Protein AF-0000000084998150 (afdb_homodimer)

Radius of gyration: 25.87 Å; Cα contacts (8 Å, |Δi|>4): 1331; chains: 2; bounding box: 63×71×59 Å

Organism: Candida dubliniensis (strain CD36 / ATCC MYA-646 / CBS 7987 / NCPF 3949 / NRRL Y-17841) (NCBI:txid573826)

InterPro domains:
  IPR000086 NUDIX hydrolase domain [PF00293] (142-260)
  IPR000086 NUDIX hydrolase domain [PS51462] (128-271)
  IPR015797 NUDIX hydrolase-like domain superfamily [SSF55811] (100-280)
  IPR031804 Domain of unknown function DUF4743 [PF15916] (32-124)

Structure (mmCIF, N/CA/C/O backbone):
data_AF-0000000084998150-model_v1
#
loop_
_entity.id
_entity.type
_entity.pdbx_description
1 polymer 'Thiamine pyrophosphokinase, putative'
#
loop_
_atom_site.group_PDB
_atom_site.id
_atom_site.type_symbol
_atom_site.label_atom_id
_atom_site.label_alt_id
_atom_site.label_comp_id
_atom_site.label_asym_id
_atom_site.label_entity_id
_atom_site.label_seq_id
_atom_site.pdbx_PDB_ins_code
_atom_site.Cartn_x
_atom_site.Cartn_y
_atom_site.Cartn_z
_atom_site.occupancy
_atom_site.B_iso_or_equiv
_atom_site.auth_seq_id
_atom_site.auth_comp_id
_atom_site.auth_asym_id
_atom_site.auth_atom_id
_atom_site.pdbx_PDB_model_num
ATOM 1 N N . MET A 1 1 ? -2.92 -7.793 25.766 1 44 1 MET A N 1
ATOM 2 C CA . MET A 1 1 ? -2.062 -7.387 24.656 1 44 1 MET A CA 1
ATOM 3 C C . MET A 1 1 ? -2.641 -7.848 23.328 1 44 1 MET A C 1
ATOM 5 O O . MET A 1 1 ? -2.99 -9.023 23.156 1 44 1 MET A O 1
ATOM 9 N N . THR A 1 2 ? -3.256 -6.914 22.516 1 62.16 2 THR A N 1
ATOM 10 C CA . THR A 1 2 ? -3.969 -7.316 21.312 1 62.16 2 THR A CA 1
ATOM 11 C C . THR A 1 2 ? -3.039 -8.062 20.359 1 62.16 2 THR A C 1
ATOM 13 O O . THR A 1 2 ? -1.915 -7.617 20.109 1 62.16 2 THR A O 1
ATOM 16 N N . LEU A 1 3 ? -3.295 -9.273 20.109 1 82.88 3 LEU A N 1
ATOM 17 C CA . LEU A 1 3 ? -2.52 -10.117 19.203 1 82.88 3 LEU A CA 1
ATOM 18 C C . LEU A 1 3 ? -2.434 -9.492 17.812 1 82.88 3 LEU A C 1
ATOM 20 O O . LEU A 1 3 ? -3.451 -9.094 17.25 1 82.88 3 LEU A O 1
ATOM 24 N N . SER A 1 4 ? -1.235 -9.195 17.391 1 94.06 4 SER A N 1
ATOM 25 C CA . SER A 1 4 ? -0.98 -8.562 16.094 1 94.06 4 SER A CA 1
ATOM 26 C C . SER A 1 4 ? -1.017 -9.586 14.961 1 94.06 4 SER A C 1
ATOM 28 O O . SER A 1 4 ? -0.751 -10.773 15.18 1 94.06 4 SER A O 1
ATOM 30 N N . LEU A 1 5 ? -1.432 -9.117 13.836 1 97.56 5 LEU A N 1
ATOM 31 C CA . LEU A 1 5 ? -1.474 -9.953 12.641 1 97.56 5 LEU A CA 1
ATOM 32 C C . LEU A 1 5 ? -0.192 -9.805 11.828 1 97.56 5 LEU A C 1
ATOM 34 O O . LEU A 1 5 ? -0.108 -10.297 10.703 1 97.56 5 LEU A O 1
ATOM 38 N N . ILE A 1 6 ? 0.83 -9.172 12.391 1 97.75 6 ILE A N 1
ATOM 39 C CA . ILE A 1 6 ? 2.078 -8.898 11.688 1 97.75 6 ILE A CA 1
ATOM 40 C C . ILE A 1 6 ? 2.742 -10.219 11.281 1 97.75 6 ILE A C 1
ATOM 42 O O . ILE A 1 6 ? 3.455 -10.273 10.281 1 97.75 6 ILE A O 1
ATOM 46 N N . ASP A 1 7 ? 2.447 -11.266 12.023 1 97.38 7 ASP A N 1
ATOM 47 C CA . ASP A 1 7 ? 3.062 -12.562 11.734 1 97.38 7 ASP A CA 1
ATOM 48 C C . ASP A 1 7 ? 2.568 -13.117 10.406 1 97.38 7 ASP A C 1
ATOM 50 O O . ASP A 1 7 ? 3.297 -13.844 9.719 1 97.38 7 ASP A O 1
ATOM 54 N N . VAL A 1 8 ? 1.295 -12.828 10.047 1 97.62 8 VAL A N 1
ATOM 55 C CA . VAL A 1 8 ? 0.762 -13.234 8.75 1 97.62 8 VAL A CA 1
ATOM 56 C C . VAL A 1 8 ? 1.607 -12.617 7.637 1 97.62 8 VAL A C 1
ATOM 58 O O . VAL A 1 8 ? 1.928 -13.289 6.652 1 97.62 8 VAL A O 1
ATOM 61 N N . ILE A 1 9 ? 2.033 -11.359 7.805 1 98 9 ILE A N 1
ATOM 62 C CA . ILE A 1 9 ? 2.803 -10.625 6.809 1 98 9 ILE A CA 1
ATOM 63 C C . ILE A 1 9 ? 4.242 -11.133 6.793 1 98 9 ILE A C 1
ATOM 65 O O . ILE A 1 9 ? 4.84 -11.297 5.727 1 98 9 ILE A O 1
ATOM 69 N N . ASN A 1 10 ? 4.77 -11.414 7.992 1 97.5 10 ASN A N 1
ATOM 70 C CA . ASN A 1 10 ? 6.133 -11.93 8.109 1 97.5 10 ASN A CA 1
ATOM 71 C C . ASN A 1 10 ? 6.32 -13.211 7.301 1 97.5 10 ASN A C 1
ATOM 73 O O . ASN A 1 10 ? 7.406 -13.461 6.777 1 97.5 10 ASN A O 1
ATOM 77 N N . GLU A 1 11 ? 5.273 -13.961 7.176 1 95.81 11 GLU A N 1
ATOM 78 C CA . GLU A 1 11 ? 5.355 -15.25 6.492 1 95.81 11 GLU A CA 1
ATOM 79 C C . GLU A 1 11 ? 5.379 -15.078 4.977 1 95.81 11 GLU A C 1
ATOM 81 O O . GLU A 1 11 ? 5.852 -15.953 4.254 1 95.81 11 GLU A O 1
ATOM 86 N N . VAL A 1 12 ? 4.914 -13.984 4.48 1 97 12 VAL A N 1
ATOM 87 C CA . VAL A 1 12 ? 4.746 -13.805 3.043 1 97 12 VAL A CA 1
ATOM 88 C C . VAL A 1 12 ? 5.809 -12.852 2.51 1 97 12 VAL A C 1
ATOM 90 O O . VAL A 1 12 ? 6.566 -13.195 1.601 1 97 12 VAL A O 1
ATOM 93 N N . ASP A 1 13 ? 5.859 -11.648 3.041 1 98.12 13 ASP A N 1
ATOM 94 C CA . ASP A 1 13 ? 6.91 -10.695 2.695 1 98.12 13 ASP A CA 1
ATOM 95 C C . ASP A 1 13 ? 8.188 -10.977 3.482 1 98.12 13 ASP A C 1
ATOM 97 O O . ASP A 1 13 ? 8.562 -10.203 4.363 1 98.12 13 ASP A O 1
ATOM 101 N N . SER A 1 14 ? 8.898 -12.023 3.125 1 97.88 14 SER A N 1
ATOM 102 C CA . SER A 1 14 ? 9.961 -12.57 3.961 1 97.88 14 SER A CA 1
ATOM 103 C C . SER A 1 14 ? 11.32 -12.438 3.287 1 97.88 14 SER A C 1
ATOM 105 O O . SER A 1 14 ? 12.352 -12.664 3.916 1 97.88 14 SER A O 1
ATOM 107 N N . PHE A 1 15 ? 11.344 -12.047 2.025 1 98.31 15 PHE A N 1
ATOM 108 C CA . PHE A 1 15 ? 12.617 -11.93 1.332 1 98.31 15 PHE A CA 1
ATOM 109 C C . PHE A 1 15 ? 13.188 -10.523 1.482 1 98.31 15 PHE A C 1
ATOM 111 O O . PHE A 1 15 ? 12.469 -9.539 1.354 1 98.31 15 PHE A O 1
ATOM 118 N N . ARG A 1 16 ? 14.453 -10.508 1.756 1 96.38 16 ARG A N 1
ATOM 119 C CA . ARG A 1 16 ? 15.281 -9.305 1.704 1 96.38 16 ARG A CA 1
ATOM 120 C C . ARG A 1 16 ? 16.531 -9.531 0.85 1 96.38 16 ARG A C 1
ATOM 122 O O . ARG A 1 16 ? 17.312 -10.445 1.119 1 96.38 16 ARG A O 1
ATOM 129 N N . PHE A 1 17 ? 16.625 -8.758 -0.159 1 96.12 17 PHE A N 1
ATOM 130 C CA . PHE A 1 17 ? 17.719 -8.953 -1.088 1 96.12 17 PHE A CA 1
ATOM 131 C C . PHE A 1 17 ? 19.062 -8.789 -0.377 1 96.12 17 PHE A C 1
ATOM 133 O O . PHE A 1 17 ? 19.234 -7.891 0.449 1 96.12 17 PHE A O 1
ATOM 140 N N . ASN A 1 18 ? 19.969 -9.664 -0.693 1 95.25 18 ASN A N 1
ATOM 141 C CA . ASN A 1 18 ? 21.375 -9.562 -0.273 1 95.25 18 ASN A CA 1
ATOM 142 C C . ASN A 1 18 ? 22.312 -10.062 -1.355 1 95.25 18 ASN A C 1
ATOM 144 O O . ASN A 1 18 ? 21.875 -10.578 -2.387 1 95.25 18 ASN A O 1
ATOM 148 N N . ASN A 1 19 ? 23.578 -10.008 -1.094 1 96.19 19 ASN A N 1
ATOM 149 C CA . ASN A 1 19 ? 24.578 -10.18 -2.137 1 96.19 19 ASN A CA 1
ATOM 150 C C . ASN A 1 19 ? 24.844 -11.648 -2.441 1 96.19 19 ASN A C 1
ATOM 152 O O . ASN A 1 19 ? 25.672 -11.984 -3.291 1 96.19 19 ASN A O 1
ATOM 156 N N . ALA A 1 20 ? 24.172 -12.5 -1.848 1 97 20 ALA A N 1
ATOM 157 C CA . ALA A 1 20 ? 24.297 -13.922 -2.154 1 97 20 ALA A CA 1
ATOM 158 C C . ALA A 1 20 ? 23.469 -14.297 -3.377 1 97 20 ALA A C 1
ATOM 160 O O . ALA A 1 20 ? 23.734 -15.312 -4.031 1 97 20 ALA A O 1
ATOM 161 N N . TYR A 1 21 ? 22.484 -13.562 -3.697 1 98.62 21 TYR A N 1
ATOM 162 C CA . TYR A 1 21 ? 21.562 -13.867 -4.785 1 98.62 21 TYR A CA 1
ATOM 163 C C . TYR A 1 21 ? 22.062 -13.297 -6.105 1 98.62 21 TYR A C 1
ATOM 165 O O . TYR A 1 21 ? 22.781 -12.297 -6.121 1 98.62 21 TYR A O 1
ATOM 173 N N . TYR A 1 22 ? 21.812 -13.938 -7.141 1 98.69 22 TYR A N 1
ATOM 174 C CA . TYR A 1 22 ? 22.203 -13.508 -8.477 1 98.69 22 TYR A CA 1
ATOM 175 C C . TYR A 1 22 ? 21.109 -12.688 -9.133 1 98.69 22 TYR A C 1
ATOM 177 O O . TYR A 1 22 ? 19.922 -12.953 -8.938 1 98.69 22 TYR A O 1
ATOM 185 N N . LYS A 1 23 ? 21.5 -11.734 -9.906 1 98.81 23 LYS A N 1
ATOM 186 C CA . LYS A 1 23 ? 20.562 -10.938 -10.703 1 98.81 23 LYS A CA 1
ATOM 187 C C . LYS A 1 23 ? 20.438 -11.492 -12.117 1 98.81 23 LYS A C 1
ATOM 189 O O . LYS A 1 23 ? 21.453 -11.68 -12.812 1 98.81 23 LYS A O 1
ATOM 194 N N . LEU A 1 24 ? 19.281 -11.82 -12.531 1 98.88 24 LEU A N 1
ATOM 195 C CA . LEU A 1 24 ? 19 -12.148 -13.922 1 98.88 24 LEU A CA 1
ATOM 196 C C . LEU A 1 24 ? 18.859 -10.891 -14.766 1 98.88 24 LEU A C 1
ATOM 198 O O . LEU A 1 24 ? 17.938 -10.094 -14.547 1 98.88 24 LEU A O 1
ATOM 202 N N . LEU A 1 25 ? 19.703 -10.727 -15.734 1 98.81 25 LEU A N 1
ATOM 203 C CA . LEU A 1 25 ? 19.734 -9.508 -16.531 1 98.81 25 LEU A CA 1
ATOM 204 C C . LEU A 1 25 ? 19.125 -9.75 -17.906 1 98.81 25 LEU A C 1
ATOM 206 O O . LEU A 1 25 ? 19.234 -10.859 -18.453 1 98.81 25 LEU A O 1
ATOM 210 N N . THR A 1 26 ? 18.562 -8.703 -18.438 1 98.81 26 THR A N 1
ATOM 211 C CA . THR A 1 26 ? 18.109 -8.727 -19.812 1 98.81 26 THR A CA 1
ATOM 212 C C . THR A 1 26 ? 19.281 -8.953 -20.766 1 98.81 26 THR A C 1
ATOM 214 O O . THR A 1 26 ? 20.438 -8.812 -20.375 1 98.81 26 THR A O 1
ATOM 217 N N . HIS A 1 27 ? 18.922 -9.227 -22 1 98.69 27 HIS A N 1
ATOM 218 C CA . HIS A 1 27 ? 19.922 -9.547 -23.016 1 98.69 27 HIS A CA 1
ATOM 219 C C . HIS A 1 27 ? 20.828 -8.359 -23.281 1 98.69 27 HIS A C 1
ATOM 221 O O . HIS A 1 27 ? 21.953 -8.531 -23.781 1 98.69 27 HIS A O 1
ATOM 227 N N . ASP A 1 28 ? 20.375 -7.145 -22.984 1 98.06 28 ASP A N 1
ATOM 228 C CA . ASP A 1 28 ? 21.141 -5.93 -23.234 1 98.06 28 ASP A CA 1
ATOM 229 C C . ASP A 1 28 ? 21.656 -5.324 -21.938 1 98.06 28 ASP A C 1
ATOM 231 O O . ASP A 1 28 ? 22.141 -4.191 -21.906 1 98.06 28 ASP A O 1
ATOM 235 N N . SER A 1 29 ? 21.453 -6.004 -20.781 1 97.5 29 SER A N 1
ATOM 236 C CA . SER A 1 29 ? 21.906 -5.621 -19.453 1 97.5 29 SER A CA 1
ATOM 237 C C . SER A 1 29 ? 21.25 -4.328 -19 1 97.5 29 SER A C 1
ATOM 239 O O . SER A 1 29 ? 21.812 -3.602 -18.172 1 97.5 29 SER A O 1
ATOM 241 N N . SER A 1 30 ? 20.141 -4.055 -19.531 1 97 30 SER A N 1
ATOM 242 C CA . SER A 1 30 ? 19.484 -2.781 -19.234 1 97 30 SER A CA 1
ATOM 243 C C . SER A 1 30 ? 18.625 -2.881 -17.969 1 97 30 SER A C 1
ATOM 245 O O . SER A 1 30 ? 18.234 -1.861 -17.391 1 97 30 SER A O 1
ATOM 247 N N . ALA A 1 31 ? 18.297 -4.094 -17.578 1 98.56 31 ALA A N 1
ATOM 248 C CA . ALA A 1 31 ? 17.375 -4.242 -16.453 1 98.56 31 ALA A CA 1
ATOM 249 C C . ALA A 1 31 ? 17.562 -5.59 -15.766 1 98.56 31 ALA A C 1
ATOM 251 O O . ALA A 1 31 ? 18.109 -6.527 -16.359 1 98.56 31 ALA A O 1
ATOM 252 N N . VAL A 1 32 ? 17.203 -5.684 -14.539 1 98.69 32 VAL A N 1
ATOM 253 C CA . VAL A 1 32 ? 17.125 -6.918 -13.766 1 98.69 32 VAL A CA 1
ATOM 254 C C . VAL A 1 32 ? 15.711 -7.5 -13.852 1 98.69 32 VAL A C 1
ATOM 256 O O . VAL A 1 32 ? 14.727 -6.793 -13.633 1 98.69 32 VAL A O 1
ATOM 259 N N . LEU A 1 33 ? 15.594 -8.805 -14.125 1 98.81 33 LEU A N 1
ATOM 260 C CA . LEU A 1 33 ? 14.297 -9.445 -14.312 1 98.81 33 LEU A CA 1
ATOM 261 C C . LEU A 1 33 ? 13.883 -10.211 -13.062 1 98.81 33 LEU A C 1
ATOM 263 O O . LEU A 1 33 ? 12.688 -10.461 -12.852 1 98.81 33 LEU A O 1
ATOM 267 N N . GLY A 1 34 ? 14.852 -10.633 -12.281 1 98.81 34 GLY A N 1
ATOM 268 C CA . GLY A 1 34 ? 14.586 -11.453 -11.109 1 98.81 34 GLY A CA 1
ATOM 269 C C . GLY A 1 34 ? 15.828 -11.75 -10.289 1 98.81 34 GLY A C 1
ATOM 270 O O . GLY A 1 34 ? 16.938 -11.391 -10.688 1 98.81 34 GLY A O 1
ATOM 271 N N . TYR A 1 35 ? 15.68 -12.305 -9.141 1 98.88 35 TYR A N 1
ATOM 272 C CA . TYR A 1 35 ? 16.75 -12.75 -8.258 1 98.88 35 TYR A CA 1
ATOM 273 C C . TYR A 1 35 ? 16.797 -14.273 -8.195 1 98.88 35 TYR A C 1
ATOM 275 O O . TYR A 1 35 ? 15.789 -14.922 -7.887 1 98.88 35 TYR A O 1
ATOM 283 N N . ILE A 1 36 ? 17.922 -14.828 -8.445 1 98.75 36 ILE A N 1
ATOM 284 C CA . ILE A 1 36 ? 18.062 -16.281 -8.508 1 98.75 36 ILE A CA 1
ATOM 285 C C . ILE A 1 36 ? 18.875 -16.766 -7.309 1 98.75 36 ILE A C 1
ATOM 287 O O . ILE A 1 36 ? 19.938 -16.219 -7.008 1 98.75 36 ILE A O 1
ATOM 291 N N . ALA A 1 37 ? 18.344 -17.75 -6.637 1 98.12 37 ALA A N 1
ATOM 292 C CA . ALA A 1 37 ? 19.047 -18.359 -5.508 1 98.12 37 ALA A CA 1
ATOM 293 C C . ALA A 1 37 ? 20.375 -18.953 -5.945 1 98.12 37 ALA A C 1
ATOM 295 O O . ALA A 1 37 ? 20.484 -19.5 -7.047 1 98.12 37 ALA A O 1
ATOM 296 N N . PRO A 1 38 ? 21.344 -18.984 -5.035 1 97.06 38 PRO A N 1
ATOM 297 C CA . PRO A 1 38 ? 22.672 -19.469 -5.395 1 97.06 38 PRO A CA 1
ATOM 298 C C . PRO A 1 38 ? 22.656 -20.922 -5.895 1 97.06 38 PRO A C 1
ATOM 300 O O . PRO A 1 38 ? 23.328 -21.25 -6.867 1 97.06 38 PRO A O 1
ATOM 303 N N . PHE A 1 39 ? 21.922 -21.797 -5.336 1 95.88 39 PHE A N 1
ATOM 304 C CA . PHE A 1 39 ? 21.953 -23.203 -5.715 1 95.88 39 PHE A CA 1
ATOM 305 C C . PHE A 1 39 ? 21.344 -23.406 -7.098 1 95.88 39 PHE A C 1
ATOM 307 O O . PHE A 1 39 ? 21.688 -24.359 -7.793 1 95.88 39 PHE A O 1
ATOM 314 N N . VAL A 1 40 ? 20.469 -22.516 -7.547 1 97.19 40 VAL A N 1
ATOM 315 C CA . VAL A 1 40 ? 19.906 -22.562 -8.898 1 97.19 40 VAL A CA 1
ATOM 316 C C . VAL A 1 40 ? 20.891 -21.922 -9.883 1 97.19 40 VAL A C 1
ATOM 318 O O . VAL A 1 40 ? 21.078 -22.438 -10.992 1 97.19 40 VAL A O 1
ATOM 321 N N . ALA A 1 41 ? 21.516 -20.828 -9.453 1 97.75 41 ALA A N 1
ATOM 322 C CA . ALA A 1 41 ? 22.406 -20.031 -10.297 1 97.75 41 ALA A CA 1
ATOM 323 C C . ALA A 1 41 ? 23.531 -20.891 -10.867 1 97.75 41 ALA A C 1
ATOM 325 O O . ALA A 1 41 ? 23.938 -20.703 -12.008 1 97.75 41 ALA A O 1
ATOM 326 N N . GLN A 1 42 ? 23.984 -21.844 -10.141 1 95.5 42 GLN A N 1
ATOM 327 C CA . GLN A 1 42 ? 25.125 -22.656 -10.539 1 95.5 42 GLN A CA 1
ATOM 328 C C . GLN A 1 42 ? 24.828 -23.422 -11.82 1 95.5 42 GLN A C 1
ATOM 330 O O . GLN A 1 42 ? 25.734 -23.734 -12.594 1 95.5 42 GLN A O 1
ATOM 335 N N . PHE A 1 43 ? 23.625 -23.688 -12.109 1 96.19 43 PHE A N 1
ATOM 336 C CA . PHE A 1 43 ? 23.25 -24.469 -13.281 1 96.19 43 PHE A CA 1
ATOM 337 C C . PHE A 1 43 ? 23.344 -23.609 -14.547 1 96.19 43 PHE A C 1
ATOM 339 O O . PHE A 1 43 ? 23.391 -24.141 -15.656 1 96.19 43 PHE A O 1
ATOM 346 N N . PHE A 1 44 ? 23.375 -22.297 -14.367 1 97.12 44 PHE A N 1
ATOM 347 C CA . PHE A 1 44 ? 23.5 -21.391 -15.508 1 97.12 44 PHE A CA 1
ATOM 348 C C . PHE A 1 44 ? 24.938 -21.359 -16.016 1 97.12 44 PHE A C 1
ATOM 350 O O . PHE A 1 44 ? 25.188 -20.938 -17.141 1 97.12 44 PHE A O 1
ATOM 357 N N . GLN A 1 45 ? 25.859 -21.766 -15.148 1 93.62 45 GLN A N 1
ATOM 358 C CA . GLN A 1 45 ? 27.25 -21.828 -15.547 1 93.62 45 GLN A CA 1
ATOM 359 C C . GLN A 1 45 ? 27.453 -22.75 -16.75 1 93.62 45 GLN A C 1
ATOM 361 O O . GLN A 1 45 ? 28.344 -22.547 -17.562 1 93.62 45 GLN A O 1
ATOM 366 N N . HIS A 1 46 ? 26.625 -23.703 -16.812 1 90.25 46 HIS A N 1
ATOM 367 C CA . HIS A 1 46 ? 26.766 -24.703 -17.875 1 90.25 46 HIS A CA 1
ATOM 368 C C . HIS A 1 46 ? 25.688 -24.547 -18.938 1 90.25 46 HIS A C 1
ATOM 370 O O . HIS A 1 46 ? 25.375 -25.484 -19.656 1 90.25 46 HIS A O 1
ATOM 376 N N . THR A 1 47 ? 25.016 -23.469 -19.016 1 93.69 47 THR A N 1
ATOM 377 C CA . THR A 1 47 ? 24 -23.172 -20 1 93.69 47 THR A CA 1
ATOM 378 C C . THR A 1 47 ? 24.469 -22.078 -20.953 1 93.69 47 THR A C 1
ATOM 380 O O . THR A 1 47 ? 24.391 -20.891 -20.641 1 93.69 47 THR A O 1
ATOM 383 N N . PRO A 1 48 ? 24.906 -22.375 -22.109 1 93.31 48 PRO A N 1
ATOM 384 C CA . PRO A 1 48 ? 25.625 -21.469 -23 1 93.31 48 PRO A CA 1
ATOM 385 C C . PRO A 1 48 ? 24.781 -20.266 -23.406 1 93.31 48 PRO A C 1
ATOM 387 O O . PRO A 1 48 ? 25.328 -19.234 -23.828 1 93.31 48 PRO A O 1
ATOM 390 N N . SER A 1 49 ? 23.531 -20.344 -23.328 1 96.94 49 SER A N 1
ATOM 391 C CA . SER A 1 49 ? 22.641 -19.266 -23.766 1 96.94 49 SER A CA 1
ATOM 392 C C . SER A 1 49 ? 22.656 -18.109 -22.781 1 96.94 49 SER A C 1
ATOM 394 O O . SER A 1 49 ? 22.047 -17.062 -23.047 1 96.94 49 SER A O 1
ATOM 396 N N . PHE A 1 50 ? 23.438 -18.234 -21.672 1 98.38 50 PHE A N 1
ATOM 397 C CA . PHE A 1 50 ? 23.531 -17.203 -20.641 1 98.38 50 PHE A CA 1
ATOM 398 C C . PHE A 1 50 ? 24.984 -16.859 -20.359 1 98.38 50 PHE A C 1
ATOM 400 O O . PHE A 1 50 ? 25.875 -17.688 -20.516 1 98.38 50 PHE A O 1
ATOM 407 N N . GLU A 1 51 ? 25.219 -15.664 -20.031 1 98.19 51 GLU A N 1
ATOM 408 C CA . GLU A 1 51 ? 26.516 -15.227 -19.516 1 98.19 51 GLU A CA 1
ATOM 409 C C . GLU A 1 51 ? 26.516 -15.203 -17.984 1 98.19 51 GLU A C 1
ATOM 411 O O . GLU A 1 51 ? 25.828 -14.375 -17.375 1 98.19 51 GLU A O 1
ATOM 416 N N . PHE A 1 52 ? 27.266 -16.109 -17.438 1 97.94 52 PHE A N 1
ATOM 417 C CA . PHE A 1 52 ? 27.328 -16.281 -15.992 1 97.94 52 PHE A CA 1
ATOM 418 C C . PHE A 1 52 ? 28.547 -15.555 -15.414 1 97.94 52 PHE A C 1
ATOM 420 O O . PHE A 1 52 ? 29.656 -15.742 -15.891 1 97.94 52 PHE A O 1
ATOM 427 N N . ASP A 1 53 ? 28.344 -14.648 -14.453 1 97.94 53 ASP A N 1
ATOM 428 C CA . ASP A 1 53 ? 29.422 -13.992 -13.711 1 97.94 53 ASP A CA 1
ATOM 429 C C . ASP A 1 53 ? 29.297 -14.258 -12.211 1 97.94 53 ASP A C 1
ATOM 431 O O . ASP A 1 53 ? 28.5 -13.625 -11.523 1 97.94 53 ASP A O 1
ATOM 435 N N . GLY A 1 54 ? 30.094 -15.148 -11.703 1 96.62 54 GLY A N 1
ATOM 436 C CA . GLY A 1 54 ? 30.047 -15.547 -10.305 1 96.62 54 GLY A CA 1
ATOM 437 C C . GLY A 1 54 ? 30.484 -14.445 -9.352 1 96.62 54 GLY A C 1
ATOM 438 O O . GLY A 1 54 ? 30.031 -14.391 -8.211 1 96.62 54 GLY A O 1
ATOM 439 N N . ASP A 1 55 ? 31.391 -13.609 -9.766 1 96.81 55 ASP A N 1
ATOM 440 C CA . ASP A 1 55 ? 31.891 -12.523 -8.93 1 96.81 55 ASP A CA 1
ATOM 441 C C . ASP A 1 55 ? 30.875 -11.391 -8.828 1 96.81 55 ASP A C 1
ATOM 443 O O . ASP A 1 55 ? 30.562 -10.93 -7.73 1 96.81 55 ASP A O 1
ATOM 447 N N . ALA A 1 56 ? 30.328 -11.023 -9.922 1 97.5 56 ALA A N 1
ATOM 448 C CA . ALA A 1 56 ? 29.344 -9.945 -9.961 1 97.5 56 ALA A CA 1
ATOM 449 C C . ALA A 1 56 ? 27.969 -10.445 -9.547 1 97.5 56 ALA A C 1
ATOM 451 O O . ALA A 1 56 ? 27.062 -9.648 -9.305 1 97.5 56 ALA A O 1
ATOM 452 N N . LYS A 1 57 ? 27.797 -11.766 -9.484 1 98.38 57 LYS A N 1
ATOM 453 C CA . LYS A 1 57 ? 26.531 -12.422 -9.172 1 98.38 57 LYS A CA 1
ATOM 454 C C . LYS A 1 57 ? 25.438 -12.016 -10.156 1 98.38 57 LYS A C 1
ATOM 456 O O . LYS A 1 57 ? 24.359 -11.594 -9.75 1 98.38 57 LYS A O 1
ATOM 461 N N . THR A 1 58 ? 25.781 -12.141 -11.43 1 98.56 58 THR A N 1
ATOM 462 C CA . THR A 1 58 ? 24.828 -11.805 -12.484 1 98.56 58 THR A CA 1
ATOM 463 C C . THR A 1 58 ? 24.734 -12.938 -13.5 1 98.56 58 THR A C 1
ATOM 465 O O . THR A 1 58 ? 25.688 -13.688 -13.703 1 98.56 58 THR A O 1
ATOM 468 N N . ILE A 1 59 ? 23.609 -13.141 -14.031 1 98.75 59 ILE A N 1
ATOM 469 C CA . ILE A 1 59 ? 23.297 -14.031 -15.141 1 98.75 59 ILE A CA 1
ATOM 470 C C . ILE A 1 59 ? 22.594 -13.25 -16.25 1 98.75 59 ILE A C 1
ATOM 472 O O . ILE A 1 59 ? 21.453 -12.805 -16.078 1 98.75 59 ILE A O 1
ATOM 476 N N . LYS A 1 60 ? 23.266 -13.07 -17.312 1 98.75 60 LYS A N 1
ATOM 477 C CA . LYS A 1 60 ? 22.75 -12.258 -18.406 1 98.75 60 LYS A CA 1
ATOM 478 C C . LYS A 1 60 ? 22.266 -13.141 -19.547 1 98.75 60 LYS A C 1
ATOM 480 O O . LYS A 1 60 ? 22.969 -14.047 -19.984 1 98.75 60 LYS A O 1
ATOM 485 N N . ILE A 1 61 ? 21.047 -12.875 -20.031 1 98.81 61 ILE A N 1
ATOM 486 C CA . ILE A 1 61 ? 20.562 -13.531 -21.25 1 98.81 61 ILE A CA 1
ATOM 487 C C . ILE A 1 61 ? 21.484 -13.18 -22.422 1 98.81 61 ILE A C 1
ATOM 489 O O . ILE A 1 61 ? 21.891 -12.023 -22.562 1 98.81 61 ILE A O 1
ATOM 493 N N . GLY A 1 62 ? 21.812 -14.117 -23.188 1 98.56 62 GLY A N 1
ATOM 494 C CA . GLY A 1 62 ? 22.672 -13.867 -24.328 1 98.56 62 GLY A CA 1
ATOM 495 C C . GLY A 1 62 ? 22.156 -12.773 -25.234 1 98.56 62 GLY A C 1
ATOM 496 O O . GLY A 1 62 ? 20.953 -12.68 -25.484 1 98.56 62 GLY A O 1
ATOM 497 N N . SER A 1 63 ? 23.062 -12.031 -25.812 1 98.12 63 SER A N 1
ATOM 498 C CA . SER A 1 63 ? 22.703 -10.844 -26.594 1 98.12 63 SER A CA 1
ATOM 499 C C . SER A 1 63 ? 21.969 -11.219 -27.875 1 98.12 63 SER A C 1
ATOM 501 O O . SER A 1 63 ? 21.25 -10.406 -28.438 1 98.12 63 SER A O 1
ATOM 503 N N . GLU A 1 64 ? 22.172 -12.422 -28.328 1 97.69 64 GLU A N 1
ATOM 504 C CA . GLU A 1 64 ? 21.531 -12.852 -29.562 1 97.69 64 GLU A CA 1
ATOM 505 C C . GLU A 1 64 ? 20.031 -13.062 -29.375 1 97.69 64 GLU A C 1
ATOM 507 O O . GLU A 1 64 ? 19.281 -13.117 -30.344 1 97.69 64 GLU A O 1
ATOM 512 N N . TYR A 1 65 ? 19.625 -13.188 -28.156 1 98.5 65 TYR A N 1
ATOM 513 C CA . TYR A 1 65 ? 18.203 -13.352 -27.875 1 98.5 65 TYR A CA 1
ATOM 514 C C . TYR A 1 65 ? 17.516 -12 -27.719 1 98.5 65 TYR A C 1
ATOM 516 O O . TYR A 1 65 ? 16.984 -11.68 -26.656 1 98.5 65 TYR A O 1
ATOM 524 N N . ASP A 1 66 ? 17.406 -11.297 -28.828 1 97.88 66 ASP A N 1
ATOM 525 C CA . ASP A 1 66 ? 17.047 -9.883 -28.844 1 97.88 66 ASP A CA 1
ATOM 526 C C . ASP A 1 66 ? 15.594 -9.688 -29.297 1 97.88 66 ASP A C 1
ATOM 528 O O . ASP A 1 66 ? 15.188 -8.57 -29.594 1 97.88 66 ASP A O 1
ATOM 532 N N . SER A 1 67 ? 14.844 -10.805 -29.484 1 98.31 67 SER A N 1
ATOM 533 C CA . SER A 1 67 ? 13.422 -10.703 -29.812 1 98.31 67 SER A CA 1
ATOM 534 C C . SER A 1 67 ? 12.57 -11.539 -28.859 1 98.31 67 SER A C 1
ATOM 536 O O . SER A 1 67 ? 13.07 -12.461 -28.219 1 98.31 67 SER A O 1
ATOM 538 N N . PHE A 1 68 ? 11.336 -11.172 -28.766 1 98.31 68 PHE A N 1
ATOM 539 C CA . PHE A 1 68 ? 10.367 -11.859 -27.922 1 98.31 68 PHE A CA 1
ATOM 540 C C . PHE A 1 68 ? 10.32 -13.352 -28.266 1 98.31 68 PHE A C 1
ATOM 542 O O . PHE A 1 68 ? 10.383 -14.195 -27.375 1 98.31 68 PHE A O 1
ATOM 549 N N . GLU A 1 69 ? 10.305 -13.688 -29.547 1 98.44 69 GLU A N 1
ATOM 550 C CA . GLU A 1 69 ? 10.203 -15.062 -30.031 1 98.44 69 GLU A CA 1
ATOM 551 C C . GLU A 1 69 ? 11.453 -15.867 -29.672 1 98.44 69 GLU A C 1
ATOM 553 O O . GLU A 1 69 ? 11.352 -17.016 -29.234 1 98.44 69 GLU A O 1
ATOM 558 N N . LYS A 1 70 ? 12.562 -15.266 -29.844 1 98.69 70 LYS A N 1
ATOM 559 C CA . LYS A 1 70 ? 13.812 -15.945 -29.547 1 98.69 70 LYS A CA 1
ATOM 560 C C . LYS A 1 70 ? 13.93 -16.234 -28.047 1 98.69 70 LYS A C 1
ATOM 562 O O . LYS A 1 70 ? 14.375 -17.328 -27.656 1 98.69 70 LYS A O 1
ATOM 567 N N . ARG A 1 71 ? 13.516 -15.32 -27.25 1 98.81 71 ARG A N 1
ATOM 568 C CA . ARG A 1 71 ? 13.594 -15.508 -25.812 1 98.81 71 ARG A CA 1
ATOM 569 C C . ARG A 1 71 ? 12.602 -16.562 -25.344 1 98.81 71 ARG A C 1
ATOM 571 O O . ARG A 1 71 ? 12.906 -17.375 -24.453 1 98.81 71 ARG A O 1
ATOM 578 N N . ASN A 1 72 ? 11.43 -16.547 -25.938 1 98.69 72 ASN A N 1
ATOM 579 C CA . ASN A 1 72 ? 10.469 -17.609 -25.625 1 98.69 72 ASN A CA 1
ATOM 580 C C . ASN A 1 72 ? 11.039 -18.984 -25.906 1 98.69 72 ASN A C 1
ATOM 582 O O . ASN A 1 72 ? 10.922 -19.891 -25.078 1 98.69 72 ASN A O 1
ATOM 586 N N . ALA A 1 73 ? 11.617 -19.078 -27.062 1 98.38 73 ALA A N 1
ATOM 587 C CA . ALA A 1 73 ? 12.211 -20.344 -27.453 1 98.38 73 ALA A CA 1
ATOM 588 C C . ALA A 1 73 ? 13.344 -20.734 -26.5 1 98.38 73 ALA A C 1
ATOM 590 O O . ALA A 1 73 ? 13.469 -21.906 -26.125 1 98.38 73 ALA A O 1
ATOM 591 N N . LEU A 1 74 ? 14.133 -19.781 -26.172 1 98.44 74 LEU A N 1
ATOM 592 C CA . LEU A 1 74 ? 15.25 -20.016 -25.266 1 98.44 74 LEU A CA 1
ATOM 593 C C . LEU A 1 74 ? 14.773 -20.609 -23.953 1 98.44 74 LEU A C 1
ATOM 595 O O . LEU A 1 74 ? 15.25 -21.672 -23.547 1 98.44 74 LEU A O 1
ATOM 599 N N . PHE A 1 75 ? 13.844 -20.031 -23.297 1 98.44 75 PHE A N 1
ATOM 600 C CA . PHE A 1 75 ? 13.43 -20.453 -21.969 1 98.44 75 PHE A CA 1
ATOM 601 C C . PHE A 1 75 ? 12.633 -21.75 -22.031 1 98.44 75 PHE A C 1
ATOM 603 O O . PHE A 1 75 ? 12.688 -22.562 -21.094 1 98.44 75 PHE A O 1
ATOM 610 N N . GLN A 1 76 ? 11.914 -21.875 -23.109 1 97.75 76 GLN A N 1
ATOM 611 C CA . GLN A 1 76 ? 11.258 -23.172 -23.297 1 97.75 76 GLN A CA 1
ATOM 612 C C . GLN A 1 76 ? 12.281 -24.297 -23.391 1 97.75 76 GLN A C 1
ATOM 614 O O . GLN A 1 76 ? 12.133 -25.328 -22.75 1 97.75 76 GLN A O 1
ATOM 619 N N . ASN A 1 77 ? 13.328 -24.078 -24.188 1 97.56 77 ASN A N 1
ATOM 620 C CA . ASN A 1 77 ? 14.367 -25.078 -24.375 1 97.56 77 ASN A CA 1
ATOM 621 C C . ASN A 1 77 ? 15.125 -25.359 -23.094 1 97.56 77 ASN A C 1
ATOM 623 O O . ASN A 1 77 ? 15.336 -26.516 -22.734 1 97.56 77 ASN A O 1
ATOM 627 N N . VAL A 1 78 ? 15.531 -24.344 -22.438 1 97.69 78 VAL A N 1
ATOM 628 C CA . VAL A 1 78 ? 16.281 -24.5 -21.188 1 97.69 78 VAL A CA 1
ATOM 629 C C . VAL A 1 78 ? 15.398 -25.188 -20.141 1 97.69 78 VAL A C 1
ATOM 631 O O . VAL A 1 78 ? 15.859 -26.094 -19.453 1 97.69 78 VAL A O 1
ATOM 634 N N . GLY A 1 79 ? 14.117 -24.75 -20.078 1 97.19 79 GLY A N 1
ATOM 635 C CA . GLY A 1 79 ? 13.195 -25.391 -19.172 1 97.19 79 GLY A CA 1
ATOM 636 C C . GLY A 1 79 ? 13.055 -26.891 -19.422 1 97.19 79 GLY A C 1
ATOM 637 O O . GLY A 1 79 ? 13.125 -27.688 -18.484 1 97.19 79 GLY A O 1
ATOM 638 N N . ASN A 1 80 ? 12.906 -27.234 -20.641 1 96.75 80 ASN A N 1
ATOM 639 C CA . ASN A 1 80 ? 12.766 -28.625 -21.016 1 96.75 80 ASN A CA 1
ATOM 640 C C . ASN A 1 80 ? 14.023 -29.422 -20.688 1 96.75 80 ASN A C 1
ATOM 642 O O . ASN A 1 80 ? 13.938 -30.578 -20.266 1 96.75 80 ASN A O 1
ATOM 646 N N . GLN A 1 81 ? 15.125 -28.875 -20.891 1 96.44 81 GLN A N 1
ATOM 647 C CA . GLN A 1 81 ? 16.391 -29.531 -20.562 1 96.44 81 GLN A CA 1
ATOM 648 C C . GLN A 1 81 ? 16.516 -29.719 -19.047 1 96.44 81 GLN A C 1
ATOM 650 O O . GLN A 1 81 ? 16.906 -30.797 -18.594 1 96.44 81 GLN A O 1
ATOM 655 N N . TRP A 1 82 ? 16.156 -28.672 -18.344 1 96.88 82 TRP A N 1
ATOM 656 C CA . TRP A 1 82 ? 16.344 -28.688 -16.906 1 96.88 82 TRP A CA 1
ATOM 657 C C . TRP A 1 82 ? 15.383 -29.672 -16.25 1 96.88 82 TRP A C 1
ATOM 659 O O . TRP A 1 82 ? 15.688 -30.25 -15.203 1 96.88 82 TRP A O 1
ATOM 669 N N . ARG A 1 83 ? 14.234 -29.875 -16.828 1 95.94 83 ARG A N 1
ATOM 670 C CA . ARG A 1 83 ? 13.266 -30.828 -16.297 1 95.94 83 ARG A CA 1
ATOM 671 C C . ARG A 1 83 ? 13.867 -32.219 -16.25 1 95.94 83 ARG A C 1
ATOM 673 O O . ARG A 1 83 ? 13.398 -33.094 -15.484 1 95.94 83 ARG A O 1
ATOM 680 N N . GLN A 1 84 ? 14.922 -32.438 -17.062 1 94.88 84 GLN A N 1
ATOM 681 C CA . GLN A 1 84 ? 15.539 -33.75 -17.141 1 94.88 84 GLN A CA 1
ATOM 682 C C . GLN A 1 84 ? 16.609 -33.938 -16.062 1 94.88 84 GLN A C 1
ATOM 684 O O . GLN A 1 84 ? 17.078 -35.062 -15.812 1 94.88 84 GLN A O 1
ATOM 689 N N . HIS A 1 85 ? 17.016 -32.875 -15.477 1 94.12 85 HIS A N 1
ATOM 690 C CA . HIS A 1 85 ? 18 -32.969 -14.414 1 94.12 85 HIS A CA 1
ATOM 691 C C . HIS A 1 85 ? 17.375 -33.469 -13.117 1 94.12 85 HIS A C 1
ATOM 693 O O . HIS A 1 85 ? 16.328 -33 -12.688 1 94.12 85 HIS A O 1
ATOM 699 N N . PRO A 1 86 ? 18.031 -34.406 -12.469 1 94.94 86 PRO A N 1
ATOM 700 C CA . PRO A 1 86 ? 17.5 -34.938 -11.219 1 94.94 86 PRO A CA 1
ATOM 701 C C . PRO A 1 86 ? 17.281 -33.875 -10.148 1 94.94 86 PRO A C 1
ATOM 703 O O . PRO A 1 86 ? 16.328 -33.969 -9.367 1 94.94 86 PRO A O 1
ATOM 706 N N . GLU A 1 87 ? 18.125 -32.875 -10.125 1 93.62 87 GLU A N 1
ATOM 707 C CA . GLU A 1 87 ? 18.031 -31.812 -9.117 1 93.62 87 GLU A CA 1
ATOM 708 C C . GLU A 1 87 ? 16.75 -31.016 -9.266 1 93.62 87 GLU A C 1
ATOM 710 O O . GLU A 1 87 ? 16.297 -30.359 -8.312 1 93.62 87 GLU A O 1
ATOM 715 N N . PHE A 1 88 ? 16.141 -31.031 -10.484 1 95.56 88 PHE A N 1
ATOM 716 C CA . PHE A 1 88 ? 14.977 -30.203 -10.742 1 95.56 88 PHE A CA 1
ATOM 717 C C . PHE A 1 88 ? 13.734 -31.078 -10.922 1 95.56 88 PHE A C 1
ATOM 719 O O . PHE A 1 88 ? 12.703 -30.594 -11.406 1 95.56 88 PHE A O 1
ATOM 726 N N . HIS A 1 89 ? 13.852 -32.344 -10.578 1 94.94 89 HIS A N 1
ATOM 727 C CA . HIS A 1 89 ? 12.719 -33.25 -10.734 1 94.94 89 HIS A CA 1
ATOM 728 C C . HIS A 1 89 ? 11.516 -32.781 -9.938 1 94.94 89 HIS A C 1
ATOM 730 O O . HIS A 1 89 ? 10.414 -32.656 -10.484 1 94.94 89 HIS A O 1
ATOM 736 N N . GLU A 1 90 ? 11.734 -32.469 -8.672 1 90.69 90 GLU A N 1
ATOM 737 C CA . GLU A 1 90 ? 10.648 -32.062 -7.797 1 90.69 90 GLU A CA 1
ATOM 738 C C . GLU A 1 90 ? 10.211 -30.625 -8.094 1 90.69 90 GLU A C 1
ATOM 740 O O . GLU A 1 90 ? 9.016 -30.328 -8.18 1 90.69 90 GLU A O 1
ATOM 745 N N . LEU A 1 91 ? 11.164 -29.734 -8.383 1 90.62 91 LEU A N 1
ATOM 746 C CA . LEU A 1 91 ? 10.906 -28.297 -8.438 1 90.62 91 LEU A CA 1
ATOM 747 C C . LEU A 1 91 ? 10.391 -27.891 -9.805 1 90.62 91 LEU A C 1
ATOM 749 O O . LEU A 1 91 ? 9.703 -26.875 -9.938 1 90.62 91 LEU A O 1
ATOM 753 N N . LEU A 1 92 ? 10.695 -28.672 -10.812 1 94.38 92 LEU A N 1
ATOM 754 C CA . LEU A 1 92 ? 10.375 -28.25 -12.172 1 94.38 92 LEU A CA 1
ATOM 755 C C . LEU A 1 92 ? 9.562 -29.312 -12.891 1 94.38 92 LEU A C 1
ATOM 757 O O . LEU A 1 92 ? 8.422 -29.062 -13.305 1 94.38 92 LEU A O 1
ATOM 761 N N . ASP A 1 93 ? 10.039 -30.484 -12.945 1 94.94 93 ASP A N 1
ATOM 762 C CA . ASP A 1 93 ? 9.375 -31.531 -13.719 1 94.94 93 ASP A CA 1
ATOM 763 C C . ASP A 1 93 ? 8 -31.859 -13.133 1 94.94 93 ASP A C 1
ATOM 765 O O . ASP A 1 93 ? 6.988 -31.781 -13.836 1 94.94 93 ASP A O 1
ATOM 769 N N . LYS A 1 94 ? 7.957 -32.156 -11.875 1 92.44 94 LYS A N 1
ATOM 770 C CA . LYS A 1 94 ? 6.699 -32.5 -11.219 1 92.44 94 LYS A CA 1
ATOM 771 C C . LYS A 1 94 ? 5.77 -31.281 -11.156 1 92.44 94 LYS A C 1
ATOM 773 O O . LYS A 1 94 ? 4.547 -31.438 -11.148 1 92.44 94 LYS A O 1
ATOM 778 N N . GLY A 1 95 ? 6.359 -30.141 -11.172 1 91.5 95 GLY A N 1
ATOM 779 C CA . GLY A 1 95 ? 5.578 -28.922 -11.047 1 91.5 95 GLY A CA 1
ATOM 780 C C . GLY A 1 95 ? 5.148 -28.344 -12.391 1 91.5 95 GLY A C 1
ATOM 781 O O . GLY A 1 95 ? 4.41 -27.359 -12.445 1 91.5 95 GLY A O 1
ATOM 782 N N . TRP A 1 96 ? 5.609 -29.016 -13.43 1 94.56 96 TRP A N 1
ATOM 783 C CA . TRP A 1 96 ? 5.328 -28.5 -14.766 1 94.56 96 TRP A CA 1
ATOM 784 C C . TRP A 1 96 ? 3.834 -28.547 -15.062 1 94.56 96 TRP A C 1
ATOM 786 O O . TRP A 1 96 ? 3.189 -29.578 -14.883 1 94.56 96 TRP A O 1
ATOM 796 N N . ARG A 1 97 ? 3.189 -27.406 -15.523 1 91.94 97 ARG A N 1
ATOM 797 C CA . ARG A 1 97 ? 1.743 -27.312 -15.695 1 91.94 97 ARG A CA 1
ATOM 798 C C . ARG A 1 97 ? 1.381 -26.938 -17.125 1 91.94 97 ARG A C 1
ATOM 800 O O . ARG A 1 97 ? 0.2 -26.844 -17.469 1 91.94 97 ARG A O 1
ATOM 807 N N . ASN A 1 98 ? 2.406 -26.688 -17.922 1 94.62 98 ASN A N 1
ATOM 808 C CA . ASN A 1 98 ? 2.184 -26.172 -19.266 1 94.62 98 ASN A CA 1
ATOM 809 C C . ASN A 1 98 ? 1.423 -24.844 -19.234 1 94.62 98 ASN A C 1
ATOM 811 O O . ASN A 1 98 ? 0.477 -24.656 -20 1 94.62 98 ASN A O 1
ATOM 815 N N . GLU A 1 99 ? 1.667 -24.047 -18.297 1 95.88 99 GLU A N 1
ATOM 816 C CA . GLU A 1 99 ? 1.152 -22.688 -18.125 1 95.88 99 GLU A CA 1
ATOM 817 C C . GLU A 1 99 ? 2.275 -21.656 -18.188 1 95.88 99 GLU A C 1
ATOM 819 O O . GLU A 1 99 ? 3.283 -21.781 -17.5 1 95.88 99 GLU A O 1
ATOM 824 N N . LEU A 1 100 ? 2.088 -20.688 -19.062 1 98.25 100 LEU A N 1
ATOM 825 C CA . LEU A 1 100 ? 3.121 -19.688 -19.25 1 98.25 100 LEU A CA 1
ATOM 826 C C . LEU A 1 100 ? 2.768 -18.406 -18.484 1 98.25 100 LEU A C 1
ATOM 828 O O . LEU A 1 100 ? 1.605 -18 -18.469 1 98.25 100 LEU A O 1
ATOM 832 N N . TYR A 1 101 ? 3.75 -17.875 -17.891 1 98.25 101 TYR A N 1
ATOM 833 C CA . TYR A 1 101 ? 3.656 -16.578 -17.234 1 98.25 101 TYR A CA 1
ATOM 834 C C . TYR A 1 101 ? 4.457 -15.523 -18 1 98.25 101 TYR A C 1
ATOM 836 O O . TYR A 1 101 ? 5.5 -15.828 -18.578 1 98.25 101 TYR A O 1
ATOM 844 N N . THR A 1 102 ? 4.004 -14.32 -17.938 1 98.5 102 THR A N 1
ATOM 845 C CA . THR A 1 102 ? 4.652 -13.234 -18.656 1 98.5 102 THR A CA 1
ATOM 846 C C . THR A 1 102 ? 5.617 -12.477 -17.75 1 98.5 102 THR A C 1
ATOM 848 O O . THR A 1 102 ? 5.262 -12.094 -16.641 1 98.5 102 THR A O 1
ATOM 851 N N . VAL A 1 103 ? 6.816 -12.312 -18.219 1 98.75 103 VAL A N 1
ATOM 852 C CA . VAL A 1 103 ? 7.773 -11.383 -17.625 1 98.75 103 VAL A CA 1
ATOM 853 C C . VAL A 1 103 ? 7.824 -10.094 -18.453 1 98.75 103 VAL A C 1
ATOM 855 O O . VAL A 1 103 ? 7.91 -10.141 -19.688 1 98.75 103 VAL A O 1
ATOM 858 N N . TYR A 1 104 ? 7.824 -8.977 -17.797 1 98.31 104 TYR A N 1
ATOM 859 C CA . TYR A 1 104 ? 7.707 -7.703 -18.5 1 98.31 104 TYR A CA 1
ATOM 860 C C . TYR A 1 104 ? 9.016 -6.918 -18.422 1 98.31 104 TYR A C 1
ATOM 862 O O . TYR A 1 104 ? 9.711 -6.957 -17.406 1 98.31 104 TYR A O 1
ATOM 870 N N . ASN A 1 105 ? 9.273 -6.184 -19.531 1 98.12 105 ASN A N 1
ATOM 871 C CA . ASN A 1 105 ? 10.383 -5.238 -19.594 1 98.12 105 ASN A CA 1
ATOM 872 C C . ASN A 1 105 ? 10.398 -4.492 -20.922 1 98.12 105 ASN A C 1
ATOM 874 O O . ASN A 1 105 ? 10.547 -5.109 -21.984 1 98.12 105 ASN A O 1
ATOM 878 N N . PRO A 1 106 ? 10.328 -3.135 -21 1 96.88 106 PRO A N 1
ATOM 879 C CA . PRO A 1 106 ? 9.984 -2.311 -19.844 1 96.88 106 PRO A CA 1
ATOM 880 C C . PRO A 1 106 ? 8.578 -2.598 -19.312 1 96.88 106 PRO A C 1
ATOM 882 O O . PRO A 1 106 ? 7.914 -3.525 -19.781 1 96.88 106 PRO A O 1
ATOM 885 N N . SER A 1 107 ? 8.164 -1.965 -18.266 1 95.44 107 SER A N 1
ATOM 886 C CA . SER A 1 107 ? 6.848 -2.211 -17.688 1 95.44 107 SER A CA 1
ATOM 887 C C . SER A 1 107 ? 5.762 -2.193 -18.766 1 95.44 107 SER A C 1
ATOM 889 O O . SER A 1 107 ? 5.789 -1.354 -19.672 1 95.44 107 SER A O 1
ATOM 891 N N . SER A 1 108 ? 4.871 -3.113 -18.672 1 95.12 108 SER A N 1
ATOM 892 C CA . SER A 1 108 ? 3.682 -3.252 -19.5 1 95.12 108 SER A CA 1
ATOM 893 C C . SER A 1 108 ? 4.035 -3.812 -20.875 1 95.12 108 SER A C 1
ATOM 895 O O . SER A 1 108 ? 3.158 -3.971 -21.734 1 95.12 108 SER A O 1
ATOM 897 N N . VAL A 1 109 ? 5.301 -4.121 -21.125 1 97.12 109 VAL A N 1
ATOM 898 C CA . VAL A 1 109 ? 5.727 -4.727 -22.391 1 97.12 109 VAL A CA 1
ATOM 899 C C . VAL A 1 109 ? 6.195 -6.156 -22.141 1 97.12 109 VAL A C 1
ATOM 901 O O . VAL A 1 109 ? 7.184 -6.379 -21.438 1 97.12 109 VAL A O 1
ATOM 904 N N . PRO A 1 110 ? 5.473 -7.164 -22.672 1 98.19 110 PRO A N 1
ATOM 905 C CA . PRO A 1 110 ? 5.938 -8.547 -22.516 1 98.19 110 PRO A CA 1
ATOM 906 C C . PRO A 1 110 ? 7.363 -8.75 -23.016 1 98.19 110 PRO A C 1
ATOM 908 O O . PRO A 1 110 ? 7.676 -8.398 -24.156 1 98.19 110 PRO A O 1
ATOM 911 N N . TYR A 1 111 ? 8.195 -9.258 -22.188 1 98.69 111 TYR A N 1
ATOM 912 C CA . TYR A 1 111 ? 9.602 -9.492 -22.516 1 98.69 111 TYR A CA 1
ATOM 913 C C . TYR A 1 111 ? 9.844 -10.953 -22.875 1 98.69 111 TYR A C 1
ATOM 915 O O . TYR A 1 111 ? 10.57 -11.25 -23.828 1 98.69 111 TYR A O 1
ATOM 923 N N . VAL A 1 112 ? 9.25 -11.867 -22.172 1 98.81 112 VAL A N 1
ATOM 924 C CA . VAL A 1 112 ? 9.398 -13.305 -22.391 1 98.81 112 VAL A CA 1
ATOM 925 C C . VAL A 1 112 ? 8.273 -14.055 -21.688 1 98.81 112 VAL A C 1
ATOM 927 O O . VAL A 1 112 ? 7.73 -13.562 -20.688 1 98.81 112 VAL A O 1
ATOM 930 N N . LEU A 1 113 ? 7.859 -15.188 -22.172 1 98.69 113 LEU A N 1
ATOM 931 C CA . LEU A 1 113 ? 6.945 -16.125 -21.547 1 98.69 113 LEU A CA 1
ATOM 932 C C . LEU A 1 113 ? 7.707 -17.297 -20.922 1 98.69 113 LEU A C 1
ATOM 934 O O . LEU A 1 113 ? 8.562 -17.891 -21.578 1 98.69 113 LEU A O 1
ATOM 938 N N . ILE A 1 114 ? 7.406 -17.547 -19.672 1 98 114 ILE A N 1
ATOM 939 C CA . ILE A 1 114 ? 8.125 -18.562 -18.906 1 98 114 ILE A CA 1
ATOM 940 C C . ILE A 1 114 ? 7.133 -19.531 -18.266 1 98 114 ILE A C 1
ATOM 942 O O . ILE A 1 114 ? 6.098 -19.109 -17.75 1 98 114 ILE A O 1
ATOM 946 N N . GLU A 1 115 ? 7.488 -20.828 -18.375 1 98.06 115 GLU A N 1
ATOM 947 C CA . GLU A 1 115 ? 6.66 -21.797 -17.672 1 98.06 115 GLU A CA 1
ATOM 948 C C . GLU A 1 115 ? 6.57 -21.469 -16.188 1 98.06 115 GLU A C 1
ATOM 950 O O . GLU A 1 115 ? 7.566 -21.094 -15.562 1 98.06 115 GLU A O 1
ATOM 955 N N . ARG A 1 116 ? 5.426 -21.641 -15.586 1 96.5 116 ARG A N 1
ATOM 956 C CA . ARG A 1 116 ? 5.098 -21.25 -14.219 1 96.5 116 ARG A CA 1
ATOM 957 C C . ARG A 1 116 ? 6.105 -21.812 -13.227 1 96.5 116 ARG A C 1
ATOM 959 O O . ARG A 1 116 ? 6.617 -21.094 -12.367 1 96.5 116 ARG A O 1
ATOM 966 N N . ALA A 1 117 ? 6.355 -23.078 -13.297 1 95.62 117 ALA A N 1
ATOM 967 C CA . ALA A 1 117 ? 7.293 -23.719 -12.367 1 95.62 117 ALA A CA 1
ATOM 968 C C . ALA A 1 117 ? 8.695 -23.125 -12.531 1 95.62 117 ALA A C 1
ATOM 970 O O . ALA A 1 117 ? 9.438 -23 -11.555 1 95.62 117 ALA A O 1
ATOM 971 N N . PHE A 1 118 ? 9.086 -22.844 -13.758 1 97.69 118 PHE A N 1
ATOM 972 C CA . PHE A 1 118 ? 10.406 -22.297 -14.047 1 97.69 118 PHE A CA 1
ATOM 973 C C . PHE A 1 118 ? 10.523 -20.859 -13.539 1 97.69 118 PHE A C 1
ATOM 975 O O . PHE A 1 118 ? 11.617 -20.422 -13.164 1 97.69 118 PHE A O 1
ATOM 982 N N . SER A 1 119 ? 9.453 -20.094 -13.5 1 97.56 119 SER A N 1
ATOM 983 C CA . SER A 1 119 ? 9.445 -18.719 -13.016 1 97.56 119 SER A CA 1
ATOM 984 C C . SER A 1 119 ? 9.961 -18.625 -11.586 1 97.56 119 SER A C 1
ATOM 986 O O . SER A 1 119 ? 10.664 -17.688 -11.227 1 97.56 119 SER A O 1
ATOM 988 N N . VAL A 1 120 ? 9.648 -19.625 -10.789 1 96 120 VAL A N 1
ATOM 989 C CA . VAL A 1 120 ? 10.039 -19.641 -9.391 1 96 120 VAL A CA 1
ATOM 990 C C . VAL A 1 120 ? 11.555 -19.812 -9.273 1 96 120 VAL A C 1
ATOM 992 O O . VAL A 1 120 ? 12.188 -19.25 -8.383 1 96 120 VAL A O 1
ATOM 995 N N . LEU A 1 121 ? 12.102 -20.578 -10.188 1 97.69 121 LEU A N 1
ATOM 996 C CA . LEU A 1 121 ? 13.547 -20.781 -10.195 1 97.69 121 LEU A CA 1
ATOM 997 C C . LEU A 1 121 ? 14.273 -19.484 -10.594 1 97.69 121 LEU A C 1
ATOM 999 O O . LEU A 1 121 ? 15.391 -19.234 -10.141 1 97.69 121 LEU A O 1
ATOM 1003 N N . LEU A 1 122 ? 13.648 -18.703 -11.414 1 98.44 122 LEU A N 1
ATOM 1004 C CA . LEU A 1 122 ? 14.281 -17.5 -11.977 1 98.44 122 LEU A CA 1
ATOM 1005 C C . LEU A 1 122 ? 14.047 -16.297 -11.07 1 98.44 122 LEU A C 1
ATOM 1007 O O . LEU A 1 122 ? 14.688 -15.258 -11.25 1 98.44 122 LEU A O 1
ATOM 1011 N N . GLY A 1 123 ? 13.117 -16.422 -10.117 1 98.56 123 GLY A N 1
ATOM 1012 C CA . GLY A 1 123 ? 12.836 -15.336 -9.195 1 98.56 123 GLY A CA 1
ATOM 1013 C C . GLY A 1 123 ? 12.219 -14.125 -9.875 1 98.56 123 GLY A C 1
ATOM 1014 O O . GLY A 1 123 ? 12.516 -12.984 -9.5 1 98.56 123 GLY A O 1
ATOM 1015 N N . VAL A 1 124 ? 11.445 -14.32 -10.914 1 98.75 124 VAL A N 1
ATOM 1016 C CA . VAL A 1 124 ? 10.781 -13.234 -11.633 1 98.75 124 VAL A CA 1
ATOM 1017 C C . VAL A 1 124 ? 9.398 -12.992 -11.031 1 98.75 124 VAL A C 1
ATOM 1019 O O . VAL A 1 124 ? 8.875 -13.836 -10.305 1 98.75 124 VAL A O 1
ATOM 1022 N N . VAL A 1 125 ? 8.82 -11.836 -11.32 1 98.69 125 VAL A N 1
ATOM 1023 C CA . VAL A 1 125 ? 7.523 -11.461 -10.773 1 98.69 125 VAL A CA 1
ATOM 1024 C C . VAL A 1 125 ? 6.43 -12.328 -11.398 1 98.69 125 VAL A C 1
ATOM 1026 O O . VAL A 1 125 ? 6.422 -12.555 -12.609 1 98.69 125 VAL A O 1
ATOM 1029 N N . THR A 1 126 ? 5.629 -12.852 -10.609 1 98.31 126 THR A N 1
ATOM 1030 C CA . THR A 1 126 ? 4.434 -13.555 -11.078 1 98.31 126 THR A CA 1
ATOM 1031 C C . THR A 1 126 ? 3.172 -12.844 -10.609 1 98.31 126 THR A C 1
ATOM 1033 O O . THR A 1 126 ? 3.209 -12.078 -9.641 1 98.31 126 THR A O 1
ATOM 1036 N N . TYR A 1 127 ? 2.066 -13.094 -11.281 1 98.5 127 TYR A N 1
ATOM 1037 C CA . TYR A 1 127 ? 0.824 -12.359 -11.062 1 98.5 127 TYR A CA 1
ATOM 1038 C C . TYR A 1 127 ? -0.334 -13.32 -10.805 1 98.5 127 TYR A C 1
ATOM 1040 O O . TYR A 1 127 ? -0.343 -14.445 -11.32 1 98.5 127 TYR A O 1
ATOM 1048 N N . GLY A 1 128 ? -1.282 -12.859 -10.07 1 98.38 128 GLY A N 1
ATOM 1049 C CA . GLY A 1 128 ? -2.484 -13.633 -9.805 1 98.38 128 GLY A CA 1
ATOM 1050 C C . GLY A 1 128 ? -3.666 -12.781 -9.383 1 98.38 128 GLY A C 1
ATOM 1051 O O . GLY A 1 128 ? -3.561 -11.555 -9.32 1 98.38 128 GLY A O 1
ATOM 1052 N N . VAL A 1 129 ? -4.816 -13.438 -9.219 1 98.81 129 VAL A N 1
ATOM 1053 C CA . VAL A 1 129 ? -6.035 -12.812 -8.711 1 98.81 129 VAL A CA 1
ATOM 1054 C C . VAL A 1 129 ? -6.48 -13.508 -7.43 1 98.81 129 VAL A C 1
ATOM 1056 O O . VAL A 1 129 ? -6.34 -14.727 -7.297 1 98.81 129 VAL A O 1
ATOM 1059 N N . HIS A 1 130 ? -6.918 -12.805 -6.5 1 98.94 130 HIS A N 1
ATOM 1060 C CA . HIS A 1 130 ? -7.512 -13.305 -5.262 1 98.94 130 HIS A CA 1
ATOM 1061 C C . HIS A 1 130 ? -8.883 -12.688 -5.023 1 98.94 130 HIS A C 1
ATOM 1063 O O . HIS A 1 130 ? -9.039 -11.469 -5.078 1 98.94 130 HIS A O 1
ATOM 1069 N N . ILE A 1 131 ? -9.883 -13.477 -4.758 1 98.88 131 ILE A N 1
ATOM 1070 C CA . ILE A 1 131 ? -11.266 -13.039 -4.578 1 98.88 131 ILE A CA 1
ATOM 1071 C C . ILE A 1 131 ? -11.766 -13.484 -3.207 1 98.88 131 ILE A C 1
ATOM 1073 O O . ILE A 1 131 ? -11.758 -14.68 -2.895 1 98.88 131 ILE A O 1
ATOM 1077 N N . ASN A 1 132 ? -12.156 -12.594 -2.402 1 98.88 132 ASN A N 1
ATOM 1078 C CA . ASN A 1 132 ? -12.859 -12.906 -1.166 1 98.88 132 ASN A CA 1
ATOM 1079 C C . ASN A 1 132 ? -14.375 -12.922 -1.372 1 98.88 132 ASN A C 1
ATOM 1081 O O . ASN A 1 132 ? -14.969 -11.883 -1.679 1 98.88 132 ASN A O 1
ATOM 1085 N N . GLY A 1 133 ? -14.984 -14.055 -1.3 1 98.81 133 GLY A N 1
ATOM 1086 C CA . GLY A 1 133 ? -16.438 -14.164 -1.257 1 98.81 133 GLY A CA 1
ATOM 1087 C C . GLY A 1 133 ? -17 -14 0.14 1 98.81 133 GLY A C 1
ATOM 1088 O O . GLY A 1 133 ? -16.641 -14.75 1.054 1 98.81 133 GLY A O 1
ATOM 1089 N N . TYR A 1 134 ? -17.875 -13.023 0.326 1 98.88 134 TYR A N 1
ATOM 1090 C CA . TYR A 1 134 ? -18.328 -12.719 1.679 1 98.88 134 TYR A CA 1
ATOM 1091 C C . TYR A 1 134 ? -19.812 -12.383 1.693 1 98.88 134 TYR A C 1
ATOM 1093 O O . TYR A 1 134 ? -20.391 -12.047 0.657 1 98.88 134 TYR A O 1
ATOM 1101 N N . VAL A 1 135 ? -20.453 -12.578 2.791 1 98.81 135 VAL A N 1
ATOM 1102 C CA . VAL A 1 135 ? -21.797 -12.109 3.119 1 98.81 135 VAL A CA 1
ATOM 1103 C C . VAL A 1 135 ? -21.703 -10.93 4.086 1 98.81 135 VAL A C 1
ATOM 1105 O O . VAL A 1 135 ? -21.266 -11.094 5.23 1 98.81 135 VAL A O 1
ATOM 1108 N N . PRO A 1 136 ? -22.078 -9.766 3.607 1 98.38 136 PRO A N 1
ATOM 1109 C CA . PRO A 1 136 ? -21.984 -8.609 4.504 1 98.38 136 PRO A CA 1
ATOM 1110 C C . PRO A 1 136 ? -22.953 -8.695 5.672 1 98.38 136 PRO A C 1
ATOM 1112 O O . PRO A 1 136 ? -23.922 -9.469 5.629 1 98.38 136 PRO A O 1
ATOM 1115 N N . PRO A 1 137 ? -22.734 -7.898 6.691 1 97.88 137 PRO A N 1
ATOM 1116 C CA . PRO A 1 137 ? -23.594 -7.934 7.871 1 97.88 137 PRO A CA 1
ATOM 1117 C C . PRO A 1 137 ? -25.078 -7.738 7.523 1 97.88 137 PRO A C 1
ATOM 1119 O O . PRO A 1 137 ? -25.938 -8.43 8.062 1 97.88 137 PRO A O 1
ATOM 1122 N N . GLU A 1 138 ? -25.375 -6.848 6.613 1 95.94 138 GLU A N 1
ATOM 1123 C CA . GLU A 1 138 ? -26.766 -6.516 6.289 1 95.94 138 GLU A CA 1
ATOM 1124 C C . GLU A 1 138 ? -27.453 -7.68 5.594 1 95.94 138 GLU A C 1
ATOM 1126 O O . GLU A 1 138 ? -28.688 -7.719 5.523 1 95.94 138 GLU A O 1
ATOM 1131 N N . ASN A 1 139 ? -26.688 -8.672 5.051 1 97.44 139 ASN A N 1
ATOM 1132 C CA . ASN A 1 139 ? -27.234 -9.828 4.355 1 97.44 139 ASN A CA 1
ATOM 1133 C C . ASN A 1 139 ? -27.094 -11.102 5.18 1 97.44 139 ASN A C 1
ATOM 1135 O O . ASN A 1 139 ? -27.391 -12.195 4.699 1 97.44 139 ASN A O 1
ATOM 1139 N N . SER A 1 140 ? -26.562 -10.961 6.406 1 97.56 140 SER A N 1
ATOM 1140 C CA . SER A 1 140 ? -26.297 -12.125 7.25 1 97.56 140 SER A CA 1
ATOM 1141 C C . SER A 1 140 ? -27.406 -12.328 8.281 1 97.56 140 SER A C 1
ATOM 1143 O O . SER A 1 140 ? -28.031 -11.359 8.719 1 97.56 140 SER A O 1
ATOM 1145 N N . SER A 1 141 ? -27.594 -13.5 8.766 1 96.62 141 SER A N 1
ATOM 1146 C CA . SER A 1 141 ? -28.672 -13.875 9.68 1 96.62 141 SER A CA 1
ATOM 1147 C C . SER A 1 141 ? -28.422 -13.297 11.078 1 96.62 141 SER A C 1
ATOM 1149 O O . SER A 1 141 ? -29.375 -13.039 11.812 1 96.62 141 SER A O 1
ATOM 1151 N N . ASN A 1 142 ? -27.172 -13.109 11.453 1 97.38 142 ASN A N 1
ATOM 1152 C CA . ASN A 1 142 ? -26.875 -12.648 12.805 1 97.38 142 ASN A CA 1
ATOM 1153 C C . ASN A 1 142 ? -26.172 -11.289 12.789 1 97.38 142 ASN A C 1
ATOM 1155 O O . ASN A 1 142 ? -25.547 -10.906 13.781 1 97.38 142 ASN A O 1
ATOM 1159 N N . GLY A 1 143 ? -26.078 -10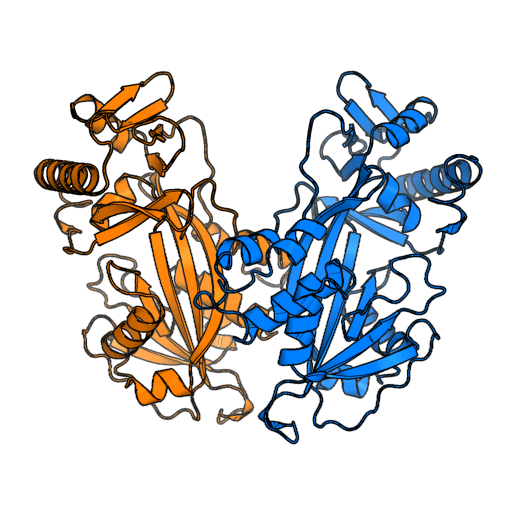.656 11.688 1 97.56 143 GLY A N 1
ATOM 1160 C CA . GLY A 1 143 ? -25.547 -9.305 11.578 1 97.56 143 GLY A CA 1
ATOM 1161 C C . GLY A 1 143 ? -24.031 -9.25 11.547 1 97.56 143 GLY A C 1
ATOM 1162 O O . GLY A 1 143 ? -23.438 -8.188 11.742 1 97.56 143 GLY A O 1
ATOM 1163 N N . LYS A 1 144 ? -23.406 -10.367 11.312 1 98.38 144 LYS A N 1
ATOM 1164 C CA . LYS A 1 144 ? -21.938 -10.391 11.281 1 98.38 144 LYS A CA 1
ATOM 1165 C C . LYS A 1 144 ? -21.422 -10.617 9.859 1 98.38 144 LYS A C 1
ATOM 1167 O O . LYS A 1 144 ? -22.094 -11.266 9.055 1 98.38 144 LYS A O 1
ATOM 1172 N N . LEU A 1 145 ? -20.266 -10.07 9.586 1 98.75 145 LEU A N 1
ATOM 1173 C CA . LEU A 1 145 ? -19.547 -10.352 8.344 1 98.75 145 LEU A CA 1
ATOM 1174 C C . LEU A 1 145 ? -19.141 -11.82 8.281 1 98.75 145 LEU A C 1
ATOM 1176 O O . LEU A 1 145 ? -18.625 -12.367 9.266 1 98.75 145 LEU A O 1
ATOM 1180 N N . LYS A 1 146 ? -19.406 -12.484 7.152 1 98.81 146 LYS A N 1
ATOM 1181 C CA . LYS A 1 146 ? -19.031 -13.883 6.973 1 98.81 146 LYS A CA 1
ATOM 1182 C C . LYS A 1 146 ? -18.266 -14.078 5.668 1 98.81 146 LYS A C 1
ATOM 1184 O O . LYS A 1 146 ? -18.438 -13.32 4.719 1 98.81 146 LYS A O 1
ATOM 1189 N N . PHE A 1 147 ? -17.438 -15.086 5.629 1 98.75 147 PHE A N 1
ATOM 1190 C CA . PHE A 1 147 ? -16.609 -15.414 4.465 1 98.75 147 PHE A CA 1
ATOM 1191 C C . PHE A 1 147 ? -16.844 -16.859 4.031 1 98.75 147 PHE A C 1
ATOM 1193 O O . PHE A 1 147 ? -16.953 -17.75 4.871 1 98.75 147 PHE A O 1
ATOM 1200 N N . TRP A 1 148 ? -16.953 -17.094 2.762 1 98.44 148 TRP A N 1
ATOM 1201 C CA . TRP A 1 148 ? -16.812 -18.438 2.23 1 98.44 148 TRP A CA 1
ATOM 1202 C C . TRP A 1 148 ? -15.352 -18.859 2.166 1 98.44 148 TRP A C 1
ATOM 1204 O O . TRP A 1 148 ? -14.562 -18.281 1.414 1 98.44 148 TRP A O 1
ATOM 1214 N N . VAL A 1 149 ? -14.945 -19.859 2.949 1 97.94 149 VAL A N 1
ATOM 1215 C CA . VAL A 1 149 ? -13.555 -20.25 3.105 1 97.94 149 VAL A CA 1
ATOM 1216 C C . VAL A 1 149 ? -13.398 -21.734 2.77 1 97.94 149 VAL A C 1
ATOM 1218 O O . VAL A 1 149 ? -14.008 -22.594 3.418 1 97.94 149 VAL A O 1
ATOM 1221 N N . PRO A 1 150 ? -12.641 -22.031 1.75 1 96.56 150 PRO A N 1
ATOM 1222 C CA . PRO A 1 150 ? -12.359 -23.438 1.443 1 96.56 150 PRO A CA 1
ATOM 1223 C C . PRO A 1 150 ? -11.164 -23.984 2.223 1 96.56 150 PRO A C 1
ATOM 1225 O O . PRO A 1 150 ? -10.305 -23.219 2.658 1 96.56 150 PRO A O 1
ATOM 1228 N N . ARG A 1 151 ? -11.148 -25.266 2.389 1 94.62 151 ARG A N 1
ATOM 1229 C CA . ARG A 1 151 ? -9.984 -25.984 2.895 1 94.62 151 ARG A CA 1
ATOM 1230 C C . ARG A 1 151 ? -9.273 -26.734 1.771 1 94.62 151 ARG A C 1
ATOM 1232 O O . ARG A 1 151 ? -9.914 -27.406 0.965 1 94.62 151 ARG A O 1
ATOM 1239 N N . ARG A 1 152 ? -8.008 -26.562 1.705 1 92.12 152 ARG A N 1
ATOM 1240 C CA . ARG A 1 152 ? -7.207 -27.25 0.695 1 92.12 152 ARG A CA 1
ATOM 1241 C C . ARG A 1 152 ? -7.191 -28.75 0.939 1 92.12 152 ARG A C 1
ATOM 1243 O O . ARG A 1 152 ? -7.078 -29.203 2.082 1 92.12 152 ARG A O 1
ATOM 1250 N N . SER A 1 153 ? -7.289 -29.453 -0.139 1 87.19 153 SER A N 1
ATOM 1251 C CA . SER A 1 153 ? -7.23 -30.922 -0.048 1 87.19 153 SER A CA 1
ATOM 1252 C C . SER A 1 153 ? -5.918 -31.375 0.578 1 87.19 153 SER A C 1
ATOM 1254 O O . SER A 1 153 ? -4.891 -30.703 0.445 1 87.19 153 SER A O 1
ATOM 1256 N N . ALA A 1 154 ? -5.938 -32.531 1.184 1 87.5 154 ALA A N 1
ATOM 1257 C CA . ALA A 1 154 ? -4.754 -33.125 1.809 1 87.5 154 ALA A CA 1
ATOM 1258 C C . ALA A 1 154 ? -3.734 -33.562 0.758 1 87.5 154 ALA A C 1
ATOM 1260 O O . ALA A 1 154 ? -2.551 -33.719 1.065 1 87.5 154 ALA A O 1
ATOM 1261 N N . THR A 1 155 ? -4.172 -33.625 -0.482 1 84.06 155 THR A N 1
ATOM 1262 C CA . THR A 1 155 ? -3.309 -34.125 -1.537 1 84.06 155 THR A CA 1
ATOM 1263 C C . THR A 1 155 ? -2.629 -33 -2.287 1 84.06 155 THR A C 1
ATOM 1265 O O . THR A 1 155 ? -1.77 -33.219 -3.141 1 84.06 155 THR A O 1
ATOM 1268 N N . LYS A 1 156 ? -3.068 -31.75 -1.965 1 84.69 156 LYS A N 1
ATOM 1269 C CA . LYS A 1 156 ? -2.393 -30.625 -2.604 1 84.69 156 LYS A CA 1
ATOM 1270 C C . LYS A 1 156 ? -0.906 -30.609 -2.264 1 84.69 156 LYS A C 1
ATOM 1272 O O . LYS A 1 156 ? -0.525 -30.812 -1.109 1 84.69 156 LYS A O 1
ATOM 1277 N N . PRO A 1 157 ? -0.113 -30.375 -3.213 1 79.5 157 PRO A N 1
ATOM 1278 C CA . PRO A 1 157 ? 1.33 -30.391 -2.963 1 79.5 157 PRO A CA 1
ATOM 1279 C C . PRO A 1 157 ? 1.775 -29.266 -2.029 1 79.5 157 PRO A C 1
ATOM 1281 O O . PRO A 1 157 ? 2.721 -29.438 -1.256 1 79.5 157 PRO A O 1
ATOM 1284 N N . THR A 1 158 ? 1.082 -28.156 -2.143 1 82.69 158 THR A N 1
ATOM 1285 C CA . THR A 1 158 ? 1.487 -27 -1.351 1 82.69 158 THR A CA 1
ATOM 1286 C C . THR A 1 158 ? 0.431 -26.672 -0.301 1 82.69 158 THR A C 1
ATOM 1288 O O . THR A 1 158 ? -0.744 -26.5 -0.629 1 82.69 158 THR A O 1
ATOM 1291 N N . TYR A 1 159 ? 0.846 -26.672 1.012 1 90.75 159 TYR A N 1
ATOM 1292 C CA . TYR A 1 159 ? 0.047 -26.312 2.176 1 90.75 159 TYR A CA 1
ATOM 1293 C C . TYR A 1 159 ? -1.182 -27.203 2.301 1 90.75 159 TYR A C 1
ATOM 1295 O O . TYR A 1 159 ? -2.307 -26.703 2.418 1 90.75 159 TYR A O 1
ATOM 1303 N N . PRO A 1 160 ? -1.005 -28.469 2.301 1 91.06 160 PRO A N 1
ATOM 1304 C CA . PRO A 1 160 ? -2.148 -29.375 2.43 1 91.06 160 PRO A CA 1
ATOM 1305 C C . PRO A 1 160 ? -2.938 -29.156 3.719 1 91.06 160 PRO A C 1
ATOM 1307 O O . PRO A 1 160 ? -2.346 -29 4.789 1 91.06 160 PRO A O 1
ATOM 1310 N N . GLY A 1 161 ? -4.199 -29.016 3.6 1 91.94 161 GLY A N 1
ATOM 1311 C CA . GLY A 1 161 ? -5.07 -28.938 4.762 1 91.94 161 GLY A CA 1
ATOM 1312 C C . GLY A 1 161 ? -5.258 -27.516 5.262 1 91.94 161 GLY A C 1
ATOM 1313 O O . GLY A 1 161 ? -6.109 -27.25 6.109 1 91.94 161 GLY A O 1
ATOM 1314 N N . LYS A 1 162 ? -4.508 -26.578 4.746 1 96.06 162 LYS A N 1
ATOM 1315 C CA . LYS A 1 162 ? -4.664 -25.188 5.148 1 96.06 162 LYS A CA 1
ATOM 1316 C C . LYS A 1 162 ? -5.914 -24.562 4.527 1 96.06 162 LYS A C 1
ATOM 1318 O O . LYS A 1 162 ? -6.492 -25.125 3.598 1 96.06 162 LYS A O 1
ATOM 1323 N N . LEU A 1 163 ? -6.301 -23.5 5.082 1 97.38 163 LEU A N 1
ATOM 1324 C CA . LEU A 1 163 ? -7.43 -22.75 4.551 1 97.38 163 LEU A CA 1
ATOM 1325 C C . LEU A 1 163 ? -6.969 -21.75 3.496 1 97.38 163 LEU A C 1
ATOM 1327 O O . LEU A 1 163 ? -5.852 -21.234 3.572 1 97.38 163 LEU A O 1
ATOM 1331 N N . ASP A 1 164 ? -7.801 -21.531 2.523 1 97 164 ASP A N 1
ATOM 1332 C CA . ASP A 1 164 ? -7.586 -20.5 1.513 1 97 164 ASP A CA 1
ATOM 1333 C C . ASP A 1 164 ? -8.602 -19.375 1.663 1 97 164 ASP A C 1
ATOM 1335 O O . ASP A 1 164 ? -9.531 -19.469 2.463 1 97 164 ASP A O 1
ATOM 1339 N N . ASN A 1 165 ? -8.344 -18.234 0.985 1 97.81 165 ASN A N 1
ATOM 1340 C CA . ASN A 1 165 ? -9.477 -17.359 0.708 1 97.81 165 ASN A CA 1
ATOM 1341 C C . ASN A 1 165 ? -10.375 -17.922 -0.379 1 97.81 165 ASN A C 1
ATOM 1343 O O . ASN A 1 165 ? -10.047 -18.938 -1 1 97.81 165 ASN A O 1
ATOM 1347 N N . THR A 1 166 ? -11.484 -17.391 -0.736 1 97.69 166 THR A N 1
ATOM 1348 C CA . THR A 1 166 ? -12.586 -18 -1.477 1 97.69 166 THR A CA 1
ATOM 1349 C C . THR A 1 166 ? -12.094 -18.547 -2.816 1 97.69 166 THR A C 1
ATOM 1351 O O . THR A 1 166 ? -12.297 -19.719 -3.125 1 97.69 166 THR A O 1
ATOM 1354 N N . VAL A 1 167 ? -11.523 -17.719 -3.633 1 97.56 167 VAL A N 1
ATOM 1355 C CA . VAL A 1 167 ? -11.016 -18.109 -4.945 1 97.56 167 VAL A CA 1
ATOM 1356 C C . VAL A 1 167 ? -9.68 -17.406 -5.207 1 97.56 167 VAL A C 1
ATOM 1358 O O . VAL A 1 167 ? -9.492 -16.25 -4.832 1 97.56 167 VAL A O 1
ATOM 1361 N N . ALA A 1 168 ? -8.773 -18.109 -5.789 1 97.44 168 ALA A N 1
ATOM 1362 C CA . ALA A 1 168 ? -7.504 -17.531 -6.227 1 97.44 168 ALA A CA 1
ATOM 1363 C C . ALA A 1 168 ? -6.965 -18.266 -7.453 1 97.44 168 ALA A C 1
ATOM 1365 O O . ALA A 1 168 ? -7.344 -19.406 -7.723 1 97.44 168 ALA A O 1
ATOM 1366 N N . GLY A 1 169 ? -6.035 -17.578 -8.195 1 96.44 169 GLY A N 1
ATOM 1367 C CA . GLY A 1 169 ? -5.395 -18.219 -9.328 1 96.44 169 GLY A CA 1
ATOM 1368 C C . GLY A 1 169 ? -4.309 -17.375 -9.961 1 96.44 169 GLY A C 1
ATOM 1369 O O . GLY A 1 169 ? -4.387 -16.141 -9.953 1 96.44 169 GLY A O 1
ATOM 1370 N N . GLY A 1 170 ? -3.408 -18.016 -10.523 1 96.88 170 GLY A N 1
ATOM 1371 C CA . GLY A 1 170 ? -2.344 -17.328 -11.242 1 96.88 170 GLY A CA 1
ATOM 1372 C C . GLY A 1 170 ? -2.795 -16.75 -12.57 1 96.88 170 GLY A C 1
ATOM 1373 O O . GLY A 1 170 ? -3.748 -17.25 -13.172 1 96.88 170 GLY A O 1
ATOM 1374 N N . LEU A 1 171 ? -2.154 -15.727 -12.922 1 97.88 171 LEU A N 1
ATOM 1375 C CA . LEU A 1 171 ? -2.424 -15.102 -14.211 1 97.88 171 LEU A CA 1
ATOM 1376 C C . LEU A 1 171 ? -1.572 -15.727 -15.312 1 97.88 171 LEU A C 1
ATOM 1378 O O . LEU A 1 171 ? -0.438 -15.305 -15.539 1 97.88 171 LEU A O 1
ATOM 1382 N N . GLY A 1 172 ? -2.139 -16.609 -16.031 1 97.12 172 GLY A N 1
ATOM 1383 C CA . GLY A 1 172 ? -1.449 -17.266 -17.125 1 97.12 172 GLY A CA 1
ATOM 1384 C C . GLY A 1 172 ? -1.611 -16.547 -18.453 1 97.12 172 GLY A C 1
ATOM 1385 O O . GLY A 1 172 ? -2.635 -15.906 -18.688 1 97.12 172 GLY A O 1
ATOM 1386 N N . TYR A 1 173 ? -0.674 -16.719 -19.25 1 96.88 173 TYR A N 1
ATOM 1387 C CA . TYR A 1 173 ? -0.77 -16.219 -20.609 1 96.88 173 TYR A CA 1
ATOM 1388 C C . TYR A 1 173 ? -1.671 -17.109 -21.453 1 96.88 173 TYR A C 1
ATOM 1390 O O . TYR A 1 173 ? -1.594 -18.344 -21.359 1 96.88 173 TYR A O 1
ATOM 1398 N N . PRO A 1 174 ? -2.494 -16.594 -22.297 1 96.88 174 PRO A N 1
ATOM 1399 C CA . PRO A 1 174 ? -2.629 -15.188 -22.672 1 96.88 174 PRO A CA 1
ATOM 1400 C C . PRO A 1 174 ? -3.793 -14.5 -21.953 1 96.88 174 PRO A C 1
ATOM 1402 O O . PRO A 1 174 ? -4.246 -13.438 -22.391 1 96.88 174 PRO A O 1
ATOM 1405 N N . TYR A 1 175 ? -4.277 -15.055 -20.922 1 96.19 175 TYR A N 1
ATOM 1406 C CA . TYR A 1 175 ? -5.512 -14.578 -20.312 1 96.19 175 TYR A CA 1
ATOM 1407 C C . TYR A 1 175 ? -5.289 -13.25 -19.594 1 96.19 175 TYR A C 1
ATOM 1409 O O . TYR A 1 175 ? -4.23 -13.031 -19 1 96.19 175 TYR A O 1
ATOM 1417 N N . GLY A 1 176 ? -6.266 -12.391 -19.641 1 96.62 176 GLY A N 1
ATOM 1418 C CA . GLY A 1 176 ? -6.277 -11.172 -18.844 1 96.62 176 GLY A CA 1
ATOM 1419 C C . GLY A 1 176 ? -6.832 -11.375 -17.438 1 96.62 176 GLY A C 1
ATOM 1420 O O . GLY A 1 176 ? -7.223 -12.484 -17.078 1 96.62 176 GLY A O 1
ATOM 1421 N N . LEU A 1 177 ? -6.871 -10.328 -16.688 1 98.06 177 LEU A N 1
ATOM 1422 C CA . LEU A 1 177 ? -7.316 -10.391 -15.297 1 98.06 177 LEU A CA 1
ATOM 1423 C C . LEU A 1 177 ? -8.789 -10.789 -15.219 1 98.06 177 LEU A C 1
ATOM 1425 O O . LEU A 1 177 ? -9.141 -11.711 -14.484 1 98.06 177 LEU A O 1
ATOM 1429 N N . ASN A 1 178 ? -9.648 -10.133 -15.977 1 97.5 178 ASN A N 1
ATOM 1430 C CA . ASN A 1 178 ? -11.078 -10.422 -15.938 1 97.5 178 ASN A CA 1
ATOM 1431 C C . ASN A 1 178 ? -11.367 -11.867 -16.344 1 97.5 178 ASN A C 1
ATOM 1433 O O . ASN A 1 178 ? -12.18 -12.539 -15.703 1 97.5 178 ASN A O 1
ATOM 1437 N N . GLU A 1 179 ? -10.695 -12.273 -17.391 1 97.81 179 GLU A N 1
ATOM 1438 C CA . GLU A 1 179 ? -10.859 -13.656 -17.828 1 97.81 179 GLU A CA 1
ATOM 1439 C C . GLU A 1 179 ? -10.422 -14.633 -16.75 1 97.81 179 GLU A C 1
ATOM 1441 O O . GLU A 1 179 ? -11.094 -15.648 -16.516 1 97.81 179 GLU A O 1
ATOM 1446 N N . THR A 1 180 ? -9.344 -14.328 -16.141 1 98.31 180 THR A N 1
ATOM 1447 C CA . THR A 1 180 ? -8.82 -15.195 -15.078 1 98.31 180 THR A CA 1
ATOM 1448 C C . THR A 1 180 ? -9.781 -15.25 -13.898 1 98.31 180 THR A C 1
ATOM 1450 O O . THR A 1 180 ? -10.047 -16.312 -13.352 1 98.31 180 THR A O 1
ATOM 1453 N N . VAL A 1 181 ? -10.375 -14.117 -13.5 1 98.62 181 VAL A N 1
ATOM 1454 C CA . VAL A 1 181 ? -11.328 -14.039 -12.398 1 98.62 181 VAL A CA 1
ATOM 1455 C C . VAL A 1 181 ? -12.523 -14.945 -12.68 1 98.62 181 VAL A C 1
ATOM 1457 O O . VAL A 1 181 ? -12.898 -15.773 -11.852 1 98.62 181 VAL A O 1
ATOM 1460 N N . ILE A 1 182 ? -13.07 -14.797 -13.867 1 98.5 182 ILE A N 1
ATOM 1461 C CA . ILE A 1 182 ? -14.258 -15.562 -14.242 1 98.5 182 ILE A CA 1
ATOM 1462 C C . ILE A 1 182 ? -13.922 -17.047 -14.289 1 98.5 182 ILE A C 1
ATOM 1464 O O . ILE A 1 182 ? -14.648 -17.875 -13.734 1 98.5 182 ILE A O 1
ATOM 1468 N N . LYS A 1 183 ? -12.789 -17.375 -14.922 1 97.5 183 LYS A N 1
ATOM 1469 C CA . LYS A 1 183 ? -12.352 -18.766 -15.062 1 97.5 183 LYS A CA 1
ATOM 1470 C C . LYS A 1 183 ? -12.141 -19.406 -13.695 1 97.5 183 LYS A C 1
ATOM 1472 O O . LYS A 1 183 ? -12.656 -20.5 -13.43 1 97.5 183 LYS A O 1
ATOM 1477 N N . GLU A 1 184 ? -11.422 -18.781 -12.781 1 97.44 184 GLU A N 1
ATOM 1478 C CA . GLU A 1 184 ? -11.094 -19.344 -11.477 1 97.44 184 GLU A CA 1
ATOM 1479 C C . GLU A 1 184 ? -12.336 -19.469 -10.602 1 97.44 184 GLU A C 1
ATOM 1481 O O . GLU A 1 184 ? -12.469 -20.422 -9.828 1 97.44 184 GLU A O 1
ATOM 1486 N N . CYS A 1 185 ? -13.266 -18.5 -10.672 1 98 185 CYS A N 1
ATOM 1487 C CA . CYS A 1 185 ? -14.508 -18.562 -9.914 1 98 185 CYS A CA 1
ATOM 1488 C C . CYS A 1 185 ? -15.328 -19.781 -10.328 1 98 185 CYS A C 1
ATOM 1490 O O . CYS A 1 185 ? -15.953 -20.422 -9.492 1 98 185 CYS A O 1
ATOM 1492 N N . PHE A 1 186 ? -15.297 -20.047 -11.609 1 97.38 186 PHE A N 1
ATOM 1493 C CA . PHE A 1 186 ? -16.031 -21.203 -12.086 1 97.38 186 PHE A CA 1
ATOM 1494 C C . PHE A 1 186 ? -15.336 -22.5 -11.664 1 97.38 186 PHE A C 1
ATOM 1496 O O . PHE A 1 186 ? -15.969 -23.391 -11.102 1 97.38 186 PHE A O 1
ATOM 1503 N N . GLU A 1 187 ? -14.031 -22.641 -11.875 1 95.25 187 GLU A N 1
ATOM 1504 C CA . GLU A 1 187 ? -13.289 -23.859 -11.617 1 95.25 187 GLU A CA 1
ATOM 1505 C C . GLU A 1 187 ? -13.25 -24.172 -10.117 1 95.25 187 GLU A C 1
ATOM 1507 O O . GLU A 1 187 ? -13.516 -25.312 -9.711 1 95.25 187 GLU A O 1
ATOM 1512 N N . GLU A 1 188 ? -12.984 -23.156 -9.266 1 94.62 188 GLU A N 1
ATOM 1513 C CA . GLU A 1 188 ? -12.711 -23.406 -7.855 1 94.62 188 GLU A CA 1
ATOM 1514 C C . GLU A 1 188 ? -13.984 -23.344 -7.023 1 94.62 188 GLU A C 1
ATOM 1516 O O . GLU A 1 188 ? -14.07 -23.938 -5.949 1 94.62 188 GLU A O 1
ATOM 1521 N N . ALA A 1 189 ? -15.055 -22.609 -7.551 1 96 189 ALA A N 1
ATOM 1522 C CA . ALA A 1 189 ? -16.219 -22.406 -6.703 1 96 189 ALA A CA 1
ATOM 1523 C C . ALA A 1 189 ? -17.516 -22.703 -7.461 1 96 189 ALA A C 1
ATOM 1525 O O . ALA A 1 189 ? -18.594 -22.688 -6.883 1 96 189 ALA A O 1
ATOM 1526 N N . GLY A 1 190 ? -17.438 -22.984 -8.789 1 96.25 190 GLY A N 1
ATOM 1527 C CA . GLY A 1 190 ? -18.609 -23.312 -9.586 1 96.25 190 GLY A CA 1
ATOM 1528 C C . GLY A 1 190 ? -19.531 -22.125 -9.797 1 96.25 190 GLY A C 1
ATOM 1529 O O . GLY A 1 190 ? -20.719 -22.297 -10.078 1 96.25 190 GLY A O 1
ATOM 1530 N N . LEU A 1 191 ? -19.047 -20.906 -9.586 1 97.5 191 LEU A N 1
ATOM 1531 C CA . LEU A 1 191 ? -19.859 -19.703 -9.742 1 97.5 191 LEU A CA 1
ATOM 1532 C C . LEU A 1 191 ? -19.953 -19.312 -11.211 1 97.5 191 LEU A C 1
ATOM 1534 O O . LEU A 1 191 ? -18.938 -19.234 -11.906 1 97.5 191 LEU A O 1
ATOM 1538 N N . LYS A 1 192 ? -21.109 -19.094 -11.656 1 97.25 192 LYS A N 1
ATOM 1539 C CA . LYS A 1 192 ? -21.359 -18.75 -13.055 1 97.25 192 LYS A CA 1
ATOM 1540 C C . LYS A 1 192 ? -20.906 -17.328 -13.367 1 97.25 192 LYS A C 1
ATOM 1542 O O . LYS A 1 192 ? -20.922 -16.469 -12.492 1 97.25 192 LYS A O 1
ATOM 1547 N N . GLU A 1 193 ? -20.578 -17.109 -14.57 1 98.12 193 GLU A N 1
ATOM 1548 C CA . GLU A 1 193 ? -20.047 -15.844 -15.062 1 98.12 193 GLU A CA 1
ATOM 1549 C C . GLU A 1 193 ? -20.984 -14.688 -14.742 1 98.12 193 GLU A C 1
ATOM 1551 O O . GLU A 1 193 ? -20.547 -13.617 -14.305 1 98.12 193 GLU A O 1
ATOM 1556 N N . GLU A 1 194 ? -22.281 -14.852 -14.961 1 98.12 194 GLU A N 1
ATOM 1557 C CA . GLU A 1 194 ? -23.266 -13.797 -14.742 1 98.12 194 GLU A CA 1
ATOM 1558 C C . GLU A 1 194 ? -23.266 -13.344 -13.281 1 98.12 194 GLU A C 1
ATOM 1560 O O . GLU A 1 194 ? -23.312 -12.148 -13 1 98.12 194 GLU A O 1
ATOM 1565 N N . PHE A 1 195 ? -23.234 -14.32 -12.375 1 98.12 195 PHE A N 1
ATOM 1566 C CA . PHE A 1 195 ? -23.188 -14 -10.961 1 98.12 195 PHE A CA 1
ATOM 1567 C C . PHE A 1 195 ? -21.922 -13.219 -10.617 1 98.12 195 PHE A C 1
ATOM 1569 O O . PHE A 1 195 ? -21.984 -12.188 -9.945 1 98.12 195 PHE A O 1
ATOM 1576 N N . VAL A 1 196 ? -20.766 -13.672 -11.086 1 98.62 196 VAL A N 1
ATOM 1577 C CA . VAL A 1 196 ? -19.484 -13.062 -10.773 1 98.62 196 VAL A CA 1
ATOM 1578 C C . VAL A 1 196 ? -19.453 -11.625 -11.289 1 98.62 196 VAL A C 1
ATOM 1580 O O . VAL A 1 196 ? -19.156 -10.695 -10.531 1 98.62 196 VAL A O 1
ATOM 1583 N N . LYS A 1 197 ? -19.844 -11.375 -12.508 1 98.06 197 LYS A N 1
ATOM 1584 C CA . LYS A 1 197 ? -19.781 -10.062 -13.141 1 98.06 197 LYS A CA 1
ATOM 1585 C C . LYS A 1 197 ? -20.656 -9.055 -12.406 1 98.06 197 LYS A C 1
ATOM 1587 O O . LYS A 1 197 ? -20.297 -7.879 -12.289 1 98.06 197 LYS A O 1
ATOM 1592 N N . SER A 1 198 ? -21.781 -9.5 -11.883 1 97.81 198 SER A N 1
ATOM 1593 C CA . SER A 1 198 ? -22.734 -8.586 -11.258 1 97.81 198 SER A CA 1
ATOM 1594 C C . SER A 1 198 ? -22.391 -8.352 -9.789 1 97.81 198 SER A C 1
ATOM 1596 O O . SER A 1 198 ? -22.891 -7.402 -9.18 1 97.81 198 SER A O 1
ATOM 1598 N N . HIS A 1 199 ? -21.531 -9.258 -9.203 1 98.38 199 HIS A N 1
ATOM 1599 C CA . HIS A 1 199 ? -21.359 -9.188 -7.758 1 98.38 199 HIS A CA 1
ATOM 1600 C C . HIS A 1 199 ? -19.922 -8.852 -7.379 1 98.38 199 HIS A C 1
ATOM 1602 O O . HIS A 1 199 ? -19.625 -8.602 -6.207 1 98.38 199 HIS A O 1
ATOM 1608 N N . ILE A 1 200 ? -18.984 -8.789 -8.375 1 98.75 200 ILE A N 1
ATOM 1609 C CA . ILE A 1 200 ? -17.547 -8.688 -8.086 1 98.75 200 ILE A CA 1
ATOM 1610 C C . ILE A 1 200 ? -17.109 -7.23 -8.164 1 98.75 200 ILE A C 1
ATOM 1612 O O . ILE A 1 200 ? -17.641 -6.453 -8.953 1 98.75 200 ILE A O 1
ATOM 1616 N N . THR A 1 201 ? -16.203 -6.754 -7.34 1 98.75 201 THR A N 1
ATOM 1617 C CA . THR A 1 201 ? -15.594 -5.43 -7.355 1 98.75 201 THR A CA 1
ATOM 1618 C C . THR A 1 201 ? -14.07 -5.535 -7.266 1 98.75 201 THR A C 1
ATOM 1620 O O . THR A 1 201 ? -13.539 -6.215 -6.383 1 98.75 201 THR A O 1
ATOM 1623 N N . SER A 1 202 ? -13.32 -4.988 -8.258 1 98.81 202 SER A N 1
ATOM 1624 C CA . SER A 1 202 ? -11.875 -4.82 -8.117 1 98.81 202 SER A CA 1
ATOM 1625 C C . SER A 1 202 ? -11.547 -3.893 -6.949 1 98.81 202 SER A C 1
ATOM 1627 O O . SER A 1 202 ? -12.117 -2.805 -6.836 1 98.81 202 SER A O 1
ATOM 1629 N N . THR A 1 203 ? -10.602 -4.293 -6.074 1 98.88 203 THR A N 1
ATOM 1630 C CA . THR A 1 203 ? -10.484 -3.531 -4.836 1 98.88 203 THR A CA 1
ATOM 1631 C C . THR A 1 203 ? -9.031 -3.107 -4.605 1 98.88 203 THR A C 1
ATOM 1633 O O . THR A 1 203 ? -8.742 -2.369 -3.66 1 98.88 203 THR A O 1
ATOM 1636 N N . GLY A 1 204 ? -8.109 -3.613 -5.398 1 98.75 204 GLY A N 1
ATOM 1637 C CA . GLY A 1 204 ? -6.715 -3.236 -5.199 1 98.75 204 GLY A CA 1
ATOM 1638 C C . GLY A 1 204 ? -5.738 -4.266 -5.738 1 98.75 204 GLY A C 1
ATOM 1639 O O . GLY A 1 204 ? -6.082 -5.055 -6.617 1 98.75 204 GLY A O 1
ATOM 1640 N N . VAL A 1 205 ? -4.539 -4.176 -5.289 1 98.88 205 VAL A N 1
ATOM 1641 C CA . VAL A 1 205 ? -3.434 -5.07 -5.621 1 98.88 205 VAL A CA 1
ATOM 1642 C C . VAL A 1 205 ? -2.445 -5.121 -4.457 1 98.88 205 VAL A C 1
ATOM 1644 O O . VAL A 1 205 ? -2.188 -4.105 -3.809 1 98.88 205 VAL A O 1
ATOM 1647 N N . VAL A 1 206 ? -2.039 -6.262 -4.098 1 98.81 206 VAL A N 1
ATOM 1648 C CA . VAL A 1 206 ? -0.977 -6.418 -3.111 1 98.81 206 VAL A CA 1
ATOM 1649 C C . VAL A 1 206 ? 0.291 -6.926 -3.793 1 98.81 206 VAL A C 1
ATOM 1651 O O . VAL A 1 206 ? 0.224 -7.562 -4.848 1 98.81 206 VAL A O 1
ATOM 1654 N N . SER A 1 207 ? 1.432 -6.648 -3.273 1 98.81 207 SER A N 1
ATOM 1655 C CA . SER A 1 207 ? 2.742 -7.051 -3.773 1 98.81 207 SER A CA 1
ATOM 1656 C C . SER A 1 207 ? 3.707 -7.34 -2.629 1 98.81 207 SER A C 1
ATOM 1658 O O . SER A 1 207 ? 3.748 -6.598 -1.645 1 98.81 207 SER A O 1
ATOM 1660 N N . TYR A 1 208 ? 4.387 -8.383 -2.715 1 98.62 208 TYR A N 1
ATOM 1661 C CA . TYR A 1 208 ? 5.344 -8.805 -1.696 1 98.62 208 TYR A CA 1
ATOM 1662 C C . TYR A 1 208 ? 6.422 -9.695 -2.295 1 98.62 208 TYR A C 1
ATOM 1664 O O . TYR A 1 208 ? 6.281 -10.172 -3.424 1 98.62 208 TYR A O 1
ATOM 1672 N N . MET A 1 209 ? 7.484 -9.891 -1.597 1 98.19 209 MET A N 1
ATOM 1673 C CA . MET A 1 209 ? 8.57 -10.781 -1.988 1 98.19 209 MET A CA 1
ATOM 1674 C C . MET A 1 209 ? 8.695 -11.953 -1.016 1 98.19 209 MET A C 1
ATOM 1676 O O . MET A 1 209 ? 9.086 -11.766 0.14 1 98.19 209 MET A O 1
ATOM 1680 N N . TYR A 1 210 ? 8.414 -13.125 -1.487 1 98.12 210 TYR A N 1
ATOM 1681 C CA . TYR A 1 210 ? 8.359 -14.312 -0.639 1 98.12 210 TYR A CA 1
ATOM 1682 C C . TYR A 1 210 ? 9.648 -15.125 -0.758 1 98.12 210 TYR A C 1
ATOM 1684 O O . TYR A 1 210 ? 10.148 -15.344 -1.863 1 98.12 210 TYR A O 1
ATOM 1692 N N . LEU A 1 211 ? 10.242 -15.477 0.345 1 97.75 211 LEU A N 1
ATOM 1693 C CA . LEU A 1 211 ? 11.375 -16.406 0.417 1 97.75 211 LEU A CA 1
ATOM 1694 C C . LEU A 1 211 ? 10.898 -17.812 0.725 1 97.75 211 LEU A C 1
ATOM 1696 O O . LEU A 1 211 ? 10.414 -18.094 1.825 1 97.75 211 LEU A O 1
ATOM 1700 N N . THR A 1 212 ? 11.016 -18.672 -0.25 1 95 212 THR A N 1
ATOM 1701 C CA . THR A 1 212 ? 10.609 -20.062 -0.027 1 95 212 THR A CA 1
ATOM 1702 C C . THR A 1 212 ? 11.516 -20.734 0.996 1 95 212 THR A C 1
ATOM 1704 O O . THR A 1 212 ? 12.602 -20.234 1.294 1 95 212 THR A O 1
ATOM 1707 N N . LYS A 1 213 ? 11.094 -21.812 1.516 1 92.31 213 LYS A N 1
ATOM 1708 C CA . LYS A 1 213 ? 11.844 -22.531 2.541 1 92.31 213 LYS A CA 1
ATOM 1709 C C . LYS A 1 213 ? 13.211 -22.969 2.02 1 92.31 213 LYS A C 1
ATOM 1711 O O . LYS A 1 213 ? 14.188 -23 2.773 1 92.31 213 LYS A O 1
ATOM 1716 N N . ASP A 1 214 ? 13.242 -23.234 0.716 1 94.06 214 ASP A N 1
ATOM 1717 C CA . ASP A 1 214 ? 14.492 -23.734 0.149 1 94.06 214 ASP A CA 1
ATOM 1718 C C . ASP A 1 214 ? 15.336 -22.594 -0.406 1 94.06 214 ASP A C 1
ATOM 1720 O O . ASP A 1 214 ? 16.344 -22.812 -1.071 1 94.06 214 ASP A O 1
ATOM 1724 N N . GLY A 1 215 ? 14.891 -21.328 -0.26 1 96.06 215 GLY A N 1
ATOM 1725 C CA . GLY A 1 215 ? 15.758 -20.188 -0.504 1 96.06 215 GLY A CA 1
ATOM 1726 C C . GLY A 1 215 ? 15.461 -19.469 -1.812 1 96.06 215 GLY A C 1
ATOM 1727 O O . GLY A 1 215 ? 16.141 -18.5 -2.17 1 96.06 215 GLY A O 1
ATOM 1728 N N . ARG A 1 216 ? 14.469 -19.859 -2.539 1 97 216 ARG A N 1
ATOM 1729 C CA . ARG A 1 216 ? 14.109 -19.172 -3.775 1 97 216 ARG A CA 1
ATOM 1730 C C . ARG A 1 216 ? 13.281 -17.922 -3.49 1 97 216 ARG A C 1
ATOM 1732 O O . ARG A 1 216 ? 12.688 -17.797 -2.416 1 97 216 ARG A O 1
ATOM 1739 N N . VAL A 1 217 ? 13.352 -17.078 -4.449 1 98.19 217 VAL A N 1
ATOM 1740 C CA . VAL A 1 217 ? 12.633 -15.812 -4.328 1 98.19 217 VAL A CA 1
ATOM 1741 C C . VAL A 1 217 ? 11.375 -15.844 -5.199 1 98.19 217 VAL A C 1
ATOM 1743 O O . VAL A 1 217 ? 11.438 -16.234 -6.367 1 98.19 217 VAL A O 1
ATOM 1746 N N . GLN A 1 218 ? 10.273 -15.492 -4.605 1 97.94 218 GLN A N 1
ATOM 1747 C CA . GLN A 1 218 ? 9.023 -15.406 -5.344 1 97.94 218 GLN A CA 1
ATOM 1748 C C . GLN A 1 218 ? 8.398 -14.016 -5.207 1 97.94 218 GLN A C 1
ATOM 1750 O O . GLN A 1 218 ? 7.594 -13.781 -4.301 1 97.94 218 GLN A O 1
ATOM 1755 N N . PRO A 1 219 ? 8.789 -13.062 -6.09 1 98.5 219 PRO A N 1
ATOM 1756 C CA . PRO A 1 219 ? 8.047 -11.805 -6.145 1 98.5 219 PRO A CA 1
ATOM 1757 C C . PRO A 1 219 ? 6.621 -11.984 -6.656 1 98.5 219 PRO A C 1
ATOM 1759 O O . PRO A 1 219 ? 6.414 -12.531 -7.738 1 98.5 219 PRO A O 1
ATOM 1762 N N . GLU A 1 220 ? 5.633 -11.531 -5.914 1 98.56 220 GLU A N 1
ATOM 1763 C CA . GLU A 1 220 ? 4.234 -11.789 -6.246 1 98.56 220 GLU A CA 1
ATOM 1764 C C . GLU A 1 220 ? 3.43 -10.5 -6.289 1 98.56 220 GLU A C 1
ATOM 1766 O O . GLU A 1 220 ? 3.586 -9.633 -5.422 1 98.56 220 GLU A O 1
ATOM 1771 N N . VAL A 1 221 ? 2.674 -10.328 -7.285 1 98.75 221 VAL A N 1
ATOM 1772 C CA . VAL A 1 221 ? 1.671 -9.273 -7.441 1 98.75 221 VAL A CA 1
ATOM 1773 C C . VAL A 1 221 ? 0.284 -9.898 -7.57 1 98.75 221 VAL A C 1
ATOM 1775 O O . VAL A 1 221 ? 0.015 -10.641 -8.523 1 98.75 221 VAL A O 1
ATOM 1778 N N . GLU A 1 222 ? -0.588 -9.656 -6.617 1 98.88 222 GLU A N 1
ATOM 1779 C CA . GLU A 1 222 ? -1.907 -10.281 -6.562 1 98.88 222 GLU A CA 1
ATOM 1780 C C . GLU A 1 222 ? -3.016 -9.234 -6.625 1 98.88 222 GLU A C 1
ATOM 1782 O O . GLU A 1 222 ? -3.156 -8.422 -5.711 1 98.88 222 GLU A O 1
ATOM 1787 N N . TYR A 1 223 ? -3.76 -9.242 -7.684 1 98.94 223 TYR A N 1
ATOM 1788 C CA . TYR A 1 223 ? -4.902 -8.344 -7.805 1 98.94 223 TYR A CA 1
ATOM 1789 C C . TYR A 1 223 ? -6.082 -8.852 -6.984 1 98.94 223 TYR A C 1
ATOM 1791 O O . TYR A 1 223 ? -6.418 -10.031 -7.031 1 98.94 223 TYR A O 1
ATOM 1799 N N . THR A 1 224 ? -6.707 -7.992 -6.246 1 98.94 224 THR A N 1
ATOM 1800 C CA . THR A 1 224 ? -7.695 -8.414 -5.262 1 98.94 224 THR A CA 1
ATOM 1801 C C . THR A 1 224 ? -9.102 -8 -5.688 1 98.94 224 THR A C 1
ATOM 1803 O O . THR A 1 224 ? -9.281 -6.938 -6.285 1 98.94 224 THR A O 1
ATOM 1806 N N . TYR A 1 225 ? -10.055 -8.773 -5.348 1 98.94 225 TYR A N 1
ATOM 1807 C CA . TYR A 1 225 ? -11.469 -8.562 -5.637 1 98.94 225 TYR A CA 1
ATOM 1808 C C . TYR A 1 225 ? -12.336 -8.969 -4.449 1 98.94 225 TYR A C 1
ATOM 1810 O O . TYR A 1 225 ? -11.961 -9.859 -3.678 1 98.94 225 TYR A O 1
ATOM 1818 N N . ASP A 1 226 ? -13.398 -8.312 -4.301 1 98.94 226 ASP A N 1
ATOM 1819 C CA . ASP A 1 226 ? -14.453 -8.688 -3.361 1 98.94 226 ASP A CA 1
ATOM 1820 C C . ASP A 1 226 ? -15.695 -9.188 -4.098 1 98.94 226 ASP A C 1
ATOM 1822 O O . ASP A 1 226 ? -16.156 -8.547 -5.039 1 98.94 226 ASP A O 1
ATOM 1826 N N . LEU A 1 227 ? -16.156 -10.305 -3.773 1 98.88 227 LEU A N 1
ATOM 1827 C CA . LEU A 1 227 ? -17.391 -10.891 -4.316 1 98.88 227 LEU A CA 1
ATOM 1828 C C . LEU A 1 227 ? -18.484 -10.938 -3.26 1 98.88 227 LEU A C 1
ATOM 1830 O O . LEU A 1 227 ? -18.422 -11.758 -2.342 1 98.88 227 LEU A O 1
ATOM 1834 N N . LYS A 1 228 ? -19.453 -10.102 -3.357 1 98.69 228 LYS A N 1
ATOM 1835 C CA . LYS A 1 228 ? -20.516 -9.938 -2.363 1 98.69 228 LYS A CA 1
ATOM 1836 C C . LYS A 1 228 ? -21.672 -10.891 -2.633 1 98.69 228 LYS A C 1
ATOM 1838 O O . LYS A 1 228 ? -22.297 -10.836 -3.695 1 98.69 228 LYS A O 1
ATOM 1843 N N . PHE A 1 229 ? -21.984 -11.734 -1.707 1 98.69 229 PHE A N 1
ATOM 1844 C CA . PHE A 1 229 ? -23.125 -12.633 -1.81 1 98.69 229 PHE A CA 1
ATOM 1845 C C . PHE A 1 229 ? -24.375 -11.977 -1.256 1 98.69 229 PHE A C 1
ATOM 1847 O O . PHE A 1 229 ? -24.312 -11.203 -0.298 1 98.69 229 PHE A O 1
ATOM 1854 N N . ASP A 1 230 ? -25.516 -12.336 -1.754 1 97.75 230 ASP A N 1
ATOM 1855 C CA . ASP A 1 230 ? -26.797 -11.711 -1.402 1 97.75 230 ASP A CA 1
ATOM 1856 C C . ASP A 1 230 ? -27.344 -12.281 -0.095 1 97.75 230 ASP A C 1
ATOM 1858 O O . ASP A 1 230 ? -28.172 -11.656 0.556 1 97.75 230 ASP A O 1
ATOM 1862 N N . ASN A 1 231 ? -27 -13.453 0.162 1 98 231 ASN A N 1
ATOM 1863 C CA . ASN A 1 231 ? -27.438 -14.148 1.369 1 98 231 ASN A CA 1
ATOM 1864 C C . ASN A 1 231 ? -26.5 -15.305 1.716 1 98 231 ASN A C 1
ATOM 1866 O O . ASN A 1 231 ? -25.438 -15.438 1.115 1 98 231 ASN A O 1
ATOM 1870 N N . GLU A 1 232 ? -26.859 -16.109 2.641 1 97.88 232 GLU A N 1
ATOM 1871 C CA . GLU A 1 232 ? -26 -17.172 3.158 1 97.88 232 GLU A CA 1
ATOM 1872 C C . GLU A 1 232 ? -26.234 -18.484 2.428 1 97.88 232 GLU A C 1
ATOM 1874 O O . GLU A 1 232 ? -25.688 -19.531 2.805 1 97.88 232 GLU A O 1
ATOM 1879 N N . GLU A 1 233 ? -27.078 -18.516 1.387 1 96.56 233 GLU A N 1
ATOM 1880 C CA . GLU A 1 233 ? -27.297 -19.734 0.624 1 96.56 233 GLU A CA 1
ATOM 1881 C C . GLU A 1 233 ? -26.016 -20.203 -0.049 1 96.56 233 GLU A C 1
ATOM 1883 O O . GLU A 1 233 ? -25.312 -19.422 -0.693 1 96.56 233 GLU A O 1
ATOM 1888 N N . ASN A 1 234 ? -25.766 -21.422 0.19 1 95.12 234 ASN A N 1
ATOM 1889 C CA . ASN A 1 234 ? -24.562 -21.969 -0.412 1 95.12 234 ASN A CA 1
ATOM 1890 C C . ASN A 1 234 ? -24.781 -22.328 -1.882 1 95.12 234 ASN A C 1
ATOM 1892 O O . ASN A 1 234 ? -25.359 -23.359 -2.195 1 95.12 234 ASN A O 1
ATOM 1896 N N . ILE A 1 235 ? -24.25 -21.516 -2.734 1 94 235 ILE A N 1
ATOM 1897 C CA . ILE A 1 235 ? -24.375 -21.766 -4.164 1 94 235 ILE A CA 1
ATOM 1898 C C . ILE A 1 235 ? -23.031 -22.234 -4.727 1 94 235 ILE A C 1
ATOM 1900 O O . ILE A 1 235 ? -22.875 -22.344 -5.945 1 94 235 ILE A O 1
ATOM 1904 N N . ILE A 1 236 ? -22.031 -22.438 -3.916 1 94.94 236 ILE A N 1
ATOM 1905 C CA . ILE A 1 236 ? -20.688 -22.828 -4.309 1 94.94 236 ILE A CA 1
ATOM 1906 C C . ILE A 1 236 ? -20.656 -24.312 -4.629 1 94.94 236 ILE A C 1
ATOM 1908 O O . ILE A 1 236 ? -21.078 -25.141 -3.822 1 94.94 236 ILE A O 1
ATOM 1912 N N . LYS A 1 237 ? -20.203 -24.672 -5.797 1 92.19 237 LYS A N 1
ATOM 1913 C CA . LYS A 1 237 ? -20.078 -26.047 -6.285 1 92.19 237 LYS A CA 1
ATOM 1914 C C . LYS A 1 237 ? -18.766 -26.25 -7.027 1 92.19 237 LYS A C 1
ATOM 1916 O O . LYS A 1 237 ? -18.734 -26.281 -8.258 1 92.19 237 LYS A O 1
ATOM 1921 N N . PRO A 1 238 ? -17.703 -26.422 -6.25 1 90.19 238 PRO A N 1
ATOM 1922 C CA . PRO A 1 238 ? -16.391 -26.562 -6.895 1 90.19 238 PRO A CA 1
ATOM 1923 C C . PRO A 1 238 ? -16.406 -27.578 -8.039 1 90.19 238 PRO A C 1
ATOM 1925 O O . PRO A 1 238 ? -17.062 -28.609 -7.957 1 90.19 238 PRO A O 1
ATOM 1928 N N . GLN A 1 239 ? -15.547 -27.312 -9.125 1 87.69 239 GLN A N 1
ATOM 1929 C CA . GLN A 1 239 ? -15.555 -28.125 -10.336 1 87.69 239 GLN A CA 1
ATOM 1930 C C . GLN A 1 239 ? -14.266 -28.922 -10.461 1 87.69 239 GLN A C 1
ATOM 1932 O O . GLN A 1 239 ? -14.211 -29.906 -11.203 1 87.69 239 GLN A O 1
ATOM 1937 N N . ASP A 1 240 ? -13.211 -28.578 -9.812 1 82.75 240 ASP A N 1
ATOM 1938 C CA . ASP A 1 240 ? -11.914 -29.156 -10.148 1 82.75 240 ASP A CA 1
ATOM 1939 C C . ASP A 1 240 ? -11.422 -30.062 -9.031 1 82.75 240 ASP A C 1
ATOM 1941 O O . ASP A 1 240 ? -10.367 -30.703 -9.164 1 82.75 240 ASP A O 1
ATOM 1945 N N . GLY A 1 241 ? -12.141 -30.156 -7.988 1 79.12 241 GLY A N 1
ATOM 1946 C CA . GLY A 1 241 ? -11.781 -31.062 -6.914 1 79.12 241 GLY A CA 1
ATOM 1947 C C . GLY A 1 241 ? -10.633 -30.562 -6.062 1 79.12 241 GLY A C 1
ATOM 1948 O O . GLY A 1 241 ? -10.172 -31.266 -5.16 1 79.12 241 GLY A O 1
ATOM 1949 N N . GLU A 1 242 ? -10.117 -29.391 -6.266 1 79.12 242 GLU A N 1
ATOM 1950 C CA . GLU A 1 242 ? -8.977 -28.844 -5.531 1 79.12 242 GLU A CA 1
ATOM 1951 C C . GLU A 1 242 ? -9.406 -28.312 -4.164 1 79.12 242 GLU A C 1
ATOM 1953 O O . GLU A 1 242 ? -8.617 -28.328 -3.217 1 79.12 242 GLU A O 1
ATOM 1958 N N . ALA A 1 243 ? -10.664 -27.859 -4.176 1 75.44 243 ALA A N 1
ATOM 1959 C CA . ALA A 1 243 ? -11.25 -27.375 -2.932 1 75.44 243 ALA A CA 1
ATOM 1960 C C . ALA A 1 243 ? -12.32 -28.312 -2.412 1 75.44 243 ALA A C 1
ATOM 1962 O O . ALA A 1 243 ? -13.125 -28.844 -3.189 1 75.44 243 ALA A O 1
ATOM 1963 N N . GLU A 1 244 ? -12.359 -28.781 -1.25 1 72.75 244 GLU A N 1
ATOM 1964 C CA . GLU A 1 244 ? -13.328 -29.781 -0.798 1 72.75 244 GLU A CA 1
ATOM 1965 C C . GLU A 1 244 ? -14.344 -29.172 0.158 1 72.75 244 GLU A C 1
ATOM 1967 O O . GLU A 1 244 ? -15.539 -29.469 0.081 1 72.75 244 GLU A O 1
ATOM 1972 N N . ASP A 1 245 ? -14.008 -28.359 0.94 1 85.12 245 ASP A N 1
ATOM 1973 C CA . ASP A 1 245 ? -14.852 -28.047 2.092 1 85.12 245 ASP A CA 1
ATOM 1974 C C . ASP A 1 245 ? -14.961 -26.531 2.295 1 85.12 245 ASP A C 1
ATOM 1976 O O . ASP A 1 245 ? -14.328 -25.984 3.195 1 85.12 245 ASP A O 1
ATOM 1980 N N . PHE A 1 246 ? -15.984 -25.984 1.5 1 94.06 246 PHE A N 1
ATOM 1981 C CA . PHE A 1 246 ? -16.25 -24.578 1.764 1 94.06 246 PHE A CA 1
ATOM 1982 C C . PHE A 1 246 ? -17.078 -24.406 3.039 1 94.06 246 PHE A C 1
ATOM 1984 O O . PHE A 1 246 ? -18.078 -25.094 3.225 1 94.06 246 PHE A O 1
ATOM 1991 N N . GLN A 1 247 ? -16.625 -23.578 3.883 1 96.44 247 GLN A N 1
ATOM 1992 C CA . GLN A 1 247 ? -17.344 -23.219 5.098 1 96.44 247 GLN A CA 1
ATOM 1993 C C . GLN A 1 247 ? -17.656 -21.719 5.117 1 96.44 247 GLN A C 1
ATOM 1995 O O . GLN A 1 247 ? -16.875 -20.906 4.609 1 96.44 247 GLN A O 1
ATOM 2000 N N . LEU A 1 248 ? -18.797 -21.453 5.59 1 98.19 248 LEU A N 1
ATOM 2001 C CA . LEU A 1 248 ? -19.141 -20.047 5.848 1 98.19 248 LEU A CA 1
ATOM 2002 C C . LEU A 1 248 ? -18.734 -19.656 7.262 1 98.19 248 LEU A C 1
ATOM 2004 O O . LEU A 1 248 ? -19.391 -20.016 8.234 1 98.19 248 LEU A O 1
ATOM 2008 N N . LEU A 1 249 ? -17.656 -18.875 7.387 1 98.56 249 LEU A N 1
ATOM 2009 C CA . LEU A 1 249 ? -17.078 -18.531 8.68 1 98.56 249 LEU A CA 1
ATOM 2010 C C . LEU A 1 249 ? -17.391 -17.094 9.047 1 98.56 249 LEU A C 1
ATOM 2012 O O . LEU A 1 249 ? -17.312 -16.203 8.195 1 98.56 249 LEU A O 1
ATOM 2016 N N . GLU A 1 250 ? -17.672 -16.891 10.305 1 98.56 250 GLU A N 1
ATOM 2017 C CA . GLU A 1 250 ? -17.844 -15.531 10.812 1 98.56 250 GLU A CA 1
ATOM 2018 C C . GLU A 1 250 ? -16.5 -14.828 10.961 1 98.56 250 GLU A C 1
ATOM 2020 O O . GLU A 1 250 ? -15.469 -15.477 11.141 1 98.56 250 GLU A O 1
ATOM 2025 N N . VAL A 1 251 ? -16.547 -13.523 10.953 1 98.62 251 VAL A N 1
ATOM 2026 C CA . VAL A 1 251 ? -15.336 -12.711 10.969 1 98.62 251 VAL A CA 1
ATOM 2027 C C . VAL A 1 251 ? -14.508 -13.031 12.211 1 98.62 251 VAL A C 1
ATOM 2029 O O . VAL A 1 251 ? -13.281 -13.055 12.156 1 98.62 251 VAL A O 1
ATOM 2032 N N . ASP A 1 252 ? -15.164 -13.289 13.344 1 98.19 252 ASP A N 1
ATOM 2033 C CA . ASP A 1 252 ? -14.422 -13.609 14.562 1 98.19 252 ASP A CA 1
ATOM 2034 C C . ASP A 1 252 ? -13.648 -14.914 14.406 1 98.19 252 ASP A C 1
ATOM 2036 O O . ASP A 1 252 ? -12.516 -15.031 14.875 1 98.19 252 ASP A O 1
ATOM 2040 N N . GLN A 1 253 ? -14.266 -15.914 13.773 1 98.5 253 GLN A N 1
ATOM 2041 C CA . GLN A 1 253 ? -13.586 -17.172 13.492 1 98.5 253 GLN A CA 1
ATOM 2042 C C . GLN A 1 253 ? -12.414 -16.984 12.539 1 98.5 253 GLN A C 1
ATOM 2044 O O . GLN A 1 253 ? -11.344 -17.562 12.734 1 98.5 253 GLN A O 1
ATOM 2049 N N . VAL A 1 254 ? -12.688 -16.188 11.523 1 98.56 254 VAL A N 1
ATOM 2050 C CA . VAL A 1 254 ? -11.656 -15.922 10.531 1 98.56 254 VAL A CA 1
ATOM 2051 C C . VAL A 1 254 ? -10.445 -15.273 11.211 1 98.56 254 VAL A C 1
ATOM 2053 O O . VAL A 1 254 ? -9.305 -15.68 10.984 1 98.56 254 VAL A O 1
ATOM 2056 N N . LEU A 1 255 ? -10.703 -14.281 12.07 1 98.25 255 LEU A N 1
ATOM 2057 C CA . LEU A 1 255 ? -9.633 -13.602 12.789 1 98.25 255 LEU A CA 1
ATOM 2058 C C . LEU A 1 255 ? -8.859 -14.578 13.664 1 98.25 255 LEU A C 1
ATOM 2060 O O . LEU A 1 255 ? -7.625 -14.539 13.711 1 98.25 255 LEU A O 1
ATOM 2064 N N . GLU A 1 256 ? -9.594 -15.398 14.359 1 97.81 256 GLU A N 1
ATOM 2065 C CA . GLU A 1 256 ? -8.961 -16.406 15.195 1 97.81 256 GLU A CA 1
ATOM 2066 C C . GLU A 1 256 ? -8.062 -17.328 14.367 1 97.81 256 GLU A C 1
ATOM 2068 O O . GLU A 1 256 ? -6.926 -17.609 14.75 1 97.81 256 GLU A O 1
ATOM 2073 N N . LYS A 1 257 ? -8.555 -17.797 13.266 1 98.06 257 LYS A N 1
ATOM 2074 C CA . LYS A 1 257 ? -7.812 -18.703 12.398 1 98.06 257 LYS A CA 1
ATOM 2075 C C . LYS A 1 257 ? -6.605 -18.016 11.773 1 98.06 257 LYS A C 1
ATOM 2077 O O . LYS A 1 257 ? -5.578 -18.656 11.516 1 98.06 257 LYS A O 1
ATOM 2082 N N . LEU A 1 258 ? -6.707 -16.719 11.477 1 98.06 258 LEU A N 1
ATOM 2083 C CA . LEU A 1 258 ? -5.555 -15.945 11.023 1 98.06 258 LEU A CA 1
ATOM 2084 C C . LEU A 1 258 ? -4.461 -15.922 12.086 1 98.06 258 LEU A C 1
ATOM 2086 O O . LEU A 1 258 ? -3.293 -16.172 11.781 1 98.06 258 LEU A O 1
ATOM 2090 N N . HIS A 1 259 ? -4.875 -15.664 13.312 1 97.12 259 HIS A N 1
ATOM 2091 C CA . HIS A 1 259 ? -3.916 -15.625 14.406 1 97.12 259 HIS A CA 1
ATOM 2092 C C . HIS A 1 259 ? -3.266 -16.984 14.625 1 97.12 259 HIS A C 1
ATOM 2094 O O . HIS A 1 259 ? -2.094 -17.062 15 1 97.12 259 HIS A O 1
ATOM 2100 N N . ASN A 1 260 ? -4.039 -18.016 14.336 1 96.69 260 ASN A N 1
ATOM 2101 C CA . ASN A 1 260 ? -3.549 -19.375 14.508 1 96.69 260 ASN A CA 1
ATOM 2102 C C . ASN A 1 260 ? -2.752 -19.844 13.297 1 96.69 260 ASN A C 1
ATOM 2104 O O . ASN A 1 260 ? -2.34 -21.016 13.227 1 96.69 260 ASN A O 1
ATOM 2108 N N . LYS A 1 261 ? -2.617 -19.047 12.273 1 95.25 261 LYS A N 1
ATOM 2109 C CA . LYS A 1 261 ? -1.861 -19.344 11.062 1 95.25 261 LYS A CA 1
ATOM 2110 C C . LYS A 1 261 ? -2.434 -20.578 10.359 1 95.25 261 LYS A C 1
ATOM 2112 O O . LYS A 1 261 ? -1.684 -21.438 9.906 1 95.25 261 LYS A O 1
ATOM 2117 N N . GLU A 1 262 ? -3.721 -20.641 10.344 1 97.38 262 GLU A N 1
ATOM 2118 C CA . GLU A 1 262 ? -4.391 -21.781 9.727 1 97.38 262 GLU A CA 1
ATOM 2119 C C . GLU A 1 262 ? -4.59 -21.562 8.234 1 97.38 262 GLU A C 1
ATOM 2121 O O . GLU A 1 262 ? -4.91 -22.5 7.496 1 97.38 262 GLU A O 1
ATOM 2126 N N . PHE A 1 263 ? -4.41 -20.359 7.742 1 98.19 263 PHE A N 1
ATOM 2127 C CA . PHE A 1 263 ? -4.539 -20.062 6.324 1 98.19 263 PHE A CA 1
ATOM 2128 C C . PHE A 1 263 ? -3.205 -20.234 5.605 1 98.19 263 PHE A C 1
ATOM 2130 O O . PHE A 1 263 ? -2.143 -20.047 6.199 1 98.19 263 PHE A O 1
ATOM 2137 N N . LYS A 1 264 ? -3.279 -20.719 4.324 1 97.31 264 LYS A N 1
ATOM 2138 C CA . LYS A 1 264 ? -2.117 -20.484 3.475 1 97.31 264 LYS A CA 1
ATOM 2139 C C . LYS A 1 264 ? -1.643 -19.031 3.592 1 97.31 264 LYS A C 1
ATOM 2141 O O . LYS A 1 264 ? -2.447 -18.094 3.51 1 97.31 264 LYS A O 1
ATOM 2146 N N . PRO A 1 265 ? -0.395 -18.812 3.742 1 95.81 265 PRO A N 1
ATOM 2147 C CA . PRO A 1 265 ? 0.115 -17.5 4.148 1 95.81 265 PRO A CA 1
ATOM 2148 C C . PRO A 1 265 ? -0.358 -16.375 3.229 1 95.81 265 PRO A C 1
ATOM 2150 O O . PRO A 1 265 ? -0.809 -15.328 3.707 1 95.81 265 PRO A O 1
ATOM 2153 N N . ASN A 1 266 ? -0.278 -16.5 1.939 1 97.56 266 ASN A N 1
ATOM 2154 C CA . ASN A 1 266 ? -0.682 -15.414 1.062 1 97.56 266 ASN A CA 1
ATOM 2155 C C . ASN A 1 266 ? -2.189 -15.18 1.112 1 97.56 266 ASN A C 1
ATOM 2157 O O . ASN A 1 266 ? -2.654 -14.047 0.956 1 97.56 266 ASN A O 1
ATOM 2161 N N . CYS A 1 267 ? -2.98 -16.25 1.328 1 98.5 267 CYS A N 1
ATOM 2162 C CA . CYS A 1 267 ? -4.418 -16.094 1.514 1 98.5 267 CYS A CA 1
ATOM 2163 C C . CYS A 1 267 ? -4.723 -15.32 2.795 1 98.5 267 CYS A C 1
ATOM 2165 O O . CYS A 1 267 ? -5.648 -14.508 2.832 1 98.5 267 CYS A O 1
ATOM 2167 N N . GLY A 1 268 ? -3.93 -15.68 3.828 1 98.56 268 GLY A N 1
ATOM 2168 C CA . GLY A 1 268 ? -4.07 -14.906 5.051 1 98.56 268 GLY A CA 1
ATOM 2169 C C . GLY A 1 268 ? -3.855 -13.422 4.84 1 98.56 268 GLY A C 1
ATOM 2170 O O . GLY A 1 268 ? -4.629 -12.594 5.34 1 98.56 268 GLY A O 1
ATOM 2171 N N . LEU A 1 269 ? -2.828 -13.055 4.105 1 98.62 269 LEU A N 1
ATOM 2172 C CA . LEU A 1 269 ? -2.533 -11.656 3.797 1 98.62 269 LEU A CA 1
ATOM 2173 C C . LEU A 1 269 ? -3.699 -11.008 3.059 1 98.62 269 LEU A C 1
ATOM 2175 O O . LEU A 1 269 ? -4.074 -9.875 3.361 1 98.62 269 LEU A O 1
ATOM 2179 N N . ILE A 1 270 ? -4.316 -11.695 2.123 1 98.88 270 ILE A N 1
ATOM 2180 C CA . ILE A 1 270 ? -5.422 -11.188 1.318 1 98.88 270 ILE A CA 1
ATOM 2181 C C . ILE A 1 270 ? -6.617 -10.883 2.219 1 98.88 270 ILE A C 1
ATOM 2183 O O . ILE A 1 270 ? -7.289 -9.867 2.047 1 98.88 270 ILE A O 1
ATOM 2187 N N . ILE A 1 271 ? -6.879 -11.75 3.154 1 98.94 271 ILE A N 1
ATOM 2188 C CA . ILE A 1 271 ? -7.996 -11.562 4.074 1 98.94 271 ILE A CA 1
ATOM 2189 C C . ILE A 1 271 ? -7.715 -10.383 5 1 98.94 271 ILE A C 1
ATOM 2191 O O . ILE A 1 271 ? -8.609 -9.586 5.293 1 98.94 271 ILE A O 1
ATOM 2195 N N . VAL A 1 272 ? -6.477 -10.281 5.461 1 98.88 272 VAL A N 1
ATOM 2196 C CA . VAL A 1 272 ? -6.09 -9.148 6.293 1 98.88 272 VAL A CA 1
ATOM 2197 C C . VAL A 1 272 ? -6.332 -7.844 5.539 1 98.88 272 VAL A C 1
ATOM 2199 O O . VAL A 1 272 ? -6.91 -6.898 6.082 1 98.88 272 VAL A O 1
ATOM 2202 N N . ASP A 1 273 ? -5.879 -7.785 4.301 1 98.88 273 ASP A N 1
ATOM 2203 C CA . ASP A 1 273 ? -6.109 -6.625 3.445 1 98.88 273 ASP A CA 1
ATOM 2204 C C . ASP A 1 273 ? -7.598 -6.293 3.361 1 98.88 273 ASP A C 1
ATOM 2206 O O . ASP A 1 273 ? -7.988 -5.129 3.465 1 98.88 273 ASP A O 1
ATOM 2210 N N . PHE A 1 274 ? -8.453 -7.289 3.182 1 98.94 274 PHE A N 1
ATOM 2211 C CA . PHE A 1 274 ? -9.906 -7.117 3.133 1 98.94 274 PHE A CA 1
ATOM 2212 C C . PHE A 1 274 ? -10.422 -6.512 4.434 1 98.94 274 PHE A C 1
ATOM 2214 O O . PHE A 1 274 ? -11.188 -5.551 4.414 1 98.94 274 PHE A O 1
ATOM 2221 N N . LEU A 1 275 ? -10.008 -7.094 5.547 1 98.94 275 LEU A N 1
ATOM 2222 C CA . LEU A 1 275 ? -10.531 -6.699 6.855 1 98.94 275 LEU A CA 1
ATOM 2223 C C . LEU A 1 275 ? -10.086 -5.285 7.211 1 98.94 275 LEU A C 1
ATOM 2225 O O . LEU A 1 275 ? -10.789 -4.578 7.941 1 98.94 275 LEU A O 1
ATOM 2229 N N . ILE A 1 276 ? -8.945 -4.836 6.684 1 98.88 276 ILE A N 1
ATOM 2230 C CA . ILE A 1 276 ? -8.516 -3.451 6.84 1 98.88 276 ILE A CA 1
ATOM 2231 C C . ILE A 1 276 ? -9.43 -2.529 6.039 1 98.88 276 ILE A C 1
ATOM 2233 O O . ILE A 1 276 ? -9.984 -1.57 6.578 1 98.88 276 ILE A O 1
ATOM 2237 N N . ARG A 1 277 ? -9.703 -2.842 4.809 1 98.75 277 ARG A N 1
ATOM 2238 C CA . ARG A 1 277 ? -10.5 -1.998 3.92 1 98.75 277 ARG A CA 1
ATOM 2239 C C . ARG A 1 277 ? -11.922 -1.854 4.434 1 98.75 277 ARG A C 1
ATOM 2241 O O . ARG A 1 277 ? -12.578 -0.841 4.18 1 98.75 277 ARG A O 1
ATOM 2248 N N . HIS A 1 278 ? -12.352 -2.838 5.211 1 98.56 278 HIS A N 1
ATOM 2249 C CA . HIS A 1 278 ? -13.75 -2.867 5.633 1 98.56 278 HIS A CA 1
ATOM 2250 C C . HIS A 1 278 ? -13.891 -2.486 7.105 1 98.56 278 HIS A C 1
ATOM 2252 O O . HIS A 1 278 ? -14.977 -2.586 7.676 1 98.56 278 HIS A O 1
ATOM 2258 N N . GLY A 1 279 ? -12.781 -2.139 7.766 1 98.44 279 GLY A N 1
ATOM 2259 C CA . GLY A 1 279 ? -12.836 -1.49 9.07 1 98.44 279 GLY A CA 1
ATOM 2260 C C . GLY A 1 279 ? -12.875 -2.473 10.227 1 98.44 279 GLY A C 1
ATOM 2261 O O . GLY A 1 279 ? -13.266 -2.113 11.336 1 98.44 279 GLY A O 1
ATOM 2262 N N . TYR A 1 280 ? -12.57 -3.721 9.945 1 98.62 280 TYR A N 1
ATOM 2263 C CA . TYR A 1 280 ? -12.516 -4.699 11.031 1 98.62 280 TYR A CA 1
ATOM 2264 C C . TYR A 1 280 ? -11.141 -4.723 11.68 1 98.62 280 TYR A C 1
ATOM 2266 O O . TYR A 1 280 ? -11.008 -5.027 12.867 1 98.62 280 TYR A O 1
ATOM 2274 N N . ILE A 1 281 ? -10.148 -4.535 10.93 1 98.56 281 ILE A N 1
ATOM 2275 C CA . ILE A 1 281 ? -8.812 -4.234 11.43 1 98.56 281 ILE A CA 1
ATOM 2276 C C . ILE A 1 281 ? -8.531 -2.74 11.297 1 98.56 281 ILE A C 1
ATOM 2278 O O . ILE A 1 281 ? -8.594 -2.188 10.195 1 98.56 281 ILE A O 1
ATOM 2282 N N . THR A 1 282 ? -8.258 -2.08 12.383 1 98.19 282 THR A N 1
ATOM 2283 C CA . THR A 1 282 ? -8.109 -0.63 12.438 1 98.19 282 THR A CA 1
ATOM 2284 C C . THR A 1 282 ? -6.82 -0.251 13.164 1 98.19 282 THR A C 1
ATOM 2286 O O . THR A 1 282 ? -6.195 -1.094 13.812 1 98.19 282 THR A O 1
ATOM 2289 N N . PRO A 1 283 ? -6.391 0.994 13.023 1 97.38 283 PRO A N 1
ATOM 2290 C CA . PRO A 1 283 ? -5.199 1.418 13.766 1 97.38 283 PRO A CA 1
ATOM 2291 C C . PRO A 1 283 ? -5.371 1.282 15.281 1 97.38 283 PRO A C 1
ATOM 2293 O O . PRO A 1 283 ? -4.379 1.213 16.016 1 97.38 283 PRO A O 1
ATOM 2296 N N . GLU A 1 284 ? -6.574 1.258 15.789 1 95.25 284 GLU A N 1
ATOM 2297 C CA . GLU A 1 284 ? -6.848 1.171 17.219 1 95.25 284 GLU A CA 1
ATOM 2298 C C . GLU A 1 284 ? -6.695 -0.262 17.719 1 95.25 284 GLU A C 1
ATOM 2300 O O . GLU A 1 284 ? -6.352 -0.483 18.891 1 95.25 284 GLU A O 1
ATOM 2305 N N . ASN A 1 285 ? -6.926 -1.273 16.828 1 96.5 285 ASN A N 1
ATOM 2306 C CA . ASN A 1 285 ? -6.922 -2.639 17.344 1 96.5 285 ASN A CA 1
ATOM 2307 C C . ASN A 1 285 ? -5.789 -3.463 16.734 1 96.5 285 ASN A C 1
ATOM 2309 O O . ASN A 1 285 ? -5.668 -4.66 17.016 1 96.5 285 ASN A O 1
ATOM 2313 N N . GLU A 1 286 ? -4.941 -2.891 15.906 1 97.44 286 GLU A N 1
ATOM 2314 C CA . GLU A 1 286 ? -3.752 -3.514 15.328 1 97.44 286 GLU A CA 1
ATOM 2315 C C . GLU A 1 286 ? -2.516 -2.643 15.539 1 97.44 286 GLU A C 1
ATOM 2317 O O . GLU A 1 286 ? -2.342 -1.634 14.852 1 97.44 286 GLU A O 1
ATOM 2322 N N . PRO A 1 287 ? -1.641 -3.018 16.406 1 95.56 287 PRO A N 1
ATOM 2323 C CA . PRO A 1 287 ? -0.504 -2.164 16.766 1 95.56 287 PRO A CA 1
ATOM 2324 C C . PRO A 1 287 ? 0.467 -1.963 15.602 1 95.56 287 PRO A C 1
ATOM 2326 O O . PRO A 1 287 ? 1.185 -0.96 15.555 1 95.56 287 PRO A O 1
ATOM 2329 N N . ASN A 1 288 ? 0.534 -2.871 14.672 1 97.31 288 ASN A N 1
ATOM 2330 C CA . ASN A 1 288 ? 1.451 -2.775 13.539 1 97.31 288 ASN A CA 1
ATOM 2331 C C . ASN A 1 288 ? 0.716 -2.422 12.25 1 97.31 288 ASN A C 1
ATOM 2333 O O . ASN A 1 288 ? 1.091 -2.883 11.172 1 97.31 288 ASN A O 1
ATOM 2337 N N . TYR A 1 289 ? -0.357 -1.652 12.398 1 98.19 289 TYR A N 1
ATOM 2338 C CA . TYR A 1 289 ? -1.285 -1.341 11.32 1 98.19 289 TYR A CA 1
ATOM 2339 C C . TYR A 1 289 ? -0.546 -0.78 10.109 1 98.19 289 TYR A C 1
ATOM 2341 O O . TYR A 1 289 ? -0.675 -1.3 9 1 98.19 289 TYR A O 1
ATOM 2349 N N . LEU A 1 290 ? 0.275 0.22 10.273 1 98.44 290 LEU A N 1
ATOM 2350 C CA . LEU A 1 290 ? 0.989 0.892 9.188 1 98.44 290 LEU A CA 1
ATOM 2351 C C . LEU A 1 290 ? 1.962 -0.062 8.5 1 98.44 290 LEU A C 1
ATOM 2353 O O . LEU A 1 290 ? 2.018 -0.12 7.273 1 98.44 290 LEU A O 1
ATOM 2357 N N . GLU A 1 291 ? 2.73 -0.763 9.273 1 97.81 291 GLU A N 1
ATOM 2358 C CA . GLU A 1 291 ? 3.701 -1.701 8.711 1 97.81 291 GLU A CA 1
ATOM 2359 C C . GLU A 1 291 ? 3.008 -2.795 7.906 1 97.81 291 GLU A C 1
ATOM 2361 O O . GLU A 1 291 ? 3.475 -3.168 6.828 1 97.81 291 GLU A O 1
ATOM 2366 N N . ILE A 1 292 ? 1.89 -3.32 8.477 1 98.5 292 ILE A N 1
ATOM 2367 C CA . ILE A 1 292 ? 1.128 -4.352 7.781 1 98.5 292 ILE A CA 1
ATOM 2368 C C . ILE A 1 292 ? 0.699 -3.838 6.406 1 98.5 292 ILE A C 1
ATOM 2370 O O . ILE A 1 292 ? 0.921 -4.5 5.391 1 98.5 292 ILE A O 1
ATOM 2374 N N . VAL A 1 293 ? 0.173 -2.611 6.332 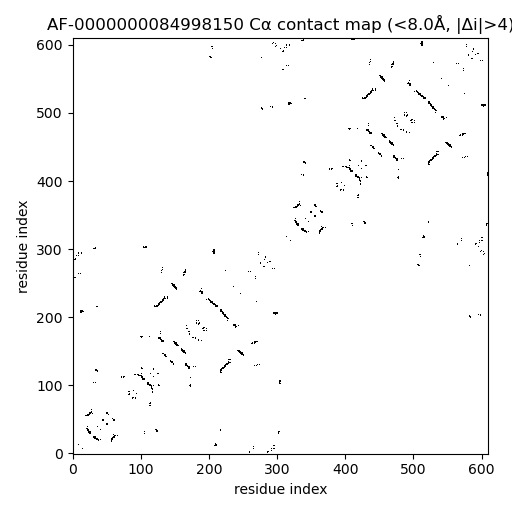1 98.81 293 VAL A N 1
ATOM 2375 C CA . VAL A 1 293 ? -0.344 -2.078 5.074 1 98.81 293 VAL A CA 1
ATOM 2376 C C . VAL A 1 293 ? 0.807 -1.845 4.102 1 98.81 293 VAL A C 1
ATOM 2378 O O . VAL A 1 293 ? 0.724 -2.225 2.93 1 98.81 293 VAL A O 1
ATOM 2381 N N . SER A 1 294 ? 1.871 -1.23 4.543 1 98.19 294 SER A N 1
ATOM 2382 C CA . SER A 1 294 ? 2.986 -0.947 3.648 1 98.19 294 SER A CA 1
ATOM 2383 C C . SER A 1 294 ? 3.607 -2.232 3.113 1 98.19 294 SER A C 1
ATOM 2385 O O . SER A 1 294 ? 3.967 -2.312 1.937 1 98.19 294 SER A O 1
ATOM 2387 N N . ARG A 1 295 ? 3.67 -3.258 3.951 1 97.94 295 ARG A N 1
ATOM 2388 C CA . ARG A 1 295 ? 4.32 -4.5 3.547 1 97.94 295 ARG A CA 1
ATOM 2389 C C . ARG A 1 295 ? 3.387 -5.359 2.705 1 97.94 295 ARG A C 1
ATOM 2391 O O . ARG A 1 295 ? 3.82 -6.34 2.092 1 97.94 295 ARG A O 1
ATOM 2398 N N . CYS A 1 296 ? 2.111 -5.027 2.627 1 98.5 296 CYS A N 1
ATOM 2399 C CA . CYS A 1 296 ? 1.201 -5.625 1.654 1 98.5 296 CYS A CA 1
ATOM 2400 C C . CYS A 1 296 ? 1.385 -4.996 0.279 1 98.5 296 CYS A C 1
ATOM 2402 O O . CYS A 1 296 ? 0.831 -5.48 -0.709 1 98.5 296 CYS A O 1
ATOM 2404 N N . HIS A 1 297 ? 2.184 -3.896 0.202 1 98.62 297 HIS A N 1
ATOM 2405 C CA . HIS A 1 297 ? 2.285 -3.133 -1.036 1 98.62 297 HIS A CA 1
ATOM 2406 C C . HIS A 1 297 ? 3.732 -2.76 -1.338 1 98.62 297 HIS A C 1
ATOM 2408 O O . HIS A 1 297 ? 4.031 -1.601 -1.632 1 98.62 297 HIS A O 1
ATOM 2414 N N . VAL A 1 298 ? 4.535 -3.721 -1.3 1 97.69 298 VAL A N 1
ATOM 2415 C CA . VAL A 1 298 ? 5.961 -3.5 -1.515 1 97.69 298 VAL A CA 1
ATOM 2416 C C . VAL A 1 298 ? 6.207 -3.064 -2.957 1 97.69 298 VAL A C 1
ATOM 2418 O O . VAL A 1 298 ? 5.594 -3.598 -3.885 1 97.69 298 VAL A O 1
ATOM 2421 N N . SER A 1 299 ? 7.059 -2.082 -3.121 1 96.62 299 SER A N 1
ATOM 2422 C CA . SER A 1 299 ? 7.477 -1.688 -4.461 1 96.62 299 SER A CA 1
ATOM 2423 C C . SER A 1 299 ? 8.398 -2.734 -5.082 1 96.62 299 SER A C 1
ATOM 2425 O O . SER A 1 299 ? 9.43 -3.084 -4.508 1 96.62 299 SER A O 1
ATOM 2427 N N . MET A 1 300 ? 8.062 -3.213 -6.215 1 96.81 300 MET A N 1
ATOM 2428 C CA . MET A 1 300 ? 8.844 -4.238 -6.898 1 96.81 300 MET A CA 1
ATOM 2429 C C . MET A 1 300 ? 10.094 -3.639 -7.523 1 96.81 300 MET A C 1
ATOM 2431 O O . MET A 1 300 ? 10.039 -2.582 -8.156 1 96.81 300 MET A O 1
ATOM 2435 N N . PRO A 1 301 ? 11.242 -4.262 -7.359 1 96.62 301 PRO A N 1
ATOM 2436 C CA . PRO A 1 301 ? 12.469 -3.76 -7.984 1 96.62 301 PRO A CA 1
ATOM 2437 C C . PRO A 1 301 ? 12.562 -4.125 -9.469 1 96.62 301 PRO A C 1
ATOM 2439 O O . PRO A 1 301 ? 13.594 -3.875 -10.102 1 96.62 301 PRO A O 1
ATOM 2442 N N . PHE A 1 302 ? 11.531 -4.699 -10.031 1 97.94 302 PHE A N 1
ATOM 2443 C CA . PHE A 1 302 ? 11.484 -5.16 -11.414 1 97.94 302 PHE A CA 1
ATOM 2444 C C . PHE A 1 302 ? 10.398 -4.43 -12.195 1 97.94 302 PHE A C 1
ATOM 2446 O O . PHE A 1 302 ? 9.477 -3.869 -11.602 1 97.94 302 PHE A O 1
ATOM 2453 N N . ALA A 1 303 ? 10.586 -4.488 -13.547 1 97.62 303 ALA A N 1
ATOM 2454 C CA . ALA A 1 303 ? 9.461 -4.07 -14.383 1 97.62 303 ALA A CA 1
ATOM 2455 C C . ALA A 1 303 ? 8.25 -4.965 -14.148 1 97.62 303 ALA A C 1
ATOM 2457 O O . ALA A 1 303 ? 8.391 -6.168 -13.922 1 97.62 303 ALA A O 1
ATOM 2458 N N . CYS A 1 304 ? 7.102 -4.395 -14.234 1 98.06 304 CYS A N 1
ATOM 2459 C CA . CYS A 1 304 ? 5.883 -5.133 -13.922 1 98.06 304 CYS A CA 1
ATOM 2460 C C . CYS A 1 304 ? 4.836 -4.941 -15.016 1 98.06 304 CYS A C 1
ATOM 2462 O O . CYS A 1 304 ? 5.102 -4.281 -16.031 1 98.06 304 CYS A O 1
ATOM 2464 N N . ARG A 1 305 ? 3.76 -5.52 -14.852 1 95.81 305 ARG A N 1
ATOM 2465 C CA . ARG A 1 305 ? 2.643 -5.504 -15.789 1 95.81 305 ARG A CA 1
ATOM 2466 C C . ARG A 1 305 ? 2.051 -4.105 -15.914 1 95.81 305 ARG A C 1
ATOM 2468 O O . ARG A 1 305 ? 1.803 -3.438 -14.906 1 95.81 305 ARG A O 1
ATOM 2475 N N . MET B 1 1 ? -6.102 6.914 -25.609 1 44.5 1 MET B N 1
ATOM 2476 C CA . MET B 1 1 ? -5.113 6.59 -24.594 1 44.5 1 MET B CA 1
ATOM 2477 C C . MET B 1 1 ? -5.621 6.977 -23.203 1 44.5 1 MET B C 1
ATOM 2479 O O . MET B 1 1 ? -6.09 8.102 -23 1 44.5 1 MET B O 1
ATOM 2483 N N . THR B 1 2 ? -6.039 5.977 -22.375 1 62.34 2 THR B N 1
ATOM 2484 C CA . THR B 1 2 ? -6.676 6.289 -21.109 1 62.34 2 THR B CA 1
ATOM 2485 C C . THR B 1 2 ? -5.754 7.141 -20.234 1 62.34 2 THR B C 1
ATOM 2487 O O . THR B 1 2 ? -4.57 6.84 -20.094 1 62.34 2 THR B O 1
ATOM 2490 N N . LEU B 1 3 ? -6.137 8.32 -19.953 1 83 3 LEU B N 1
ATOM 2491 C CA . LEU B 1 3 ? -5.383 9.25 -19.109 1 83 3 LEU B CA 1
ATOM 2492 C C . LEU B 1 3 ? -5.098 8.633 -17.75 1 83 3 LEU B C 1
ATOM 2494 O O . LEU B 1 3 ? -6.008 8.117 -17.094 1 83 3 LEU B O 1
ATOM 2498 N N . SER B 1 4 ? -3.834 8.492 -17.422 1 93.94 4 SER B N 1
ATOM 2499 C CA . SER B 1 4 ? -3.395 7.898 -16.172 1 93.94 4 SER B CA 1
ATOM 2500 C C . SER B 1 4 ? -3.443 8.914 -15.031 1 93.94 4 SER B C 1
ATOM 2502 O O . SER B 1 4 ? -3.332 10.117 -15.266 1 93.94 4 SER B O 1
ATOM 2504 N N . LEU B 1 5 ? -3.707 8.398 -13.867 1 97.56 5 LEU B N 1
ATOM 2505 C CA . LEU B 1 5 ? -3.736 9.234 -12.672 1 97.56 5 LEU B CA 1
ATOM 2506 C C . LEU B 1 5 ? -2.379 9.242 -11.977 1 97.56 5 LEU B C 1
ATOM 2508 O O . LEU B 1 5 ? -2.248 9.75 -10.867 1 97.56 5 LEU B O 1
ATOM 2512 N N . ILE B 1 6 ? -1.343 8.727 -12.648 1 97.75 6 ILE B N 1
ATOM 2513 C CA . ILE B 1 6 ? -0.012 8.602 -12.062 1 97.75 6 ILE B CA 1
ATOM 2514 C C . ILE B 1 6 ? 0.53 9.992 -11.719 1 97.75 6 ILE B C 1
ATOM 2516 O O . ILE B 1 6 ? 1.321 10.141 -10.781 1 97.75 6 ILE B O 1
ATOM 2520 N N . ASP B 1 7 ? 0.047 11 -12.414 1 97.38 7 ASP B N 1
ATOM 2521 C CA . ASP B 1 7 ? 0.532 12.359 -12.18 1 97.38 7 ASP B CA 1
ATOM 2522 C C . ASP B 1 7 ? 0.098 12.867 -10.812 1 97.38 7 ASP B C 1
ATOM 2524 O O . ASP B 1 7 ? 0.796 13.672 -10.195 1 97.38 7 ASP B O 1
ATOM 2528 N N . VAL B 1 8 ? -1.095 12.43 -10.336 1 97.62 8 VAL B N 1
ATOM 2529 C CA . VAL B 1 8 ? -1.549 12.773 -8.992 1 97.62 8 VAL B CA 1
ATOM 2530 C C . VAL B 1 8 ? -0.542 12.273 -7.961 1 97.62 8 VAL B C 1
ATOM 2532 O O . VAL B 1 8 ? -0.21 12.984 -7.012 1 97.62 8 VAL B O 1
ATOM 2535 N N . ILE B 1 9 ? 0.008 11.07 -8.18 1 98.06 9 ILE B N 1
ATOM 2536 C CA . ILE B 1 9 ? 0.943 10.438 -7.262 1 98.06 9 ILE B CA 1
ATOM 2537 C C . ILE B 1 9 ? 2.312 11.102 -7.375 1 98.06 9 ILE B C 1
ATOM 2539 O O . ILE B 1 9 ? 2.977 11.344 -6.363 1 98.06 9 ILE B O 1
ATOM 2543 N N . ASN B 1 10 ? 2.695 11.438 -8.617 1 97.56 10 ASN B N 1
ATOM 2544 C CA . ASN B 1 10 ? 3.971 12.109 -8.852 1 97.56 10 ASN B CA 1
ATOM 2545 C C . ASN B 1 10 ? 4.082 13.406 -8.055 1 97.56 10 ASN B C 1
ATOM 2547 O O . ASN B 1 10 ? 5.176 13.781 -7.629 1 97.56 10 ASN B O 1
ATOM 2551 N N . GLU B 1 11 ? 2.975 14.031 -7.836 1 95.88 11 GLU B N 1
ATOM 2552 C CA . GLU B 1 11 ? 2.967 15.32 -7.16 1 95.88 11 GLU B CA 1
ATOM 2553 C C . GLU B 1 11 ? 3.158 15.156 -5.652 1 95.88 11 GLU B C 1
ATOM 2555 O O . GLU B 1 11 ? 3.611 16.078 -4.977 1 95.88 11 GLU B O 1
ATOM 2560 N N . VAL B 1 12 ? 2.848 14.031 -5.121 1 96.94 12 VAL B N 1
ATOM 2561 C CA . VAL B 1 12 ? 2.83 13.852 -3.672 1 96.94 12 VAL B CA 1
ATOM 2562 C C . VAL B 1 12 ? 4.043 13.023 -3.24 1 96.94 12 VAL B C 1
ATOM 2564 O O . VAL B 1 12 ? 4.828 13.461 -2.396 1 96.94 12 VAL B O 1
ATOM 2567 N N . ASP B 1 13 ? 4.188 11.82 -3.785 1 98.12 13 ASP B N 1
ATOM 2568 C CA . ASP B 1 13 ? 5.367 11 -3.537 1 98.12 13 ASP B CA 1
ATOM 2569 C C . ASP B 1 13 ? 6.531 11.43 -4.43 1 98.12 13 ASP B C 1
ATOM 2571 O O . ASP B 1 13 ? 6.918 10.703 -5.348 1 98.12 13 ASP B O 1
ATOM 2575 N N . SER B 1 14 ? 7.137 12.547 -4.129 1 97.88 14 SER B N 1
ATOM 2576 C CA . SER B 1 14 ? 8.047 13.219 -5.055 1 97.88 14 SER B CA 1
ATOM 2577 C C . SER B 1 14 ? 9.469 13.258 -4.504 1 97.88 14 SER B C 1
ATOM 2579 O O . SER B 1 14 ? 10.406 13.609 -5.219 1 97.88 14 SER B O 1
ATOM 2581 N N . PHE B 1 15 ? 9.648 12.859 -3.248 1 98.31 15 PHE B N 1
ATOM 2582 C CA . PHE B 1 15 ? 10.984 12.891 -2.674 1 98.31 15 PHE B CA 1
ATOM 2583 C C . PHE B 1 15 ? 11.695 11.562 -2.881 1 98.31 15 PHE B C 1
ATOM 2585 O O . PHE B 1 15 ? 11.102 10.5 -2.689 1 98.31 15 PHE B O 1
ATOM 2592 N N . ARG B 1 16 ? 12.93 11.688 -3.266 1 96.5 16 ARG B N 1
ATOM 2593 C CA . ARG B 1 16 ? 13.891 10.594 -3.291 1 96.5 16 ARG B CA 1
ATOM 2594 C C . ARG B 1 16 ? 15.172 10.969 -2.551 1 96.5 16 ARG B C 1
ATOM 2596 O O . ARG B 1 16 ? 15.828 11.953 -2.891 1 96.5 16 ARG B O 1
ATOM 2603 N N . PHE B 1 17 ? 15.445 10.227 -1.552 1 96.12 17 PHE B N 1
ATOM 2604 C CA . PHE B 1 17 ? 16.594 10.555 -0.726 1 96.12 17 PHE B CA 1
ATOM 2605 C C . PHE B 1 17 ? 17.875 10.539 -1.554 1 96.12 17 PHE B C 1
ATOM 2607 O O . PHE B 1 17 ? 18.062 9.664 -2.396 1 96.12 17 PHE B O 1
ATOM 2614 N N . ASN B 1 18 ? 18.688 11.516 -1.321 1 95.31 18 ASN B N 1
ATOM 2615 C CA . ASN B 1 18 ? 20.047 11.57 -1.868 1 95.31 18 ASN B CA 1
ATOM 2616 C C . ASN B 1 18 ? 21.031 12.188 -0.875 1 95.31 18 ASN B C 1
ATOM 2618 O O . ASN B 1 18 ? 20.625 12.648 0.194 1 95.31 18 ASN B O 1
ATOM 2622 N N . ASN B 1 19 ? 22.266 12.266 -1.254 1 96.12 19 ASN B N 1
ATOM 2623 C CA . ASN B 1 19 ? 23.344 12.562 -0.309 1 96.12 19 ASN B CA 1
ATOM 2624 C C . ASN B 1 19 ? 23.453 14.055 -0.017 1 96.12 19 ASN B C 1
ATOM 2626 O O . ASN B 1 19 ? 24.297 14.484 0.765 1 96.12 19 ASN B O 1
ATOM 2630 N N . ALA B 1 20 ? 22.625 14.82 -0.542 1 97 20 ALA B N 1
ATOM 2631 C CA . ALA B 1 20 ? 22.625 16.25 -0.24 1 97 20 ALA B CA 1
ATOM 2632 C C . ALA B 1 20 ? 21.859 16.531 1.055 1 97 20 ALA B C 1
ATOM 2634 O O . ALA B 1 20 ? 22.062 17.578 1.687 1 97 20 ALA B O 1
ATOM 2635 N N . TYR B 1 21 ? 21 15.68 1.461 1 98.62 21 TYR B N 1
ATOM 2636 C CA . TYR B 1 21 ? 20.156 15.883 2.629 1 98.62 21 TYR B CA 1
ATOM 2637 C C . TYR B 1 21 ? 20.844 15.383 3.895 1 98.62 21 TYR B C 1
ATOM 2639 O O . TYR B 1 21 ? 21.672 14.461 3.84 1 98.62 21 TYR B O 1
ATOM 2647 N N . TYR B 1 22 ? 20.609 15.992 4.949 1 98.69 22 TYR B N 1
ATOM 2648 C CA . TYR B 1 22 ? 21.172 15.625 6.242 1 98.69 22 TYR B CA 1
ATOM 2649 C C . TYR B 1 22 ? 20.234 14.68 6.992 1 98.69 22 TYR B C 1
ATOM 2651 O O . TYR B 1 22 ? 19.016 14.797 6.891 1 98.69 22 TYR B O 1
ATOM 2659 N N . LYS B 1 23 ? 20.797 13.789 7.734 1 98.81 23 LYS B N 1
ATOM 2660 C CA . LYS B 1 23 ? 20.047 12.891 8.602 1 98.81 23 LYS B CA 1
ATOM 2661 C C . LYS B 1 23 ? 19.984 13.438 10.031 1 98.81 23 LYS B C 1
ATOM 2663 O O . LYS B 1 23 ? 21.016 13.742 10.633 1 98.81 23 LYS B O 1
ATOM 2668 N N . LEU B 1 24 ? 18.828 13.641 10.547 1 98.88 24 LEU B N 1
ATOM 2669 C CA . LEU B 1 24 ? 18.641 13.945 11.961 1 98.88 24 LEU B CA 1
ATOM 2670 C C . LEU B 1 24 ? 18.703 12.68 12.805 1 98.88 24 LEU B C 1
ATOM 2672 O O . LEU B 1 24 ? 17.891 11.773 12.648 1 98.88 24 LEU B O 1
ATOM 2676 N N . LEU B 1 25 ? 19.656 12.609 13.695 1 98.81 25 LEU B N 1
ATOM 2677 C CA . LEU B 1 25 ? 19.891 11.406 14.484 1 98.81 25 LEU B CA 1
ATOM 2678 C C . LEU B 1 25 ? 19.391 11.586 15.914 1 98.81 25 LEU B C 1
ATOM 2680 O O . LEU B 1 25 ? 19.406 12.703 16.438 1 98.81 25 LEU B O 1
ATOM 2684 N N . THR B 1 26 ? 19 10.492 16.484 1 98.81 26 THR B N 1
ATOM 2685 C CA . THR B 1 26 ? 18.672 10.469 17.906 1 98.81 26 THR B CA 1
ATOM 2686 C C . THR B 1 26 ? 19.891 10.828 18.75 1 98.81 26 THR B C 1
ATOM 2688 O O . THR B 1 26 ? 21.016 10.828 18.25 1 98.81 26 THR B O 1
ATOM 2691 N N . HIS B 1 27 ? 19.609 11.07 20 1 98.69 27 HIS B N 1
ATOM 2692 C CA . HIS B 1 27 ? 20.656 11.516 20.922 1 98.69 27 HIS B CA 1
ATOM 2693 C C . HIS B 1 27 ? 21.719 10.445 21.109 1 98.69 27 HIS B C 1
ATOM 2695 O O . HIS B 1 27 ? 22.844 10.742 21.5 1 98.69 27 HIS B O 1
ATOM 2701 N N . ASP B 1 28 ? 21.375 9.18 20.844 1 98.12 28 ASP B N 1
ATOM 2702 C CA . ASP B 1 28 ? 22.297 8.062 21.016 1 98.12 28 ASP B CA 1
ATOM 2703 C C . ASP B 1 28 ? 22.766 7.516 19.672 1 98.12 28 ASP B C 1
ATOM 2705 O O . ASP B 1 28 ? 23.375 6.449 19.609 1 98.12 28 ASP B O 1
ATOM 2709 N N . SER B 1 29 ? 22.375 8.156 18.547 1 97.56 29 SER B N 1
ATOM 2710 C CA . SER B 1 29 ? 22.75 7.824 17.188 1 97.56 29 SER B CA 1
ATOM 2711 C C . SER B 1 29 ? 22.219 6.457 16.781 1 97.56 29 SER B C 1
ATOM 2713 O O . SER B 1 29 ? 22.781 5.793 15.906 1 97.56 29 SER B O 1
ATOM 2715 N N . SER B 1 30 ? 21.188 6.066 17.406 1 97.06 30 SER B N 1
ATOM 2716 C CA . SER B 1 30 ? 20.672 4.723 17.156 1 97.06 30 SER B CA 1
ATOM 2717 C C . SER B 1 30 ? 19.703 4.711 15.992 1 97.06 30 SER B C 1
ATOM 2719 O O . SER B 1 30 ? 19.391 3.648 15.445 1 97.06 30 SER B O 1
ATOM 2721 N N . ALA B 1 31 ? 19.203 5.871 15.633 1 98.56 31 ALA B N 1
ATOM 2722 C CA . ALA B 1 31 ? 18.172 5.902 14.594 1 98.56 31 ALA B CA 1
ATOM 2723 C C . ALA B 1 31 ? 18.141 7.258 13.891 1 98.56 31 ALA B C 1
ATOM 2725 O O . ALA B 1 31 ? 18.625 8.258 14.438 1 98.56 31 ALA B O 1
ATOM 2726 N N . VAL B 1 32 ? 17.656 7.305 12.711 1 98.69 32 VAL B N 1
ATOM 2727 C CA . VAL B 1 32 ? 17.375 8.516 11.953 1 98.69 32 VAL B CA 1
ATOM 2728 C C . VAL B 1 32 ? 15.914 8.93 12.172 1 98.69 32 VAL B C 1
ATOM 2730 O O . VAL B 1 32 ? 15.008 8.117 12.039 1 98.69 32 VAL B O 1
ATOM 2733 N N . LEU B 1 33 ? 15.68 10.219 12.453 1 98.81 33 LEU B N 1
ATOM 2734 C CA . LEU B 1 33 ? 14.336 10.711 12.758 1 98.81 33 LEU B CA 1
ATOM 2735 C C . LEU B 1 33 ? 13.727 11.414 11.555 1 98.81 33 LEU B C 1
ATOM 2737 O O . LEU B 1 33 ? 12.5 11.523 11.453 1 98.81 33 LEU B O 1
ATOM 2741 N N . GLY B 1 34 ? 14.57 11.945 10.688 1 98.75 34 GLY B N 1
ATOM 2742 C CA . GLY B 1 34 ? 14.102 12.719 9.547 1 98.75 34 GLY B CA 1
ATOM 2743 C C . GLY B 1 34 ? 15.219 13.148 8.617 1 98.75 34 GLY B C 1
ATOM 2744 O O . GLY B 1 34 ? 16.406 12.922 8.906 1 98.75 34 GLY B O 1
ATOM 2745 N N . TYR B 1 35 ? 14.906 13.672 7.492 1 98.88 35 TYR B N 1
ATOM 2746 C CA . TYR B 1 35 ? 15.836 14.242 6.52 1 98.88 35 TYR B CA 1
ATOM 2747 C C . TYR B 1 35 ? 15.703 15.758 6.457 1 98.88 35 TYR B C 1
ATOM 2749 O O . TYR B 1 35 ? 14.609 16.281 6.246 1 98.88 35 TYR B O 1
ATOM 2757 N N . ILE B 1 36 ? 16.766 16.438 6.609 1 98.75 36 ILE B N 1
ATOM 2758 C CA . ILE B 1 36 ? 16.766 17.891 6.664 1 98.75 36 ILE B CA 1
ATOM 2759 C C . ILE B 1 36 ? 17.391 18.453 5.398 1 98.75 36 ILE B C 1
ATOM 2761 O O . ILE B 1 36 ? 18.484 18.031 5 1 98.75 36 ILE B O 1
ATOM 2765 N N . ALA B 1 37 ? 16.703 19.375 4.781 1 98.12 37 ALA B N 1
ATOM 2766 C CA . ALA B 1 37 ? 17.219 20.047 3.592 1 98.12 37 ALA B CA 1
ATOM 2767 C C . ALA B 1 37 ? 18.516 20.812 3.91 1 98.12 37 ALA B C 1
ATOM 2769 O O . ALA B 1 37 ? 18.656 21.359 5 1 98.12 37 ALA B O 1
ATOM 2770 N N . PRO B 1 38 ? 19.375 20.938 2.92 1 97 38 PRO B N 1
ATOM 2771 C CA . PRO B 1 38 ? 20.656 21.578 3.16 1 97 38 PRO B CA 1
ATOM 2772 C C . PRO B 1 38 ? 20.531 23.016 3.668 1 97 38 PRO B C 1
ATOM 2774 O O . PRO B 1 38 ? 21.25 23.422 4.578 1 97 38 PRO B O 1
ATOM 2777 N N . PHE B 1 39 ? 19.656 23.797 3.176 1 95.81 39 PHE B N 1
ATOM 2778 C CA . PHE B 1 39 ? 19.547 25.188 3.555 1 95.81 39 PHE B CA 1
ATOM 2779 C C . PHE B 1 39 ? 19.062 25.328 4.988 1 95.81 39 PHE B C 1
ATOM 2781 O O . PHE B 1 39 ? 19.344 26.328 5.656 1 95.81 39 PHE B O 1
ATOM 2788 N N . VAL B 1 40 ? 18.328 24.359 5.52 1 97.12 40 VAL B N 1
ATOM 2789 C CA . VAL B 1 40 ? 17.891 24.344 6.914 1 97.12 40 VAL B CA 1
ATOM 2790 C C . VAL B 1 40 ? 19.016 23.844 7.805 1 97.12 40 VAL B C 1
ATOM 2792 O O . VAL B 1 40 ? 19.25 24.375 8.891 1 97.12 40 VAL B O 1
ATOM 2795 N N . ALA B 1 41 ? 19.734 22.812 7.312 1 97.75 41 ALA B N 1
ATOM 2796 C CA . ALA B 1 41 ? 20.781 22.125 8.07 1 97.75 41 ALA B CA 1
ATOM 2797 C C . ALA B 1 41 ? 21.844 23.109 8.539 1 97.75 41 ALA B C 1
ATOM 2799 O O . ALA B 1 41 ? 22.375 22.969 9.641 1 97.75 41 ALA B O 1
ATOM 2800 N N . GLN B 1 42 ? 22.109 24.109 7.777 1 95.44 42 GLN B N 1
ATOM 2801 C CA . GLN B 1 42 ? 23.188 25.062 8.078 1 95.44 42 GLN B CA 1
ATOM 2802 C C . GLN B 1 42 ? 22.906 25.797 9.383 1 95.44 42 GLN B C 1
ATOM 2804 O O . GLN B 1 42 ? 23.844 26.219 10.078 1 95.44 42 GLN B O 1
ATOM 2809 N N . PHE B 1 43 ? 21.703 25.922 9.773 1 96.12 43 PHE B N 1
ATOM 2810 C CA . PHE B 1 43 ? 21.359 26.656 10.984 1 96.12 43 PHE B CA 1
ATOM 2811 C C . PHE B 1 43 ? 21.656 25.828 12.227 1 96.12 43 PHE B C 1
ATOM 2813 O O . PHE B 1 43 ? 21.734 26.359 13.336 1 96.12 43 PHE B O 1
ATOM 2820 N N . PHE B 1 44 ? 21.828 24.516 12.047 1 97.12 44 PHE B N 1
ATOM 2821 C CA . PHE B 1 44 ? 22.172 23.641 13.164 1 97.12 44 PHE B CA 1
ATOM 2822 C C . PHE B 1 44 ? 23.641 23.781 13.547 1 97.12 44 PHE B C 1
ATOM 2824 O O . PHE B 1 44 ? 24.031 23.391 14.641 1 97.12 44 PHE B O 1
ATOM 2831 N N . GLN B 1 45 ? 24.422 24.297 12.602 1 93.44 45 GLN B N 1
ATOM 2832 C CA . GLN B 1 45 ? 25.828 24.516 12.875 1 93.44 45 GLN B CA 1
ATOM 2833 C C . GLN B 1 45 ? 26.016 25.469 14.055 1 93.44 45 GLN B C 1
ATOM 2835 O O . GLN B 1 45 ? 27 25.359 14.789 1 93.44 45 GLN B O 1
ATOM 2840 N N . HIS B 1 46 ? 25.094 26.312 14.203 1 90.06 46 HIS B N 1
ATOM 2841 C CA . HIS B 1 46 ? 25.219 27.328 15.242 1 90.06 46 HIS B CA 1
ATOM 2842 C C . HIS B 1 46 ? 24.25 27.047 16.391 1 90.06 46 HIS B C 1
ATOM 2844 O O . HIS B 1 46 ? 23.906 27.953 17.156 1 90.06 46 HIS B O 1
ATOM 2850 N N . THR B 1 47 ? 23.719 25.906 16.531 1 93.75 47 THR B N 1
ATOM 2851 C CA . THR B 1 47 ? 22.828 25.484 17.609 1 93.75 47 THR B CA 1
ATOM 2852 C C . THR B 1 47 ? 23.516 24.469 18.5 1 93.75 47 THR B C 1
ATOM 2854 O O . THR B 1 47 ? 23.547 23.266 18.188 1 93.75 47 THR B O 1
ATOM 2857 N N . PRO B 1 48 ? 24.016 24.828 19.609 1 93.19 48 PRO B N 1
ATOM 2858 C CA . PRO B 1 48 ? 24.906 24.016 20.438 1 93.19 48 PRO B CA 1
ATOM 2859 C C . PRO B 1 48 ? 24.25 22.719 20.906 1 93.19 48 PRO B C 1
ATOM 2861 O O . PRO B 1 48 ? 24.953 21.781 21.281 1 93.19 48 PRO B O 1
ATOM 2864 N N . SER B 1 49 ? 22.984 22.656 20.953 1 96.88 49 SER B N 1
ATOM 2865 C CA . SER B 1 49 ? 22.266 21.484 21.453 1 96.88 49 SER B CA 1
ATOM 2866 C C . SER B 1 49 ? 22.328 20.328 20.469 1 96.88 49 SER B C 1
ATOM 2868 O O . SER B 1 49 ? 21.891 19.219 20.781 1 96.88 49 SER B O 1
ATOM 2870 N N . PHE B 1 50 ? 23 20.547 19.297 1 98.38 50 PHE B N 1
ATOM 2871 C CA . PHE B 1 50 ? 23.125 19.516 18.25 1 98.38 50 PHE B CA 1
ATOM 2872 C C . PHE B 1 50 ? 24.578 19.344 17.844 1 98.38 50 PHE B C 1
ATOM 2874 O O . PHE B 1 50 ? 25.375 20.281 17.922 1 98.38 50 PHE B O 1
ATOM 2881 N N . GLU B 1 51 ? 24.922 18.188 17.484 1 98.19 51 GLU B N 1
ATOM 2882 C CA . GLU B 1 51 ? 26.203 17.891 16.859 1 98.19 51 GLU B CA 1
ATOM 2883 C C . GLU B 1 51 ? 26.078 17.859 15.336 1 98.19 51 GLU B C 1
ATOM 2885 O O . GLU B 1 51 ? 25.453 16.953 14.781 1 98.19 51 GLU B O 1
ATOM 2890 N N . PHE B 1 52 ? 26.672 18.859 14.734 1 97.94 52 PHE B N 1
ATOM 2891 C CA . PHE B 1 52 ? 26.578 19.016 13.289 1 97.94 52 PHE B CA 1
ATOM 2892 C C . PHE B 1 52 ? 27.812 18.438 12.609 1 97.94 52 PHE B C 1
ATOM 2894 O O . PHE B 1 52 ? 28.938 18.75 12.977 1 97.94 52 PHE B O 1
ATOM 2901 N N . ASP B 1 53 ? 27.641 17.516 11.664 1 97.94 53 ASP B N 1
ATOM 2902 C CA . ASP B 1 53 ? 28.703 16.969 10.828 1 97.94 53 ASP B CA 1
ATOM 2903 C C . ASP B 1 53 ? 28.438 17.219 9.352 1 97.94 53 ASP B C 1
ATOM 2905 O O . ASP B 1 53 ? 27.656 16.484 8.727 1 97.94 53 ASP B O 1
ATOM 2909 N N . GLY B 1 54 ? 29.078 18.172 8.773 1 96.56 54 GLY B N 1
ATOM 2910 C CA . GLY B 1 54 ? 28.859 18.562 7.391 1 96.56 54 GLY B CA 1
ATOM 2911 C C . GLY B 1 54 ? 29.344 17.516 6.402 1 96.56 54 GLY B C 1
ATOM 2912 O O . GLY B 1 54 ? 28.797 17.406 5.301 1 96.56 54 GLY B O 1
ATOM 2913 N N . ASP B 1 55 ? 30.375 16.781 6.723 1 96.81 55 ASP B N 1
ATOM 2914 C CA . ASP B 1 55 ? 30.922 15.758 5.848 1 96.81 55 ASP B CA 1
ATOM 2915 C C . ASP B 1 55 ? 30.031 14.516 5.832 1 96.81 55 ASP B C 1
ATOM 2917 O O . ASP B 1 55 ? 29.672 14.016 4.762 1 96.81 55 ASP B O 1
ATOM 2921 N N . ALA B 1 56 ? 29.625 14.086 6.973 1 97.44 56 ALA B N 1
ATOM 2922 C CA . ALA B 1 56 ? 28.781 12.906 7.094 1 97.44 56 ALA B CA 1
ATOM 2923 C C . ALA B 1 56 ? 27.328 13.242 6.801 1 97.44 56 ALA B C 1
ATOM 2925 O O . ALA B 1 56 ? 26.484 12.344 6.648 1 97.44 56 ALA B O 1
ATOM 2926 N N . LYS B 1 57 ? 27 14.547 6.762 1 98.38 57 LYS B N 1
ATOM 2927 C CA . LYS B 1 57 ? 25.641 15.055 6.566 1 98.38 57 LYS B CA 1
ATOM 2928 C C . LYS B 1 57 ? 24.703 14.531 7.641 1 98.38 57 LYS B C 1
ATOM 2930 O O . LYS B 1 57 ? 23.641 13.992 7.324 1 98.38 57 LYS B O 1
ATOM 2935 N N . THR B 1 58 ? 25.125 14.688 8.883 1 98.56 58 THR B N 1
ATOM 2936 C CA . THR B 1 58 ? 24.328 14.25 10.016 1 98.56 58 THR B CA 1
ATOM 2937 C C . THR B 1 58 ? 24.172 15.375 11.039 1 98.56 58 THR B C 1
ATOM 2939 O O . THR B 1 58 ? 25.062 16.234 11.156 1 98.56 58 THR B O 1
ATOM 2942 N N . ILE B 1 59 ? 23.094 15.453 11.656 1 98.75 59 ILE B N 1
ATOM 2943 C CA . ILE B 1 59 ? 22.781 16.312 12.797 1 98.75 59 ILE B CA 1
ATOM 2944 C C . ILE B 1 59 ? 22.281 15.461 13.961 1 98.75 59 ILE B C 1
ATOM 2946 O O . ILE B 1 59 ? 21.188 14.891 13.891 1 98.75 59 ILE B O 1
ATOM 2950 N N . LYS B 1 60 ? 23.062 15.359 14.953 1 98.75 60 LYS B N 1
ATOM 2951 C CA . LYS B 1 60 ? 22.734 14.5 16.094 1 98.75 60 LYS B CA 1
ATOM 2952 C C . LYS B 1 60 ? 22.25 15.328 17.281 1 98.75 60 LYS B C 1
ATOM 2954 O O . LYS B 1 60 ? 22.875 16.312 17.641 1 98.75 60 LYS B O 1
ATOM 2959 N N . ILE B 1 61 ? 21.125 14.922 17.859 1 98.81 61 ILE B N 1
ATOM 2960 C CA . ILE B 1 61 ? 20.688 15.531 19.125 1 98.81 61 ILE B CA 1
ATOM 2961 C C . ILE B 1 61 ? 21.734 15.297 20.203 1 98.81 61 ILE B C 1
ATOM 2963 O O . ILE B 1 61 ? 22.281 14.195 20.312 1 98.81 61 ILE B O 1
ATOM 2967 N N . GLY B 1 62 ? 22.016 16.281 20.938 1 98.56 62 GLY B N 1
ATOM 2968 C CA . GLY B 1 62 ? 23 16.125 21.984 1 98.56 62 GLY B CA 1
ATOM 2969 C C . GLY B 1 62 ? 22.703 14.992 22.938 1 98.56 62 GLY B C 1
ATOM 2970 O O . GLY B 1 62 ? 21.547 14.766 23.297 1 98.56 62 GLY B O 1
ATOM 2971 N N . SER B 1 63 ? 23.719 14.352 23.438 1 98.12 63 SER B N 1
ATOM 2972 C CA . SER B 1 63 ? 23.578 13.141 24.234 1 98.12 63 SER B CA 1
ATOM 2973 C C . SER B 1 63 ? 22.922 13.438 25.578 1 98.12 63 SER B C 1
ATOM 2975 O O . SER B 1 63 ? 22.344 12.539 26.203 1 98.12 63 SER B O 1
ATOM 2977 N N . GLU B 1 64 ? 23.031 14.648 26 1 97.62 64 GLU B N 1
ATOM 2978 C CA . GLU B 1 64 ? 22.469 15.016 27.297 1 97.62 64 GLU B CA 1
ATOM 2979 C C . GLU B 1 64 ? 20.938 15.047 27.25 1 97.62 64 GLU B C 1
ATOM 2981 O O . GLU B 1 64 ? 20.281 15.023 28.281 1 97.62 64 GLU B O 1
ATOM 2986 N N . TYR B 1 65 ? 20.391 15.125 26.078 1 98.5 65 TYR B N 1
ATOM 2987 C CA . TYR B 1 65 ? 18.938 15.125 25.922 1 98.5 65 TYR B CA 1
ATOM 2988 C C . TYR B 1 65 ? 18.406 13.703 25.828 1 98.5 65 TYR B C 1
ATOM 2990 O O . TYR B 1 65 ? 17.828 13.32 24.812 1 98.5 65 TYR B O 1
ATOM 2998 N N . ASP B 1 66 ? 18.5 12.992 26.938 1 97.88 66 ASP B N 1
ATOM 2999 C CA . ASP B 1 66 ? 18.297 11.539 26.969 1 97.88 66 ASP B CA 1
ATOM 3000 C C . ASP B 1 66 ? 16.938 11.18 27.547 1 97.88 66 ASP B C 1
ATOM 3002 O O . ASP B 1 66 ? 16.688 10.023 27.891 1 97.88 66 ASP B O 1
ATOM 3006 N N . SER B 1 67 ? 16.078 12.203 27.812 1 98.31 67 SER B N 1
ATOM 3007 C CA . SER B 1 67 ? 14.719 11.945 28.266 1 98.31 67 SER B CA 1
ATOM 3008 C C . SER B 1 67 ? 13.695 12.664 27.406 1 98.31 67 SER B C 1
ATOM 3010 O O . SER B 1 67 ? 14.023 13.641 26.719 1 98.31 67 SER B O 1
ATOM 3012 N N . PHE B 1 68 ? 12.5 12.156 27.422 1 98.38 68 PHE B N 1
ATOM 3013 C CA . PHE B 1 68 ? 11.391 12.727 26.672 1 98.38 68 PHE B CA 1
ATOM 3014 C C . PHE B 1 68 ? 11.195 14.195 27.016 1 98.38 68 PHE B C 1
ATOM 3016 O O . PHE B 1 68 ? 11.078 15.039 26.125 1 98.38 68 PHE B O 1
ATOM 3023 N N . GLU B 1 69 ? 11.258 14.547 28.281 1 98.44 69 GLU B N 1
ATOM 3024 C CA . GLU B 1 69 ? 11.039 15.898 28.781 1 98.44 69 GLU B CA 1
ATOM 3025 C C . GLU B 1 69 ? 12.148 16.844 28.312 1 98.44 69 GLU B C 1
ATOM 3027 O O . GLU B 1 69 ? 11.875 17.969 27.906 1 98.44 69 GLU B O 1
ATOM 3032 N N . LYS B 1 70 ? 13.336 16.375 28.406 1 98.69 70 LYS B N 1
ATOM 3033 C CA . LYS B 1 70 ? 14.469 17.203 27.984 1 98.69 70 LYS B CA 1
ATOM 3034 C C . LYS B 1 70 ? 14.414 17.5 26.5 1 98.69 70 LYS B C 1
ATOM 3036 O O . LYS B 1 70 ? 14.688 18.625 26.062 1 98.69 70 LYS B O 1
ATOM 3041 N N . ARG B 1 71 ? 14.039 16.531 25.734 1 98.81 71 ARG B N 1
ATOM 3042 C CA . ARG B 1 71 ? 13.961 16.719 24.297 1 98.81 71 ARG B CA 1
ATOM 3043 C C . ARG B 1 71 ? 12.812 17.656 23.922 1 98.81 71 ARG B C 1
ATOM 3045 O O . ARG B 1 71 ? 12.945 18.484 23.016 1 98.81 71 ARG B O 1
ATOM 3052 N N . ASN B 1 72 ? 11.703 17.5 24.625 1 98.69 72 ASN B N 1
ATOM 3053 C CA . ASN B 1 72 ? 10.602 18.438 24.391 1 98.69 72 ASN B CA 1
ATOM 3054 C C . ASN B 1 72 ? 11.031 19.875 24.641 1 98.69 72 ASN B C 1
ATOM 3056 O O . ASN B 1 72 ? 10.742 20.766 23.828 1 98.69 72 ASN B O 1
ATOM 3060 N N . ALA B 1 73 ? 11.711 20.031 25.734 1 98.44 73 ALA B N 1
ATOM 3061 C CA . ALA B 1 73 ? 12.18 21.375 26.078 1 98.44 73 ALA B CA 1
ATOM 3062 C C . ALA B 1 73 ? 13.172 21.891 25.031 1 98.44 73 ALA B C 1
ATOM 3064 O O . ALA B 1 73 ? 13.125 23.062 24.641 1 98.44 73 ALA B O 1
ATOM 3065 N N . LEU B 1 74 ? 14.023 21.031 24.625 1 98.44 74 LEU B N 1
ATOM 3066 C CA . LEU B 1 74 ? 15.031 21.375 23.625 1 98.44 74 LEU B CA 1
ATOM 3067 C C . LEU B 1 74 ? 14.367 21.922 22.359 1 98.44 74 LEU B C 1
ATOM 3069 O O . LEU B 1 74 ? 14.68 23.016 21.906 1 98.44 74 LEU B O 1
ATOM 3073 N N . PHE B 1 75 ? 13.453 21.219 21.781 1 98.38 75 PHE B N 1
ATOM 3074 C CA . PHE B 1 75 ? 12.875 21.578 20.5 1 98.38 75 PHE B CA 1
ATOM 3075 C C . PHE B 1 75 ? 11.938 22.781 20.641 1 98.38 75 PHE B C 1
ATOM 3077 O O . PHE B 1 75 ? 11.82 23.594 19.719 1 98.38 75 PHE B O 1
ATOM 3084 N N . GLN B 1 76 ? 11.312 22.844 21.781 1 97.75 76 GLN B N 1
ATOM 3085 C CA . GLN B 1 76 ? 10.539 24.047 22.031 1 97.75 76 GLN B CA 1
ATOM 3086 C C . GLN B 1 76 ? 11.43 25.281 22.047 1 97.75 76 GLN B C 1
ATOM 3088 O O . GLN B 1 76 ? 11.102 26.297 21.422 1 97.75 76 GLN B O 1
ATOM 3093 N N . ASN B 1 77 ? 12.562 25.188 22.719 1 97.5 77 ASN B N 1
ATOM 3094 C CA . ASN B 1 77 ? 13.492 26.312 22.828 1 97.5 77 ASN B CA 1
ATOM 3095 C C . ASN B 1 77 ? 14.094 26.672 21.484 1 97.5 77 ASN B C 1
ATOM 3097 O O . ASN B 1 77 ? 14.141 27.844 21.109 1 97.5 77 ASN B O 1
ATOM 3101 N N . VAL B 1 78 ? 14.547 25.703 20.797 1 97.62 78 VAL B N 1
ATOM 3102 C CA . VAL B 1 78 ? 15.156 25.938 19.484 1 97.62 78 VAL B CA 1
ATOM 3103 C C . VAL B 1 78 ? 14.117 26.516 18.531 1 97.62 78 VAL B C 1
ATOM 3105 O O . VAL B 1 78 ? 14.406 27.453 17.797 1 97.62 78 VAL B O 1
ATOM 3108 N N . GLY B 1 79 ? 12.898 25.922 18.578 1 97.12 79 GLY B N 1
ATOM 3109 C CA . GLY B 1 79 ? 11.828 26.453 17.75 1 97.12 79 GLY B CA 1
ATOM 3110 C C . GLY B 1 79 ? 11.547 27.922 18.031 1 97.12 79 GLY B C 1
ATOM 3111 O O . GLY B 1 79 ? 11.438 28.719 17.094 1 97.12 79 GLY B O 1
ATOM 3112 N N . ASN B 1 80 ? 11.469 28.266 19.25 1 96.62 80 ASN B N 1
ATOM 3113 C CA . ASN B 1 80 ? 11.195 29.641 19.641 1 96.62 80 ASN B CA 1
ATOM 3114 C C . ASN B 1 80 ? 12.32 30.578 19.203 1 96.62 80 ASN B C 1
ATOM 3116 O O . ASN B 1 80 ? 12.07 31.719 18.812 1 96.62 80 ASN B O 1
ATOM 3120 N N . GLN B 1 81 ? 13.5 30.141 19.312 1 96.38 81 GLN B N 1
ATOM 3121 C CA . GLN B 1 81 ? 14.648 30.938 18.859 1 96.38 81 GLN B CA 1
ATOM 3122 C C . GLN B 1 81 ? 14.625 31.125 17.344 1 96.38 81 GLN B C 1
ATOM 3124 O O . GLN B 1 81 ? 14.844 32.25 16.859 1 96.38 81 GLN B O 1
ATOM 3129 N N . TRP B 1 82 ? 14.328 30.031 16.688 1 96.81 82 TRP B N 1
ATOM 3130 C CA . TRP B 1 82 ? 14.383 30.078 15.227 1 96.81 82 TRP B CA 1
ATOM 3131 C C . TRP B 1 82 ? 13.25 30.922 14.664 1 96.81 82 TRP B C 1
ATOM 3133 O O . TRP B 1 82 ? 13.398 31.531 13.594 1 96.81 82 TRP B O 1
ATOM 3143 N N . ARG B 1 83 ? 12.148 31 15.352 1 95.81 83 ARG B N 1
ATOM 3144 C CA . ARG B 1 83 ? 11.039 31.844 14.914 1 95.81 83 ARG B CA 1
ATOM 3145 C C . ARG B 1 83 ? 11.469 33.312 14.805 1 95.81 83 ARG B C 1
ATOM 3147 O O . ARG B 1 83 ? 10.844 34.094 14.094 1 95.81 83 ARG B O 1
ATOM 3154 N N . GLN B 1 84 ? 12.562 33.625 15.508 1 94.75 84 GLN B N 1
ATOM 3155 C CA . GLN B 1 84 ? 13.023 35.031 15.539 1 94.75 84 GLN B CA 1
ATOM 3156 C C . GLN B 1 84 ? 13.969 35.312 14.375 1 94.75 84 GLN B C 1
ATOM 3158 O O . GLN B 1 84 ? 14.266 36.469 14.086 1 94.75 84 GLN B O 1
ATOM 3163 N N . HIS B 1 85 ? 14.43 34.281 13.75 1 94.06 85 HIS B N 1
ATOM 3164 C CA . HIS B 1 85 ? 15.297 34.469 12.594 1 94.06 85 HIS B CA 1
ATOM 3165 C C . HIS B 1 85 ? 14.5 34.906 11.375 1 94.06 85 HIS B C 1
ATOM 3167 O O . HIS B 1 85 ? 13.477 34.312 11.047 1 94.06 85 HIS B O 1
ATOM 3173 N N . PRO B 1 86 ? 14.977 35.906 10.672 1 94.81 86 PRO B N 1
ATOM 3174 C CA . PRO B 1 86 ? 14.266 36.375 9.477 1 94.81 86 PRO B CA 1
ATOM 3175 C C . PRO B 1 86 ? 14.078 35.281 8.43 1 94.81 86 PRO B C 1
ATOM 3177 O O . PRO B 1 86 ? 13.055 35.281 7.738 1 94.81 86 PRO B O 1
ATOM 3180 N N . GLU B 1 87 ? 15.023 34.375 8.336 1 93.5 87 GLU B N 1
ATOM 3181 C CA . GLU B 1 87 ? 14.977 33.312 7.332 1 93.5 87 GLU B CA 1
ATOM 3182 C C . GLU B 1 87 ? 13.805 32.375 7.594 1 93.5 87 GLU B C 1
ATOM 3184 O O . GLU B 1 87 ? 13.352 31.672 6.684 1 93.5 87 GLU B O 1
ATOM 3189 N N . PHE B 1 88 ? 13.328 32.344 8.867 1 95.38 88 PHE B N 1
ATOM 3190 C CA . PHE B 1 88 ? 12.289 31.391 9.227 1 95.38 88 PHE B CA 1
ATOM 3191 C C . PHE B 1 88 ? 10.969 32.094 9.516 1 95.38 88 PHE B C 1
ATOM 3193 O O . PHE B 1 88 ? 10.055 31.5 10.086 1 95.38 88 PHE B O 1
ATOM 3200 N N . HIS B 1 89 ? 10.906 33.375 9.172 1 94.75 89 HIS B N 1
ATOM 3201 C CA . HIS B 1 89 ? 9.695 34.156 9.43 1 94.75 89 HIS B CA 1
ATOM 3202 C C . HIS B 1 89 ? 8.492 33.531 8.742 1 94.75 89 HIS B C 1
ATOM 3204 O O . HIS B 1 89 ? 7.465 33.281 9.375 1 94.75 89 HIS B O 1
ATOM 3210 N N . GLU B 1 90 ? 8.641 33.25 7.457 1 90.5 90 GLU B N 1
ATOM 3211 C CA . GLU B 1 90 ? 7.527 32.688 6.676 1 90.5 90 GLU B CA 1
ATOM 3212 C C . GLU B 1 90 ? 7.293 31.219 7.008 1 90.5 90 GLU B C 1
ATOM 3214 O O . GLU B 1 90 ? 6.148 30.797 7.191 1 90.5 90 GLU B O 1
ATOM 3219 N N . LEU B 1 91 ? 8.352 30.469 7.211 1 90.38 91 LEU B N 1
ATOM 3220 C CA . LEU B 1 91 ? 8.273 29.016 7.285 1 90.38 91 LEU B CA 1
ATOM 3221 C C . LEU B 1 91 ? 7.922 28.562 8.695 1 90.38 91 LEU B C 1
ATOM 3223 O O . LEU B 1 91 ? 7.359 27.484 8.891 1 90.38 91 LEU B O 1
ATOM 3227 N N . LEU B 1 92 ? 8.234 29.375 9.672 1 94.06 92 LEU B N 1
ATOM 3228 C CA . LEU B 1 92 ? 8.086 28.922 11.055 1 94.06 92 LEU B CA 1
ATOM 3229 C C . LEU B 1 92 ? 7.223 29.906 11.852 1 94.06 92 LEU B C 1
ATOM 3231 O O . LEU B 1 92 ? 6.164 29.516 12.359 1 94.06 92 LEU B O 1
ATOM 3235 N N . ASP B 1 93 ? 7.566 31.125 11.852 1 94.75 93 ASP B N 1
ATOM 3236 C CA . ASP B 1 93 ? 6.859 32.094 12.695 1 94.75 93 ASP B CA 1
ATOM 3237 C C . ASP B 1 93 ? 5.41 32.25 12.242 1 94.75 93 ASP B C 1
ATOM 3239 O O . ASP B 1 93 ? 4.48 32.062 13.023 1 94.75 93 ASP B O 1
ATOM 3243 N N . LYS B 1 94 ? 5.219 32.531 10.984 1 92.19 94 LYS B N 1
ATOM 3244 C CA . LYS B 1 94 ? 3.873 32.719 10.445 1 92.19 94 LYS B CA 1
ATOM 3245 C C . LYS B 1 94 ? 3.092 31.391 10.469 1 92.19 94 LYS B C 1
ATOM 3247 O O . LYS B 1 94 ? 1.863 31.406 10.57 1 92.19 94 LYS B O 1
ATOM 3252 N N . GLY B 1 95 ? 3.816 30.312 10.43 1 91.38 95 GLY B N 1
ATOM 3253 C CA . GLY B 1 95 ? 3.174 29.016 10.375 1 91.38 95 GLY B CA 1
ATOM 3254 C C . GLY B 1 95 ? 2.936 28.406 11.742 1 91.38 95 GLY B C 1
ATOM 3255 O O . GLY B 1 95 ? 2.318 27.344 11.859 1 91.38 95 GLY B O 1
ATOM 3256 N N . TRP B 1 96 ? 3.41 29.125 12.742 1 94.44 96 TRP B N 1
ATOM 3257 C CA . TRP B 1 96 ? 3.307 28.594 14.094 1 94.44 96 TRP B CA 1
ATOM 3258 C C . TRP B 1 96 ? 1.848 28.469 14.523 1 94.44 96 TRP B C 1
ATOM 3260 O O . TRP B 1 96 ? 1.072 29.422 14.391 1 94.44 96 TRP B O 1
ATOM 3270 N N . ARG B 1 97 ? 1.387 27.266 15.031 1 91.81 97 ARG B N 1
ATOM 3271 C CA . ARG B 1 97 ? -0.019 27 15.32 1 91.81 97 ARG B CA 1
ATOM 3272 C C . ARG B 1 97 ? -0.211 26.609 16.781 1 91.81 97 ARG B C 1
ATOM 3274 O O . ARG B 1 97 ? -1.339 26.391 17.219 1 91.81 97 ARG B O 1
ATOM 3281 N N . ASN B 1 98 ? 0.914 26.469 17.484 1 94.56 98 ASN B N 1
ATOM 3282 C CA . ASN B 1 98 ? 0.87 25.938 18.844 1 94.56 98 ASN B CA 1
ATOM 3283 C C . ASN B 1 98 ? 0.266 24.547 18.875 1 94.56 98 ASN B C 1
ATOM 3285 O O . ASN B 1 98 ? -0.578 24.25 19.719 1 94.56 98 ASN B O 1
ATOM 3289 N N . GLU B 1 99 ? 0.517 23.766 17.906 1 95.88 99 GLU B N 1
ATOM 3290 C CA . GLU B 1 99 ? 0.146 22.359 17.766 1 95.88 99 GLU B CA 1
ATOM 3291 C C . GLU B 1 99 ? 1.381 21.469 17.734 1 95.88 99 GLU B C 1
ATOM 3293 O O . GLU B 1 99 ? 2.299 21.688 16.953 1 95.88 99 GLU B O 1
ATOM 3298 N N . LEU B 1 100 ? 1.382 20.5 18.625 1 98.25 100 LEU B N 1
ATOM 3299 C CA . LEU B 1 100 ? 2.537 19.609 18.703 1 98.25 100 LEU B CA 1
ATOM 3300 C C . LEU B 1 100 ? 2.268 18.297 17.984 1 98.25 100 LEU B C 1
ATOM 3302 O O . LEU B 1 100 ? 1.163 17.75 18.062 1 98.25 100 LEU B O 1
ATOM 3306 N N . TYR B 1 101 ? 3.248 17.891 17.297 1 98.25 101 TYR B N 1
ATOM 3307 C CA . TYR B 1 101 ? 3.248 16.578 16.641 1 98.25 101 TYR B CA 1
ATOM 3308 C C . TYR B 1 101 ? 4.23 15.633 17.328 1 98.25 101 TYR B C 1
ATOM 3310 O O . TYR B 1 101 ? 5.277 16.062 17.812 1 98.25 101 TYR B O 1
ATOM 3318 N N . THR B 1 102 ? 3.918 14.383 17.297 1 98.5 102 THR B N 1
ATOM 3319 C CA . THR B 1 102 ? 4.746 13.383 17.953 1 98.5 102 THR B CA 1
ATOM 3320 C C . THR B 1 102 ? 5.711 12.734 16.969 1 98.5 102 THR B C 1
ATOM 3322 O O . THR B 1 102 ? 5.301 12.305 15.883 1 98.5 102 THR B O 1
ATOM 3325 N N . VAL B 1 103 ? 6.949 12.711 17.328 1 98.75 103 VAL B N 1
ATOM 3326 C CA . VAL B 1 103 ? 7.949 11.898 16.641 1 98.75 103 VAL B CA 1
ATOM 3327 C C . VAL B 1 103 ? 8.227 10.633 17.453 1 98.75 103 VAL B C 1
ATOM 3329 O O . VAL B 1 103 ? 8.422 10.695 18.672 1 98.75 103 VAL B O 1
ATOM 3332 N N . TYR B 1 104 ? 8.297 9.523 16.781 1 98.31 104 TYR B N 1
ATOM 3333 C CA . TYR B 1 104 ? 8.398 8.25 17.484 1 98.31 104 TYR B CA 1
ATOM 3334 C C . TYR B 1 104 ? 9.773 7.617 17.297 1 98.31 104 TYR B C 1
ATOM 3336 O O . TYR B 1 104 ? 10.359 7.73 16.219 1 98.31 104 TYR B O 1
ATOM 3344 N N . ASN B 1 105 ? 10.203 6.941 18.375 1 98.19 105 ASN B N 1
ATOM 3345 C CA . ASN B 1 105 ? 11.414 6.125 18.344 1 98.19 105 ASN B CA 1
ATOM 3346 C C . ASN B 1 105 ? 11.641 5.395 19.656 1 98.19 105 ASN B C 1
ATOM 3348 O O . ASN B 1 105 ? 11.812 6.031 20.703 1 98.19 105 ASN B O 1
ATOM 3352 N N . PRO B 1 106 ? 11.734 4.023 19.734 1 96.94 106 PRO B N 1
ATOM 3353 C CA . PRO B 1 106 ? 11.375 3.15 18.609 1 96.94 106 PRO B CA 1
ATOM 3354 C C . PRO B 1 106 ? 9.906 3.27 18.219 1 96.94 106 PRO B C 1
ATOM 3356 O O . PRO B 1 106 ? 9.188 4.125 18.734 1 96.94 106 PRO B O 1
ATOM 3359 N N . SER B 1 107 ? 9.477 2.561 17.219 1 95.5 107 SER B N 1
ATOM 3360 C CA . SER B 1 107 ? 8.094 2.643 16.766 1 95.5 107 SER B CA 1
ATOM 3361 C C . SER B 1 107 ? 7.113 2.514 17.922 1 95.5 107 SER B C 1
ATOM 3363 O O . SER B 1 107 ? 7.32 1.695 18.828 1 95.5 107 SER B O 1
ATOM 3365 N N . SER B 1 108 ? 6.109 3.355 17.922 1 95.12 108 SER B N 1
ATOM 3366 C CA . SER B 1 108 ? 4.992 3.367 18.859 1 95.12 108 SER B CA 1
ATOM 3367 C C . SER B 1 108 ? 5.398 3.969 20.188 1 95.12 108 SER B C 1
ATOM 3369 O O . SER B 1 108 ? 4.594 4.023 21.125 1 95.12 108 SER B O 1
ATOM 3371 N N . VAL B 1 109 ? 6.648 4.426 20.312 1 97.12 109 VAL B N 1
ATOM 3372 C CA . VAL B 1 109 ? 7.109 5.086 21.531 1 97.12 109 VAL B CA 1
ATOM 3373 C C . VAL B 1 109 ? 7.391 6.559 21.25 1 97.12 109 VAL B C 1
ATOM 3375 O O . VAL B 1 109 ? 8.281 6.887 20.469 1 97.12 109 VAL B O 1
ATOM 3378 N N . PRO B 1 110 ? 6.609 7.477 21.859 1 98.19 110 PRO B N 1
ATOM 3379 C CA . PRO B 1 110 ? 6.898 8.898 21.656 1 98.19 110 PRO B CA 1
ATOM 3380 C C . PRO B 1 110 ? 8.328 9.273 22.031 1 98.19 110 PRO B C 1
ATOM 3382 O O . PRO B 1 110 ? 8.781 8.961 23.141 1 98.19 110 PRO B O 1
ATOM 3385 N N . TYR B 1 111 ? 9.031 9.867 21.141 1 98.69 111 TYR B N 1
ATOM 3386 C CA . TYR B 1 111 ? 10.422 10.258 21.344 1 98.69 111 TYR B CA 1
ATOM 3387 C C . TYR B 1 111 ? 10.523 11.742 21.688 1 98.69 111 TYR B C 1
ATOM 3389 O O . TYR B 1 111 ? 11.297 12.133 22.562 1 98.69 111 TYR B O 1
ATOM 3397 N N . VAL B 1 112 ? 9.766 12.586 21.047 1 98.81 112 VAL B N 1
ATOM 3398 C CA . VAL B 1 112 ? 9.766 14.031 21.25 1 98.81 112 VAL B CA 1
ATOM 3399 C C . VAL B 1 112 ? 8.508 14.641 20.641 1 98.81 112 VAL B C 1
ATOM 3401 O O . VAL B 1 112 ? 7.93 14.086 19.703 1 98.81 112 VAL B O 1
ATOM 3404 N N . LEU B 1 113 ? 8.008 15.719 21.188 1 98.69 113 LEU B N 1
ATOM 3405 C CA . LEU B 1 113 ? 6.93 16.547 20.641 1 98.69 113 LEU B CA 1
ATOM 3406 C C . LEU B 1 113 ? 7.492 17.781 19.953 1 98.69 113 LEU B C 1
ATOM 3408 O O . LEU B 1 113 ? 8.328 18.484 20.531 1 98.69 113 LEU B O 1
ATOM 3412 N N . ILE B 1 114 ? 7.062 17.984 18.734 1 98 114 ILE B N 1
ATOM 3413 C CA . ILE B 1 114 ? 7.59 19.078 17.922 1 98 114 ILE B CA 1
ATOM 3414 C C . ILE B 1 114 ? 6.438 19.922 17.375 1 98 114 ILE B C 1
ATOM 3416 O O . ILE B 1 114 ? 5.414 19.375 16.953 1 98 114 ILE B O 1
ATOM 3420 N N . GLU B 1 115 ? 6.645 21.25 17.453 1 98.06 115 GLU B N 1
ATOM 3421 C CA . GLU B 1 115 ? 5.648 22.125 16.828 1 98.06 115 GLU B CA 1
ATOM 3422 C C . GLU B 1 115 ? 5.465 21.766 15.352 1 98.06 115 GLU B C 1
ATOM 3424 O O . GLU B 1 115 ? 6.441 21.5 14.641 1 98.06 115 GLU B O 1
ATOM 3429 N N . ARG B 1 116 ? 4.266 21.797 14.867 1 96.5 116 ARG B N 1
ATOM 3430 C CA . ARG B 1 116 ? 3.865 21.359 13.531 1 96.5 116 ARG B CA 1
ATOM 3431 C C . ARG B 1 116 ? 4.707 22.047 12.453 1 96.5 116 ARG B C 1
ATOM 3433 O O . ARG B 1 116 ? 5.223 21.375 11.555 1 96.5 116 ARG B O 1
ATOM 3440 N N . ALA B 1 117 ? 4.812 23.344 12.508 1 95.56 117 ALA B N 1
ATOM 3441 C CA . ALA B 1 117 ? 5.59 24.062 11.5 1 95.56 117 ALA B CA 1
ATOM 3442 C C . ALA B 1 117 ? 7.059 23.656 11.539 1 95.56 117 ALA B C 1
ATOM 3444 O O . ALA B 1 117 ? 7.719 23.594 10.5 1 95.56 117 ALA B O 1
ATOM 3445 N N . PHE B 1 118 ? 7.594 23.406 12.727 1 97.62 118 PHE B N 1
ATOM 3446 C CA . PHE B 1 118 ? 8.984 23.031 12.898 1 97.62 118 PHE B CA 1
ATOM 3447 C C . PHE B 1 118 ? 9.227 21.609 12.375 1 97.62 118 PHE B C 1
ATOM 3449 O O . PHE B 1 118 ? 10.32 21.297 11.898 1 97.62 118 PHE B O 1
ATOM 3456 N N . SER B 1 119 ? 8.258 20.719 12.43 1 97.5 119 SER B N 1
ATOM 3457 C CA . SER B 1 119 ? 8.367 19.344 11.945 1 97.5 119 SER B CA 1
ATOM 3458 C C . SER B 1 119 ? 8.758 19.312 10.469 1 97.5 119 SER B C 1
ATOM 3460 O O . SER B 1 119 ? 9.531 18.453 10.047 1 97.5 119 SER B O 1
ATOM 3462 N N . VAL B 1 120 ? 8.258 20.25 9.711 1 95.94 120 VAL B N 1
ATOM 3463 C CA . VAL B 1 120 ? 8.516 20.312 8.273 1 95.94 120 VAL B CA 1
ATOM 3464 C C . VAL B 1 120 ? 9.984 20.656 8.023 1 95.94 120 VAL B C 1
ATOM 3466 O O . VAL B 1 120 ? 10.594 20.172 7.066 1 95.94 120 VAL B O 1
ATOM 3469 N N . LEU B 1 121 ? 10.523 21.484 8.898 1 97.69 121 LEU B N 1
ATOM 3470 C CA . LEU B 1 121 ? 11.93 21.844 8.773 1 97.69 121 LEU B CA 1
ATOM 3471 C C . LEU B 1 121 ? 12.82 20.656 9.094 1 97.69 121 LEU B C 1
ATOM 3473 O O . LEU B 1 121 ? 13.922 20.531 8.547 1 97.69 121 LEU B O 1
ATOM 3477 N N . LEU B 1 122 ? 12.367 19.797 9.961 1 98.44 122 LEU B N 1
ATOM 3478 C CA . LEU B 1 122 ? 13.18 18.688 10.453 1 98.44 122 LEU B CA 1
ATOM 3479 C C . LEU B 1 122 ? 13.008 17.453 9.57 1 98.44 122 LEU B C 1
ATOM 3481 O O . LEU B 1 122 ? 13.773 16.484 9.68 1 98.44 122 LEU B O 1
ATOM 3485 N N . GLY B 1 123 ? 11.984 17.469 8.711 1 98.56 123 GLY B N 1
ATOM 3486 C CA . GLY B 1 123 ? 11.742 16.344 7.812 1 98.56 123 GLY B CA 1
ATOM 3487 C C . GLY B 1 123 ? 11.344 15.078 8.539 1 98.56 123 GLY B C 1
ATOM 3488 O O . GLY B 1 123 ? 11.727 13.977 8.133 1 98.56 123 GLY B O 1
ATOM 3489 N N . VAL B 1 124 ? 10.664 15.188 9.648 1 98.75 124 VAL B N 1
ATOM 3490 C CA . VAL B 1 124 ? 10.188 14.039 10.414 1 98.75 124 VAL B CA 1
ATOM 3491 C C . VAL B 1 124 ? 8.797 13.641 9.938 1 98.75 124 VAL B C 1
ATOM 3493 O O . VAL B 1 124 ? 8.109 14.414 9.266 1 98.75 124 VAL B O 1
ATOM 3496 N N . VAL B 1 125 ? 8.383 12.43 10.266 1 98.69 125 VAL B N 1
ATOM 3497 C CA . VAL B 1 125 ? 7.094 11.898 9.836 1 98.69 125 VAL B CA 1
ATOM 3498 C C . VAL B 1 125 ? 5.969 12.633 10.562 1 98.69 125 VAL B C 1
ATOM 3500 O O . VAL B 1 125 ? 6.047 12.875 11.766 1 98.69 125 VAL B O 1
ATOM 3503 N N . THR B 1 126 ? 5.043 13.07 9.852 1 98.31 126 THR B N 1
ATOM 3504 C CA . THR B 1 126 ? 3.826 13.625 10.43 1 98.31 126 THR B CA 1
ATOM 3505 C C . THR B 1 126 ? 2.617 12.773 10.07 1 98.31 126 THR B C 1
ATOM 3507 O O . THR B 1 126 ? 2.658 12 9.109 1 98.31 126 THR B O 1
ATOM 3510 N N . TYR B 1 127 ? 1.555 12.891 10.836 1 98.5 127 TYR B N 1
ATOM 3511 C CA . TYR B 1 127 ? 0.39 12.016 10.734 1 98.5 127 TYR B CA 1
ATOM 3512 C C . TYR B 1 127 ? -0.89 12.836 10.594 1 98.5 127 TYR B C 1
ATOM 3514 O O . TYR B 1 127 ? -0.984 13.945 11.109 1 98.5 127 TYR B O 1
ATOM 3522 N N . GLY B 1 128 ? -1.843 12.266 9.938 1 98.38 128 GLY B N 1
ATOM 3523 C CA . GLY B 1 128 ? -3.145 12.891 9.789 1 98.38 128 GLY B CA 1
ATOM 3524 C C . GLY B 1 128 ? -4.254 11.906 9.469 1 98.38 128 GLY B C 1
ATOM 3525 O O . GLY B 1 128 ? -4.012 10.703 9.391 1 98.38 128 GLY B O 1
ATOM 3526 N N . VAL B 1 129 ? -5.48 12.422 9.398 1 98.81 129 VAL B N 1
ATOM 3527 C CA . VAL B 1 129 ? -6.66 11.664 9 1 98.81 129 VAL B C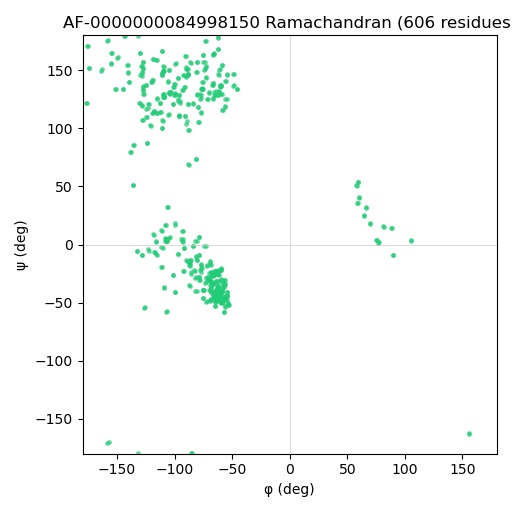A 1
ATOM 3528 C C . VAL B 1 129 ? -7.293 12.305 7.766 1 98.81 129 VAL B C 1
ATOM 3530 O O . VAL B 1 129 ? -7.305 13.523 7.629 1 98.81 129 VAL B O 1
ATOM 3533 N N . HIS B 1 130 ? -7.73 11.547 6.879 1 98.94 130 HIS B N 1
ATOM 3534 C CA . HIS B 1 130 ? -8.484 11.969 5.707 1 98.94 130 HIS B CA 1
ATOM 3535 C C . HIS B 1 130 ? -9.789 11.195 5.582 1 98.94 130 HIS B C 1
ATOM 3537 O O . HIS B 1 130 ? -9.797 9.969 5.648 1 98.94 130 HIS B O 1
ATOM 3543 N N . ILE B 1 131 ? -10.891 11.852 5.418 1 98.88 131 ILE B N 1
ATOM 3544 C CA . ILE B 1 131 ? -12.227 11.266 5.359 1 98.88 131 ILE B CA 1
ATOM 3545 C C . ILE B 1 131 ? -12.898 11.641 4.043 1 98.88 131 ILE B C 1
ATOM 3547 O O . ILE B 1 131 ? -13.047 12.82 3.732 1 98.88 131 ILE B O 1
ATOM 3551 N N . ASN B 1 132 ? -13.258 10.711 3.271 1 98.88 132 ASN B N 1
ATOM 3552 C CA . ASN B 1 132 ? -14.109 10.93 2.105 1 98.88 132 ASN B CA 1
ATOM 3553 C C . ASN B 1 132 ? -15.586 10.766 2.449 1 98.88 132 ASN B C 1
ATOM 3555 O O . ASN B 1 132 ? -16.031 9.672 2.801 1 98.88 132 ASN B O 1
ATOM 3559 N N . GLY B 1 133 ? -16.328 11.828 2.438 1 98.81 133 GLY B N 1
ATOM 3560 C CA . GLY B 1 133 ? -17.766 11.773 2.529 1 98.81 133 GLY B CA 1
ATOM 3561 C C . GLY B 1 133 ? -18.453 11.539 1.19 1 98.81 133 GLY B C 1
ATOM 3562 O O . GLY B 1 133 ? -18.266 12.32 0.254 1 98.81 133 GLY B O 1
ATOM 3563 N N . TYR B 1 134 ? -19.219 10.453 1.081 1 98.88 134 TYR B N 1
ATOM 3564 C CA . TYR B 1 134 ? -19.75 10.086 -0.226 1 98.88 134 TYR B CA 1
ATOM 3565 C C . TYR B 1 134 ? -21.188 9.586 -0.108 1 98.88 134 TYR B C 1
ATOM 3567 O O . TYR B 1 134 ? -21.625 9.188 0.974 1 98.88 134 TYR B O 1
ATOM 3575 N N . VAL B 1 135 ? -21.922 9.703 -1.146 1 98.81 135 VAL B N 1
ATOM 3576 C CA . VAL B 1 135 ? -23.219 9.078 -1.352 1 98.81 135 VAL B CA 1
ATOM 3577 C C . VAL B 1 135 ? -23.094 7.914 -2.33 1 98.81 135 VAL B C 1
ATOM 3579 O O . VAL B 1 135 ? -22.781 8.117 -3.506 1 98.81 135 VAL B O 1
ATOM 3582 N N . PRO B 1 136 ? -23.281 6.715 -1.825 1 98.38 136 PRO B N 1
ATOM 3583 C CA . PRO B 1 136 ? -23.141 5.574 -2.732 1 98.38 136 PRO B CA 1
ATOM 3584 C C . PRO B 1 136 ? -24.219 5.535 -3.803 1 98.38 136 PRO B C 1
ATOM 3586 O O . PRO B 1 136 ? -25.266 6.195 -3.666 1 98.38 136 PRO B O 1
ATOM 3589 N N . PRO B 1 137 ? -24 4.777 -4.836 1 97.88 137 PRO B N 1
ATOM 3590 C CA . PRO B 1 137 ? -24.969 4.707 -5.93 1 97.88 137 PRO B CA 1
ATOM 3591 C C . PRO B 1 137 ? -26.375 4.344 -5.449 1 97.88 137 PRO B C 1
ATOM 3593 O O . PRO B 1 137 ? -27.359 4.934 -5.906 1 97.88 137 PRO B O 1
ATOM 3596 N N . GLU B 1 138 ? -26.484 3.432 -4.523 1 95.94 138 GLU B N 1
ATOM 3597 C CA . GLU B 1 138 ? -27.781 2.945 -4.078 1 95.94 138 GLU B CA 1
ATOM 3598 C C . GLU B 1 138 ? -28.547 4.023 -3.314 1 95.94 138 GLU B C 1
ATOM 3600 O O . GLU B 1 138 ? -29.75 3.924 -3.131 1 95.94 138 GLU B O 1
ATOM 3605 N N . ASN B 1 139 ? -27.844 5.102 -2.836 1 97.44 139 ASN B N 1
ATOM 3606 C CA . ASN B 1 139 ? -28.453 6.191 -2.088 1 97.44 139 ASN B CA 1
ATOM 3607 C C . ASN B 1 139 ? -28.531 7.469 -2.918 1 97.44 139 ASN B C 1
ATOM 3609 O O . ASN B 1 139 ? -28.922 8.523 -2.408 1 97.44 139 ASN B O 1
ATOM 3613 N N . SER B 1 140 ? -28.109 7.379 -4.191 1 97.56 140 SER B N 1
ATOM 3614 C CA . SER B 1 140 ? -28.062 8.555 -5.055 1 97.56 140 SER B CA 1
ATOM 3615 C C . SER B 1 140 ? -29.266 8.625 -5.977 1 97.56 140 SER B C 1
ATOM 3617 O O . SER B 1 140 ? -29.828 7.59 -6.359 1 97.56 140 SER B O 1
ATOM 3619 N N . SER B 1 141 ? -29.641 9.781 -6.434 1 96.69 141 SER B N 1
ATOM 3620 C CA . SER B 1 141 ? -30.828 10.016 -7.242 1 96.69 141 SER B CA 1
ATOM 3621 C C . SER B 1 141 ? -30.656 9.469 -8.656 1 96.69 141 SER B C 1
ATOM 3623 O O . SER B 1 141 ? -31.625 9.094 -9.305 1 96.69 141 SER B O 1
ATOM 3625 N N . ASN B 1 142 ? -29.422 9.414 -9.148 1 97.44 142 ASN B N 1
ATOM 3626 C CA . ASN B 1 142 ? -29.203 8.984 -10.523 1 97.44 142 ASN B CA 1
ATOM 3627 C C . ASN B 1 142 ? -28.344 7.723 -10.578 1 97.44 142 ASN B C 1
ATOM 3629 O O . ASN B 1 142 ? -27.766 7.406 -11.625 1 97.44 142 ASN B O 1
ATOM 3633 N N . GLY B 1 143 ? -28.078 7.105 -9.5 1 97.56 143 GLY B N 1
ATOM 3634 C CA . GLY B 1 143 ? -27.391 5.824 -9.445 1 97.56 143 GLY B CA 1
ATOM 3635 C C . GLY B 1 143 ? -25.891 5.945 -9.555 1 97.56 143 GLY B C 1
ATOM 3636 O O . GLY B 1 143 ? -25.203 4.957 -9.797 1 97.56 143 GLY B O 1
ATOM 3637 N N . LYS B 1 144 ? -25.375 7.137 -9.367 1 98.38 144 LYS B N 1
ATOM 3638 C CA . LYS B 1 144 ? -23.922 7.328 -9.469 1 98.38 144 LYS B CA 1
ATOM 3639 C C . LYS B 1 144 ? -23.312 7.617 -8.102 1 98.38 144 LYS B C 1
ATOM 3641 O O . LYS B 1 144 ? -23.969 8.195 -7.23 1 98.38 144 LYS B O 1
ATOM 3646 N N . LEU B 1 145 ? -22.078 7.207 -7.938 1 98.75 145 LEU B N 1
ATOM 3647 C CA . LEU B 1 145 ? -21.297 7.582 -6.762 1 98.75 145 LEU B CA 1
ATOM 3648 C C . LEU B 1 145 ? -21.031 9.086 -6.734 1 98.75 145 LEU B C 1
ATOM 3650 O O . LEU B 1 145 ? -20.688 9.68 -7.754 1 98.75 145 LEU B O 1
ATOM 3654 N N . LYS B 1 146 ? -21.281 9.711 -5.582 1 98.81 146 LYS B N 1
ATOM 3655 C CA . LYS B 1 146 ? -21.047 11.148 -5.43 1 98.81 146 LYS B CA 1
ATOM 3656 C C . LYS B 1 146 ? -20.188 11.438 -4.203 1 98.81 146 LYS B C 1
ATOM 3658 O O . LYS B 1 146 ? -20.188 10.664 -3.24 1 98.81 146 LYS B O 1
ATOM 3663 N N . PHE B 1 147 ? -19.469 12.531 -4.23 1 98.75 147 PHE B N 1
ATOM 3664 C CA . PHE B 1 147 ? -18.594 12.953 -3.146 1 98.75 147 PHE B CA 1
ATOM 3665 C C . PHE B 1 147 ? -18.953 14.367 -2.688 1 98.75 147 PHE B C 1
ATOM 3667 O O . PHE B 1 147 ? -19.234 15.234 -3.51 1 98.75 147 PHE B O 1
ATOM 3674 N N . TRP B 1 148 ? -18.984 14.594 -1.409 1 98.44 148 TRP B N 1
ATOM 3675 C CA . TRP B 1 148 ? -18.953 15.961 -0.885 1 98.44 148 TRP B CA 1
ATOM 3676 C C . TRP B 1 148 ? -17.547 16.547 -0.95 1 98.44 148 TRP B C 1
ATOM 3678 O O . TRP B 1 148 ? -16.641 16.062 -0.275 1 98.44 148 TRP B O 1
ATOM 3688 N N . VAL B 1 149 ? -17.344 17.562 -1.77 1 97.94 149 VAL B N 1
ATOM 3689 C CA . VAL B 1 149 ? -16.016 18.125 -2.049 1 97.94 149 VAL B CA 1
ATOM 3690 C C . VAL B 1 149 ? -16.016 19.625 -1.722 1 97.94 149 VAL B C 1
ATOM 3692 O O . VAL B 1 149 ? -16.766 20.391 -2.312 1 97.94 149 VAL B O 1
ATOM 3695 N N . PRO B 1 150 ? -15.203 20 -0.771 1 96.56 150 PRO B N 1
ATOM 3696 C CA . PRO B 1 150 ? -15.062 21.438 -0.485 1 96.56 150 PRO B CA 1
ATOM 3697 C C . PRO B 1 150 ? -14.008 22.109 -1.366 1 96.56 150 PRO B C 1
ATOM 3699 O O . PRO B 1 150 ? -13.117 21.438 -1.894 1 96.56 150 PRO B O 1
ATOM 3702 N N . ARG B 1 151 ? -14.141 23.375 -1.521 1 94.56 151 ARG B N 1
ATOM 3703 C CA . ARG B 1 151 ? -13.117 24.234 -2.127 1 94.56 151 ARG B CA 1
ATOM 3704 C C . ARG B 1 151 ? -12.398 25.062 -1.069 1 94.56 151 ARG B C 1
ATOM 3706 O O . ARG B 1 151 ? -13.047 25.672 -0.207 1 94.56 151 ARG B O 1
ATOM 3713 N N . ARG B 1 152 ? -11.125 25.031 -1.123 1 92.06 152 ARG B N 1
ATOM 3714 C CA . ARG B 1 152 ? -10.32 25.812 -0.187 1 92.06 152 ARG B CA 1
ATOM 3715 C C . ARG B 1 152 ? -10.5 27.312 -0.425 1 92.06 152 ARG B C 1
ATOM 3717 O O . ARG B 1 152 ? -10.555 27.766 -1.572 1 92.06 152 ARG B O 1
ATOM 3724 N N . SER B 1 153 ? -10.586 28.031 0.662 1 87 153 SER B N 1
ATOM 3725 C CA . SER B 1 153 ? -10.703 29.484 0.571 1 87 153 SER B CA 1
ATOM 3726 C C . SER B 1 153 ? -9.516 30.078 -0.175 1 87 153 SER B C 1
ATOM 3728 O O . SER B 1 153 ? -8.406 29.531 -0.142 1 87 153 SER B O 1
ATOM 3730 N N . ALA B 1 154 ? -9.727 31.234 -0.77 1 87.19 154 ALA B N 1
ATOM 3731 C CA . ALA B 1 154 ? -8.68 31.953 -1.5 1 87.19 154 ALA B CA 1
ATOM 3732 C C . ALA B 1 154 ? -7.625 32.5 -0.548 1 87.19 154 ALA B C 1
ATOM 3734 O O . ALA B 1 154 ? -6.5 32.781 -0.962 1 87.19 154 ALA B O 1
ATOM 3735 N N . THR B 1 155 ? -7.957 32.531 0.73 1 83.94 155 THR B N 1
ATOM 3736 C CA . THR B 1 155 ? -7.066 33.156 1.701 1 83.94 155 THR B CA 1
ATOM 3737 C C . THR B 1 155 ? -6.195 32.094 2.385 1 83.94 155 THR B C 1
ATOM 3739 O O . THR B 1 155 ? -5.293 32.438 3.156 1 83.94 155 THR B O 1
ATOM 3742 N N . LYS B 1 156 ? -6.512 30.797 2.105 1 84.5 156 LYS B N 1
ATOM 3743 C CA . LYS B 1 156 ? -5.656 29.766 2.678 1 84.5 156 LYS B CA 1
ATOM 3744 C C . LYS B 1 156 ? -4.211 29.922 2.205 1 84.5 156 LYS B C 1
ATOM 3746 O O . LYS B 1 156 ? -3.963 30.156 1.021 1 84.5 156 LYS B O 1
ATOM 3751 N N . PRO B 1 157 ? -3.312 29.797 3.072 1 79.38 157 PRO B N 1
ATOM 3752 C CA . PRO B 1 157 ? -1.908 29.953 2.691 1 79.38 157 PRO B CA 1
ATOM 3753 C C . PRO B 1 157 ? -1.425 28.891 1.722 1 79.38 157 PRO B C 1
ATOM 3755 O O . PRO B 1 157 ? -0.577 29.156 0.867 1 79.38 157 PRO B O 1
ATOM 3758 N N . THR B 1 158 ? -1.983 27.703 1.897 1 82.25 158 THR B N 1
ATOM 3759 C CA . THR B 1 158 ? -1.524 26.594 1.073 1 82.25 158 THR B CA 1
ATOM 3760 C C . THR B 1 158 ? -2.625 26.141 0.121 1 82.25 158 THR B C 1
ATOM 3762 O O . THR B 1 158 ? -3.74 25.828 0.552 1 82.25 158 THR B O 1
ATOM 3765 N N . TYR B 1 159 ? -2.322 26.188 -1.22 1 90.56 159 TYR B N 1
ATOM 3766 C CA . TYR B 1 159 ? -3.174 25.719 -2.309 1 90.56 159 TYR B CA 1
ATOM 3767 C C . TYR B 1 159 ? -4.504 26.453 -2.318 1 90.56 159 TYR B C 1
ATOM 3769 O O . TYR B 1 159 ? -5.57 25.844 -2.338 1 90.56 159 TYR B O 1
ATOM 3777 N N . PRO B 1 160 ? -4.469 27.75 -2.342 1 90.94 160 PRO B N 1
ATOM 3778 C CA . PRO B 1 160 ? -5.719 28.516 -2.361 1 90.94 160 PRO B CA 1
ATOM 3779 C C . PRO B 1 160 ? -6.59 28.188 -3.572 1 90.94 160 PRO B C 1
ATOM 3781 O O . PRO B 1 160 ? -6.086 28.094 -4.695 1 90.94 160 PRO B O 1
ATOM 3784 N N . GLY B 1 161 ? -7.816 27.906 -3.334 1 91.81 161 GLY B N 1
ATOM 3785 C CA . GLY B 1 161 ? -8.773 27.719 -4.41 1 91.81 161 GLY B CA 1
ATOM 3786 C C . GLY B 1 161 ? -8.844 26.281 -4.898 1 91.81 161 GLY B C 1
ATOM 3787 O O . GLY B 1 161 ? -9.734 25.922 -5.668 1 91.81 161 GLY B O 1
ATOM 3788 N N . LYS B 1 162 ? -7.949 25.438 -4.457 1 96 162 LYS B N 1
ATOM 3789 C CA . LYS B 1 162 ? -7.977 24.031 -4.852 1 96 162 LYS B CA 1
ATOM 3790 C C . LYS B 1 162 ? -9.086 23.281 -4.125 1 96 162 LYS B C 1
ATOM 3792 O O . LYS B 1 162 ? -9.641 23.781 -3.145 1 96 162 LYS B O 1
ATOM 3797 N N . LEU B 1 163 ? -9.398 22.172 -4.652 1 97.38 163 LEU B N 1
ATOM 3798 C CA . LEU B 1 163 ? -10.383 21.297 -4.027 1 97.38 163 LEU B CA 1
ATOM 3799 C C . LEU B 1 163 ? -9.719 20.359 -3.023 1 97.38 163 LEU B C 1
ATOM 3801 O O . LEU B 1 163 ? -8.555 19.984 -3.199 1 97.38 163 LEU B O 1
ATOM 3805 N N . ASP B 1 164 ? -10.43 20.062 -1.979 1 96.94 164 ASP B N 1
ATOM 3806 C CA . ASP B 1 164 ? -10.008 19.062 -0.994 1 96.94 164 ASP B CA 1
ATOM 3807 C C . ASP B 1 164 ? -10.891 17.828 -1.057 1 96.94 164 ASP B C 1
ATOM 3809 O O . ASP B 1 164 ? -11.898 17.812 -1.769 1 96.94 164 ASP B O 1
ATOM 3813 N N . ASN B 1 165 ? -10.445 16.719 -0.408 1 97.75 165 ASN B N 1
ATOM 3814 C CA . ASN B 1 165 ? -11.438 15.727 -0.031 1 97.75 165 ASN B CA 1
ATOM 3815 C C . ASN B 1 165 ? -12.297 16.203 1.138 1 97.75 165 ASN B C 1
ATOM 3817 O O . ASN B 1 165 ? -12.023 17.234 1.731 1 97.75 165 ASN B O 1
ATOM 3821 N N . THR B 1 166 ? -13.297 15.539 1.586 1 97.69 166 THR B N 1
ATOM 3822 C CA . THR B 1 166 ? -14.391 16.016 2.426 1 97.69 166 THR B CA 1
ATOM 3823 C C . THR B 1 166 ? -13.852 16.625 3.721 1 97.69 166 THR B C 1
ATOM 3825 O O . THR B 1 166 ? -14.164 17.766 4.055 1 97.69 166 THR B O 1
ATOM 3828 N N . VAL B 1 167 ? -13.117 15.867 4.477 1 97.56 167 VAL B N 1
ATOM 3829 C CA . VAL B 1 167 ? -12.539 16.312 5.742 1 97.56 167 VAL B CA 1
ATOM 3830 C C . VAL B 1 167 ? -11.117 15.781 5.879 1 97.56 167 VAL B C 1
ATOM 3832 O O . VAL B 1 167 ? -10.828 14.648 5.488 1 97.56 167 VAL B O 1
ATOM 3835 N N . ALA B 1 168 ? -10.25 16.594 6.375 1 97.5 168 ALA B N 1
ATOM 3836 C CA . ALA B 1 168 ? -8.891 16.156 6.695 1 97.5 168 ALA B CA 1
ATOM 3837 C C . ALA B 1 168 ? -8.328 16.953 7.875 1 97.5 168 ALA B C 1
ATOM 3839 O O . ALA B 1 168 ? -8.812 18.047 8.18 1 97.5 168 ALA B O 1
ATOM 3840 N N . GLY B 1 169 ? -7.262 16.391 8.523 1 96.44 169 GLY B N 1
ATOM 3841 C CA . GLY B 1 169 ? -6.602 17.109 9.602 1 96.44 169 GLY B CA 1
ATOM 3842 C C . GLY B 1 169 ? -5.371 16.406 10.125 1 96.44 169 GLY B C 1
ATOM 3843 O O . GLY B 1 169 ? -5.309 15.172 10.125 1 96.44 169 GLY B O 1
ATOM 3844 N N . GLY B 1 170 ? -4.508 17.156 10.602 1 96.88 170 GLY B N 1
ATOM 3845 C CA . GLY B 1 170 ? -3.309 16.594 11.219 1 96.88 170 GLY B CA 1
ATOM 3846 C C . GLY B 1 170 ? -3.564 15.984 12.578 1 96.88 170 GLY B C 1
ATOM 3847 O O . GLY B 1 170 ? -4.508 16.359 13.273 1 96.88 170 GLY B O 1
ATOM 3848 N N . LEU B 1 171 ? -2.783 15.023 12.867 1 97.88 171 LEU B N 1
ATOM 3849 C CA . LEU B 1 171 ? -2.861 14.383 14.172 1 97.88 171 LEU B CA 1
ATOM 3850 C C . LEU B 1 171 ? -1.996 15.109 15.188 1 97.88 171 LEU B C 1
ATOM 3852 O O . LEU B 1 171 ? -0.804 14.828 15.32 1 97.88 171 LEU B O 1
ATOM 3856 N N . GLY B 1 172 ? -2.598 15.93 15.953 1 97.12 172 GLY B N 1
ATOM 3857 C CA . GLY B 1 172 ? -1.896 16.672 16.984 1 97.12 172 GLY B CA 1
ATOM 3858 C C . GLY B 1 172 ? -1.855 15.953 18.328 1 97.12 172 GLY B C 1
ATOM 3859 O O . GLY B 1 172 ? -2.775 15.203 18.656 1 97.12 172 GLY B O 1
ATOM 3860 N N . TYR B 1 173 ? -0.875 16.219 19.031 1 96.88 173 TYR B N 1
ATOM 3861 C CA . TYR B 1 173 ? -0.79 15.727 20.406 1 96.88 173 TYR B CA 1
ATOM 3862 C C . TYR B 1 173 ? -1.708 16.516 21.328 1 96.88 173 TYR B C 1
ATOM 3864 O O . TYR B 1 173 ? -1.78 17.75 21.234 1 96.88 173 TYR B O 1
ATOM 3872 N N . PRO B 1 174 ? -2.389 15.914 22.25 1 96.88 174 PRO B N 1
ATOM 3873 C CA . PRO B 1 174 ? -2.324 14.492 22.609 1 96.88 174 PRO B CA 1
ATOM 3874 C C . PRO B 1 174 ? -3.459 13.672 22 1 96.88 174 PRO B C 1
ATOM 3876 O O . PRO B 1 174 ? -3.752 12.57 22.469 1 96.88 174 PRO B O 1
ATOM 3879 N N . TYR B 1 175 ? -4.094 14.156 21.016 1 96.12 175 TYR B N 1
ATOM 3880 C CA . TYR B 1 175 ? -5.316 13.539 20.516 1 96.12 175 TYR B CA 1
ATOM 3881 C C . TYR B 1 175 ? -5.004 12.242 19.766 1 96.12 175 TYR B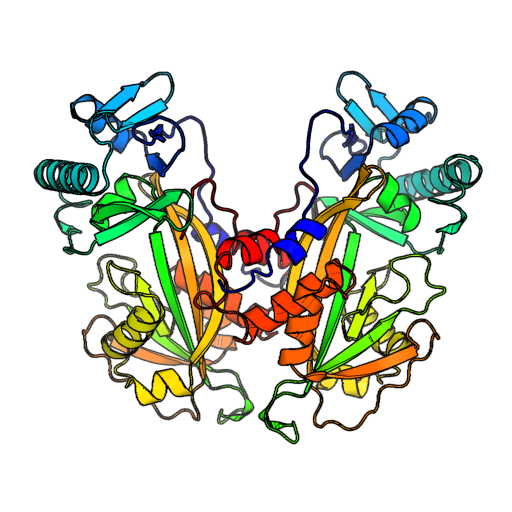 C 1
ATOM 3883 O O . TYR B 1 175 ? -3.992 12.148 19.078 1 96.12 175 TYR B O 1
ATOM 3891 N N . GLY B 1 176 ? -5.863 11.273 19.906 1 96.56 176 GLY B N 1
ATOM 3892 C CA . GLY B 1 176 ? -5.805 10.062 19.109 1 96.56 176 GLY B CA 1
ATOM 3893 C C . GLY B 1 176 ? -6.504 10.188 17.766 1 96.56 176 GLY B C 1
ATOM 3894 O O . GLY B 1 176 ? -7.051 11.242 17.453 1 96.56 176 GLY B O 1
ATOM 3895 N N . LEU B 1 177 ? -6.488 9.141 17.016 1 98 177 LEU B N 1
ATOM 3896 C CA . LEU B 1 177 ? -7.059 9.141 15.672 1 98 177 LEU B CA 1
ATOM 3897 C C . LEU B 1 177 ? -8.562 9.367 15.727 1 98 177 LEU B C 1
ATOM 3899 O O . LEU B 1 177 ? -9.094 10.242 15.031 1 98 177 LEU B O 1
ATOM 3903 N N . ASN B 1 178 ? -9.266 8.625 16.562 1 97.5 178 ASN B N 1
ATOM 3904 C CA . ASN B 1 178 ? -10.719 8.75 16.641 1 97.5 178 ASN B CA 1
ATOM 3905 C C . ASN B 1 178 ? -11.141 10.148 17.078 1 97.5 178 ASN B C 1
ATOM 3907 O O . ASN B 1 178 ? -12.078 10.719 16.516 1 97.5 178 ASN B O 1
ATOM 3911 N N . GLU B 1 179 ? -10.43 10.633 18.062 1 97.81 179 GLU B N 1
ATOM 3912 C CA . GLU B 1 179 ? -10.711 11.992 18.516 1 97.81 179 GLU B CA 1
ATOM 3913 C C . GLU B 1 179 ? -10.492 13.008 17.406 1 97.81 179 GLU B C 1
ATOM 3915 O O . GLU B 1 179 ? -11.289 13.938 17.234 1 97.81 179 GLU B O 1
ATOM 3920 N N . THR B 1 180 ? -9.438 12.828 16.703 1 98.31 180 THR B N 1
ATOM 3921 C CA . THR B 1 180 ? -9.117 13.742 15.609 1 98.31 180 THR B CA 1
ATOM 3922 C C . THR B 1 180 ? -10.18 13.672 14.516 1 98.31 180 THR B C 1
ATOM 3924 O O . THR B 1 180 ? -10.617 14.703 14 1 98.31 180 THR B O 1
ATOM 3927 N N . VAL B 1 181 ? -10.672 12.484 14.172 1 98.62 181 VAL B N 1
ATOM 3928 C CA . VAL B 1 181 ? -11.703 12.289 13.164 1 98.62 181 VAL B CA 1
ATOM 3929 C C . VAL B 1 181 ? -12.969 13.047 13.562 1 98.62 181 VAL B C 1
ATOM 3931 O O . VAL B 1 181 ? -13.508 13.82 12.773 1 98.62 181 VAL B O 1
ATOM 3934 N N . ILE B 1 182 ? -13.383 12.852 14.781 1 98.5 182 ILE B N 1
ATOM 3935 C CA . ILE B 1 182 ? -14.609 13.469 15.266 1 98.5 182 ILE B CA 1
ATOM 3936 C C . ILE B 1 182 ? -14.445 14.992 15.281 1 98.5 182 ILE B C 1
ATOM 3938 O O . ILE B 1 182 ? -15.312 15.719 14.805 1 98.5 182 ILE B O 1
ATOM 3942 N N . LYS B 1 183 ? -13.312 15.445 15.812 1 97.5 183 LYS B N 1
ATOM 3943 C CA . LYS B 1 183 ? -13.039 16.875 15.914 1 97.5 183 LYS B CA 1
ATOM 3944 C C . LYS B 1 183 ? -13.023 17.531 14.539 1 97.5 183 LYS B C 1
ATOM 3946 O O . LYS B 1 183 ? -13.688 18.562 14.336 1 97.5 183 LYS B O 1
ATOM 3951 N N . GLU B 1 184 ? -12.32 16.984 13.57 1 97.44 184 GLU B N 1
ATOM 3952 C CA . GLU B 1 184 ? -12.18 17.578 12.242 1 97.44 184 GLU B CA 1
ATOM 3953 C C . GLU B 1 184 ? -13.508 17.547 11.484 1 97.44 184 GLU B C 1
ATOM 3955 O O . GLU B 1 184 ? -13.82 18.469 10.734 1 97.44 184 GLU B O 1
ATOM 3960 N N . CYS B 1 185 ? -14.305 16.484 11.648 1 98 185 CYS B N 1
ATOM 3961 C CA . CYS B 1 185 ? -15.609 16.406 11 1 98 185 CYS B CA 1
ATOM 3962 C C . CYS B 1 185 ? -16.531 17.516 11.5 1 98 185 CYS B C 1
ATOM 3964 O O . CYS B 1 185 ? -17.297 18.094 10.719 1 98 185 CYS B O 1
ATOM 3966 N N . PHE B 1 186 ? -16.406 17.797 12.758 1 97.38 186 PHE B N 1
ATOM 3967 C CA . PHE B 1 186 ? -17.219 18.859 13.305 1 97.38 186 PHE B CA 1
ATOM 3968 C C . PHE B 1 186 ? -16.719 20.219 12.828 1 97.38 186 PHE B C 1
ATOM 3970 O O . PHE B 1 186 ? -17.5 21.031 12.328 1 97.38 186 PHE B O 1
ATOM 3977 N N . GLU B 1 187 ? -15.43 20.516 12.93 1 95.25 187 GLU B N 1
ATOM 3978 C CA . GLU B 1 187 ? -14.859 21.812 12.609 1 95.25 187 GLU B CA 1
ATOM 3979 C C . GLU B 1 187 ? -14.984 22.125 11.117 1 95.25 187 GLU B C 1
ATOM 3981 O O . GLU B 1 187 ? -15.414 23.219 10.742 1 95.25 187 GLU B O 1
ATOM 3986 N N . GLU B 1 188 ? -14.695 21.125 10.242 1 94.62 188 GLU B N 1
ATOM 3987 C CA . GLU B 1 188 ? -14.578 21.406 8.812 1 94.62 188 GLU B CA 1
ATOM 3988 C C . GLU B 1 188 ? -15.914 21.188 8.102 1 94.62 188 GLU B C 1
ATOM 3990 O O . GLU B 1 188 ? -16.156 21.75 7.035 1 94.62 188 GLU B O 1
ATOM 3995 N N . ALA B 1 189 ? -16.844 20.344 8.719 1 96 189 ALA B N 1
ATOM 3996 C CA . ALA B 1 189 ? -18.047 20 7.98 1 96 189 ALA B CA 1
ATOM 3997 C C . ALA B 1 189 ? -19.297 20.156 8.852 1 96 189 ALA B C 1
ATOM 3999 O O . ALA B 1 189 ? -20.422 19.984 8.375 1 96 189 ALA B O 1
ATOM 4000 N N . GLY B 1 190 ? -19.125 20.453 10.156 1 96.25 190 GLY B N 1
ATOM 4001 C CA . GLY B 1 190 ? -20.25 20.641 11.055 1 96.25 190 GLY B CA 1
ATOM 4002 C C . GLY B 1 190 ? -21 19.344 11.344 1 96.25 190 GLY B C 1
ATOM 4003 O O . GLY B 1 190 ? -22.172 19.375 11.727 1 96.25 190 GLY B O 1
ATOM 4004 N N . LEU B 1 191 ? -20.391 18.203 11.094 1 97.5 191 LEU B N 1
ATOM 4005 C CA . LEU B 1 191 ? -21.031 16.906 11.312 1 97.5 191 LEU B CA 1
ATOM 4006 C C . LEU B 1 191 ? -20.953 16.516 12.781 1 97.5 191 LEU B C 1
ATOM 4008 O O . LEU B 1 191 ? -19.875 16.547 13.383 1 97.5 191 LEU B O 1
ATOM 4012 N N . LYS B 1 192 ? -22.031 16.172 13.328 1 97.25 192 LYS B N 1
ATOM 4013 C CA . LYS B 1 192 ? -22.109 15.812 14.742 1 97.25 192 LYS B CA 1
ATOM 4014 C C . LYS B 1 192 ? -21.469 14.453 15.008 1 97.25 192 LYS B C 1
ATOM 4016 O O . LYS B 1 192 ? -21.469 13.578 14.141 1 97.25 192 LYS B O 1
ATOM 4021 N N . GLU B 1 193 ? -21.016 14.273 16.172 1 98.12 193 GLU B N 1
ATOM 4022 C CA . GLU B 1 193 ? -20.297 13.078 16.609 1 98.12 193 GLU B CA 1
ATOM 4023 C C . GLU B 1 193 ? -21.125 11.82 16.375 1 98.12 193 GLU B C 1
ATOM 4025 O O . GLU B 1 193 ? -20.609 10.805 15.891 1 98.12 193 GLU B O 1
ATOM 4030 N N . GLU B 1 194 ? -22.406 11.844 16.703 1 98.12 194 GLU B N 1
ATOM 4031 C CA . GLU B 1 194 ? -23.281 10.68 16.562 1 98.12 194 GLU B CA 1
ATOM 4032 C C . GLU B 1 194 ? -23.375 10.227 15.109 1 98.12 194 GLU B C 1
ATOM 4034 O O . GLU B 1 194 ? -23.297 9.031 14.82 1 98.12 194 GLU B O 1
ATOM 4039 N N . PHE B 1 195 ? -23.531 11.188 14.211 1 98.12 195 PHE B N 1
ATOM 4040 C CA . PHE B 1 195 ? -23.578 10.867 12.789 1 98.12 195 PHE B CA 1
ATOM 4041 C C . PHE B 1 195 ? -22.266 10.234 12.336 1 98.12 195 PHE B C 1
ATOM 4043 O O . PHE B 1 195 ? -22.266 9.195 11.664 1 98.12 195 PHE B O 1
ATOM 4050 N N . VAL B 1 196 ? -21.125 10.82 12.703 1 98.62 196 VAL B N 1
ATOM 4051 C CA . VAL B 1 196 ? -19.812 10.359 12.273 1 98.62 196 VAL B CA 1
ATOM 4052 C C . VAL B 1 196 ? -19.562 8.938 12.773 1 98.62 196 VAL B C 1
ATOM 4054 O O . VAL B 1 196 ? -19.234 8.039 11.992 1 98.62 196 VAL B O 1
ATOM 4057 N N . LYS B 1 197 ? -19.812 8.648 14.016 1 98.06 197 LYS B N 1
ATOM 4058 C CA . LYS B 1 197 ? -19.547 7.355 14.633 1 98.06 197 LYS B CA 1
ATOM 4059 C C . LYS B 1 197 ? -20.359 6.25 13.969 1 98.06 197 LYS B C 1
ATOM 4061 O O . LYS B 1 197 ? -19.891 5.121 13.828 1 98.06 197 LYS B O 1
ATOM 4066 N N . SER B 1 198 ? -21.562 6.57 13.555 1 97.81 198 SER B N 1
ATOM 4067 C CA . SER B 1 198 ? -22.453 5.547 13.023 1 97.81 198 SER B CA 1
ATOM 4068 C C . SER B 1 198 ? -22.234 5.348 11.523 1 97.81 198 SER B C 1
ATOM 4070 O O . SER B 1 198 ? -22.672 4.352 10.953 1 97.81 198 SER B O 1
ATOM 4072 N N . HIS B 1 199 ? -21.531 6.336 10.867 1 98.38 199 HIS B N 1
ATOM 4073 C CA . HIS B 1 199 ? -21.484 6.281 9.414 1 98.38 199 HIS B CA 1
ATOM 4074 C C . HIS B 1 199 ? -20.062 6.113 8.906 1 98.38 199 HIS B C 1
ATOM 4076 O O . HIS B 1 199 ? -19.844 5.902 7.711 1 98.38 199 HIS B O 1
ATOM 4082 N N . ILE B 1 200 ? -19.031 6.164 9.812 1 98.75 200 ILE B N 1
ATOM 4083 C CA . ILE B 1 200 ? -17.625 6.227 9.398 1 98.75 200 ILE B CA 1
ATOM 4084 C C . ILE B 1 200 ? -17.016 4.828 9.43 1 98.75 200 ILE B C 1
ATOM 4086 O O . ILE B 1 200 ? -17.391 4 10.266 1 98.75 200 ILE B O 1
ATOM 4090 N N . THR B 1 201 ? -16.141 4.453 8.516 1 98.75 201 THR B N 1
ATOM 4091 C CA . THR B 1 201 ? -15.383 3.211 8.469 1 98.75 201 THR B CA 1
ATOM 4092 C C . THR B 1 201 ? -13.898 3.494 8.25 1 98.75 201 THR B C 1
ATOM 4094 O O . THR B 1 201 ? -13.531 4.23 7.332 1 98.75 201 THR B O 1
ATOM 4097 N N . SER B 1 202 ? -13.008 3.039 9.18 1 98.81 202 SER B N 1
ATOM 4098 C CA . SER B 1 202 ? -11.57 3.039 8.906 1 98.81 202 SER B CA 1
ATOM 4099 C C . SER B 1 202 ? -11.234 2.148 7.715 1 98.81 202 SER B C 1
ATOM 4101 O O . SER B 1 202 ? -11.672 0.997 7.652 1 98.81 202 SER B O 1
ATOM 4103 N N . THR B 1 203 ? -10.43 2.658 6.754 1 98.88 203 THR B N 1
ATOM 4104 C CA . THR B 1 203 ? -10.336 1.911 5.504 1 98.88 203 THR B CA 1
ATOM 4105 C C . THR B 1 203 ? -8.875 1.66 5.137 1 98.88 203 THR B C 1
ATOM 4107 O O . THR B 1 203 ? -8.586 0.962 4.164 1 98.88 203 THR B O 1
ATOM 4110 N N . GLY B 1 204 ? -7.949 2.262 5.84 1 98.75 204 GLY B N 1
ATOM 4111 C CA . GLY B 1 204 ? -6.547 2.051 5.512 1 98.75 204 GLY B CA 1
ATOM 4112 C C . GLY B 1 204 ? -5.648 3.188 5.969 1 98.75 204 GLY B C 1
ATOM 4113 O O . GLY B 1 204 ? -6.012 3.947 6.867 1 98.75 204 GLY B O 1
ATOM 4114 N N . VAL B 1 205 ? -4.48 3.236 5.418 1 98.88 205 VAL B N 1
ATOM 4115 C CA . VAL B 1 205 ? -3.463 4.254 5.652 1 98.88 205 VAL B CA 1
ATOM 4116 C C . VAL B 1 205 ? -2.596 4.414 4.406 1 98.88 205 VAL B C 1
ATOM 4118 O O . VAL B 1 205 ? -2.283 3.432 3.729 1 98.88 205 VAL B O 1
ATOM 4121 N N . VAL B 1 206 ? -2.354 5.586 4.027 1 98.81 206 VAL B N 1
ATOM 4122 C CA . VAL B 1 206 ? -1.411 5.859 2.949 1 98.81 206 VAL B CA 1
ATOM 4123 C C . VAL B 1 206 ? -0.154 6.52 3.514 1 98.81 206 VAL B C 1
ATOM 4125 O O . VAL B 1 206 ? -0.198 7.145 4.574 1 98.81 206 VAL B O 1
ATOM 4128 N N . SER B 1 207 ? 0.952 6.375 2.889 1 98.81 207 SER B N 1
ATOM 4129 C CA . SER B 1 207 ? 2.246 6.93 3.273 1 98.81 207 SER B CA 1
ATOM 4130 C C . SER B 1 207 ? 3.066 7.316 2.047 1 98.81 207 SER B C 1
ATOM 4132 O O . SER B 1 207 ? 3.1 6.582 1.059 1 98.81 207 SER B O 1
ATOM 4134 N N . TYR B 1 208 ? 3.629 8.438 2.076 1 98.62 208 TYR B N 1
ATOM 4135 C CA . TYR B 1 208 ? 4.434 8.961 0.979 1 98.62 208 TYR B CA 1
ATOM 4136 C C . TYR B 1 208 ? 5.449 9.977 1.484 1 98.62 208 TYR B C 1
ATOM 4138 O O . TYR B 1 208 ? 5.359 10.438 2.625 1 98.62 208 TYR B O 1
ATOM 4146 N N . MET B 1 209 ? 6.414 10.297 0.697 1 98.19 209 MET B N 1
ATOM 4147 C CA . MET B 1 209 ? 7.422 11.312 0.995 1 98.19 209 MET B CA 1
ATOM 4148 C C . MET B 1 209 ? 7.32 12.484 0.019 1 98.19 209 MET B C 1
ATOM 4150 O O . MET B 1 209 ? 7.625 12.336 -1.166 1 98.19 209 MET B O 1
ATOM 4154 N N . TYR B 1 210 ? 6.945 13.617 0.515 1 98.12 210 TYR B N 1
ATOM 4155 C CA . TYR B 1 210 ? 6.684 14.789 -0.319 1 98.12 210 TYR B CA 1
ATOM 4156 C C . TYR B 1 210 ? 7.875 15.734 -0.312 1 98.12 210 TYR B C 1
ATOM 4158 O O . TYR B 1 210 ? 8.445 16.016 0.744 1 98.12 210 TYR B O 1
ATOM 4166 N N . LEU B 1 211 ? 8.328 16.156 -1.465 1 97.75 211 LEU B N 1
ATOM 4167 C CA . LEU B 1 211 ? 9.336 17.203 -1.633 1 97.75 211 LEU B CA 1
ATOM 4168 C C . LEU B 1 211 ? 8.672 18.547 -1.886 1 97.75 211 LEU B C 1
ATOM 4170 O O . LEU B 1 211 ? 8.07 18.766 -2.938 1 97.75 211 LEU B O 1
ATOM 4174 N N . THR B 1 212 ? 8.773 19.406 -0.922 1 95 212 THR B N 1
ATOM 4175 C CA . THR B 1 212 ? 8.188 20.734 -1.098 1 95 212 THR B CA 1
ATOM 4176 C C . THR B 1 212 ? 8.922 21.5 -2.197 1 95 212 THR B C 1
ATOM 4178 O O . THR B 1 212 ? 10.023 21.125 -2.596 1 95 212 THR B O 1
ATOM 4181 N N . LYS B 1 213 ? 8.336 22.547 -2.668 1 92.25 213 LYS B N 1
ATOM 4182 C CA . LYS B 1 213 ? 8.906 23.328 -3.756 1 92.25 213 LYS B CA 1
ATOM 4183 C C . LYS B 1 213 ? 10.25 23.922 -3.357 1 92.25 213 LYS B C 1
ATOM 4185 O O . LYS B 1 213 ? 11.148 24.062 -4.195 1 92.25 213 LYS B O 1
ATOM 4190 N N . ASP B 1 214 ? 10.359 24.203 -2.066 1 93.94 214 ASP B N 1
ATOM 4191 C CA . ASP B 1 214 ? 11.586 24.844 -1.61 1 93.94 214 ASP B CA 1
ATOM 4192 C C . ASP B 1 214 ? 12.609 23.812 -1.145 1 93.94 214 ASP B C 1
ATOM 4194 O O . ASP B 1 214 ? 13.641 24.156 -0.582 1 93.94 214 ASP B O 1
ATOM 4198 N N . GLY B 1 215 ? 12.297 22.5 -1.247 1 96 215 GLY B N 1
ATOM 4199 C CA . GLY B 1 215 ? 13.305 21.469 -1.09 1 96 215 GLY B CA 1
ATOM 4200 C C . GLY B 1 215 ? 13.211 20.734 0.236 1 96 215 GLY B C 1
ATOM 4201 O O . GLY B 1 215 ? 14.023 19.859 0.524 1 96 215 GLY B O 1
ATOM 4202 N N . ARG B 1 216 ? 12.258 21 1.055 1 96.94 216 ARG B N 1
ATOM 4203 C CA . ARG B 1 216 ? 12.094 20.281 2.312 1 96.94 216 ARG B CA 1
ATOM 4204 C C . ARG B 1 216 ? 11.391 18.938 2.094 1 96.94 216 ARG B C 1
ATOM 4206 O O . ARG B 1 216 ? 10.727 18.75 1.073 1 96.94 216 ARG B O 1
ATOM 4213 N N . VAL B 1 217 ? 11.641 18.109 3.043 1 98.12 217 VAL B N 1
ATOM 4214 C CA . VAL B 1 217 ? 11.055 16.781 2.979 1 98.12 217 VAL B CA 1
ATOM 4215 C C . VAL B 1 217 ? 9.891 16.672 3.957 1 98.12 217 VAL B C 1
ATOM 4217 O O . VAL B 1 217 ? 10.008 17.078 5.117 1 98.12 217 VAL B O 1
ATOM 4220 N N . GLN B 1 218 ? 8.797 16.203 3.471 1 97.88 218 GLN B N 1
ATOM 4221 C CA . GLN B 1 218 ? 7.637 15.969 4.32 1 97.88 218 GLN B CA 1
ATOM 4222 C C . GLN B 1 218 ? 7.164 14.523 4.23 1 97.88 218 GLN B C 1
ATOM 4224 O O . GLN B 1 218 ? 6.324 14.188 3.395 1 97.88 218 GLN B O 1
ATOM 4229 N N . PRO B 1 219 ? 7.738 13.625 5.07 1 98.5 219 PRO B N 1
ATOM 4230 C CA . PRO B 1 219 ? 7.152 12.289 5.184 1 98.5 219 PRO B CA 1
ATOM 4231 C C . PRO B 1 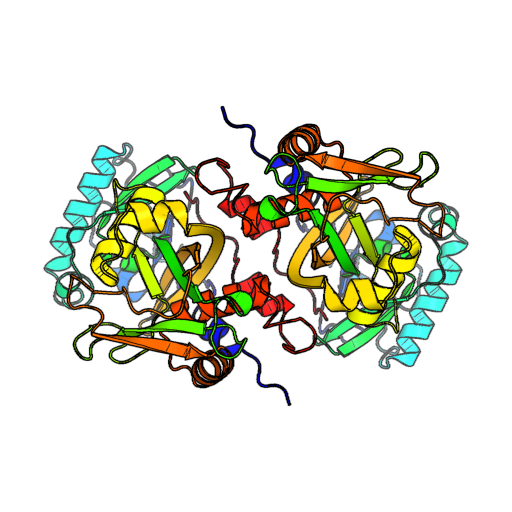219 ? 5.766 12.305 5.816 1 98.5 219 PRO B C 1
ATOM 4233 O O . PRO B 1 219 ? 5.59 12.836 6.918 1 98.5 219 PRO B O 1
ATOM 4236 N N . GLU B 1 220 ? 4.781 11.734 5.172 1 98.5 220 GLU B N 1
ATOM 4237 C CA . GLU B 1 220 ? 3.398 11.828 5.629 1 98.5 220 GLU B CA 1
ATOM 4238 C C . GLU B 1 220 ? 2.756 10.453 5.738 1 98.5 220 GLU B C 1
ATOM 4240 O O . GLU B 1 220 ? 2.938 9.602 4.859 1 98.5 220 GLU B O 1
ATOM 4245 N N . VAL B 1 221 ? 2.113 10.188 6.801 1 98.75 221 VAL B N 1
ATOM 4246 C CA . VAL B 1 221 ? 1.258 9.031 7.039 1 98.75 221 VAL B CA 1
ATOM 4247 C C . VAL B 1 221 ? -0.175 9.492 7.297 1 98.75 221 VAL B C 1
ATOM 4249 O O . VAL B 1 221 ? -0.441 10.195 8.273 1 98.75 221 VAL B O 1
ATOM 4252 N N . GLU B 1 222 ? -1.092 9.148 6.426 1 98.88 222 GLU B N 1
ATOM 4253 C CA . GLU B 1 222 ? -2.475 9.617 6.496 1 98.88 222 GLU B CA 1
ATOM 4254 C C . GLU B 1 222 ? -3.443 8.445 6.645 1 98.88 222 GLU B C 1
ATOM 4256 O O . GLU B 1 222 ? -3.568 7.613 5.746 1 98.88 222 GLU B O 1
ATOM 4261 N N . TYR B 1 223 ? -4.086 8.359 7.766 1 98.94 223 TYR B N 1
ATOM 4262 C CA . TYR B 1 223 ? -5.102 7.34 7.984 1 98.94 223 TYR B CA 1
ATOM 4263 C C . TYR B 1 223 ? -6.398 7.699 7.273 1 98.94 223 TYR B C 1
ATOM 4265 O O . TYR B 1 223 ? -6.863 8.844 7.355 1 98.94 223 TYR B O 1
ATOM 4273 N N . THR B 1 224 ? -6.988 6.77 6.59 1 98.94 224 THR B N 1
ATOM 4274 C CA . THR B 1 224 ? -8.102 7.074 5.699 1 98.94 224 THR B CA 1
ATOM 4275 C C . THR B 1 224 ? -9.406 6.5 6.242 1 98.94 224 THR B C 1
ATOM 4277 O O . THR B 1 224 ? -9.414 5.426 6.848 1 98.94 224 THR B O 1
ATOM 4280 N N . TYR B 1 225 ? -10.469 7.16 5.996 1 98.94 225 TYR B N 1
ATOM 4281 C CA . TYR B 1 225 ? -11.82 6.793 6.414 1 98.94 225 TYR B CA 1
ATOM 4282 C C . TYR B 1 225 ? -12.828 7.09 5.309 1 98.94 225 TYR B C 1
ATOM 4284 O O . TYR B 1 225 ? -12.625 8.008 4.512 1 98.94 225 TYR B O 1
ATOM 4292 N N . ASP B 1 226 ? -13.82 6.312 5.25 1 98.94 226 ASP B N 1
ATOM 4293 C CA . ASP B 1 226 ? -14.992 6.562 4.414 1 98.94 226 ASP B CA 1
ATOM 4294 C C . ASP B 1 226 ? -16.203 6.922 5.258 1 98.94 226 ASP B C 1
ATOM 4296 O O . ASP B 1 226 ? -16.516 6.234 6.238 1 98.94 226 ASP B O 1
ATOM 4300 N N . LEU B 1 227 ? -16.828 7.973 4.984 1 98.88 227 LEU B N 1
ATOM 4301 C CA . LEU B 1 227 ? -18.047 8.414 5.641 1 98.88 227 LEU B CA 1
ATOM 4302 C C . LEU B 1 227 ? -19.234 8.328 4.688 1 98.88 227 LEU B C 1
ATOM 4304 O O . LEU B 1 227 ? -19.359 9.148 3.775 1 98.88 227 LEU B O 1
ATOM 4308 N N . LYS B 1 228 ? -20.109 7.383 4.875 1 98.69 228 LYS B N 1
ATOM 4309 C CA . LYS B 1 228 ? -21.234 7.098 3.979 1 98.69 228 LYS B CA 1
ATOM 4310 C C . LYS B 1 228 ? -22.453 7.914 4.355 1 98.69 228 LYS B C 1
ATOM 4312 O O . LYS B 1 228 ? -22.969 7.797 5.473 1 98.69 228 LYS B O 1
ATOM 4317 N N . PHE B 1 229 ? -22.938 8.719 3.463 1 98.69 229 PHE B N 1
ATOM 4318 C CA . PHE B 1 229 ? -24.156 9.477 3.674 1 98.69 229 PHE B CA 1
ATOM 4319 C C . PHE B 1 229 ? -25.375 8.672 3.232 1 98.69 229 PHE B C 1
ATOM 4321 O O . PHE B 1 229 ? -25.312 7.91 2.268 1 98.69 229 PHE B O 1
ATOM 4328 N N . ASP B 1 230 ? -26.5 8.898 3.828 1 97.75 230 ASP B N 1
ATOM 4329 C CA . ASP B 1 230 ? -27.719 8.133 3.592 1 97.75 230 ASP B CA 1
ATOM 4330 C C . ASP B 1 230 ? -28.453 8.625 2.344 1 97.75 230 ASP B C 1
ATOM 4332 O O . ASP B 1 230 ? -29.281 7.906 1.773 1 97.75 230 ASP B O 1
ATOM 4336 N N . ASN B 1 231 ? -28.281 9.836 2.068 1 98.06 231 ASN B N 1
ATOM 4337 C CA . ASN B 1 231 ? -28.891 10.469 0.911 1 98.06 231 ASN B CA 1
ATOM 4338 C C . ASN B 1 231 ? -28.125 11.719 0.486 1 98.06 231 ASN B C 1
ATOM 4340 O O . ASN B 1 231 ? -27.031 11.984 0.984 1 98.06 231 ASN B O 1
ATOM 4344 N N . GLU B 1 232 ? -28.656 12.492 -0.395 1 97.88 232 GLU B N 1
ATOM 4345 C CA . GLU B 1 232 ? -27.969 13.633 -0.983 1 97.88 232 GLU B CA 1
ATOM 4346 C C . GLU B 1 232 ? -28.297 14.92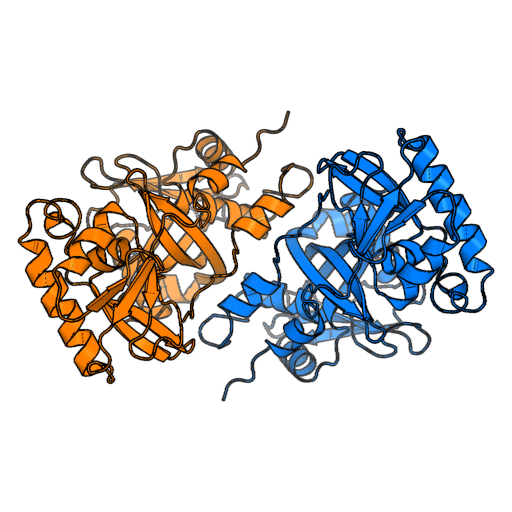2 -0.231 1 97.88 232 GLU B C 1
ATOM 4348 O O . GLU B 1 232 ? -27.906 16.016 -0.655 1 97.88 232 GLU B O 1
ATOM 4353 N N . GLU B 1 233 ? -29.047 14.844 0.885 1 96.56 233 GLU B N 1
ATOM 4354 C CA . GLU B 1 233 ? -29.328 16.047 1.668 1 96.56 233 GLU B CA 1
ATOM 4355 C C . GLU B 1 233 ? -28.062 16.672 2.227 1 96.56 233 GLU B C 1
ATOM 4357 O O . GLU B 1 233 ? -27.234 15.969 2.812 1 96.56 233 GLU B O 1
ATOM 4362 N N . ASN B 1 234 ? -28 17.891 1.959 1 95.06 234 ASN B N 1
ATOM 4363 C CA . ASN B 1 234 ? -26.812 18.578 2.451 1 95.06 234 ASN B CA 1
ATOM 4364 C C . ASN B 1 234 ? -26.922 18.906 3.9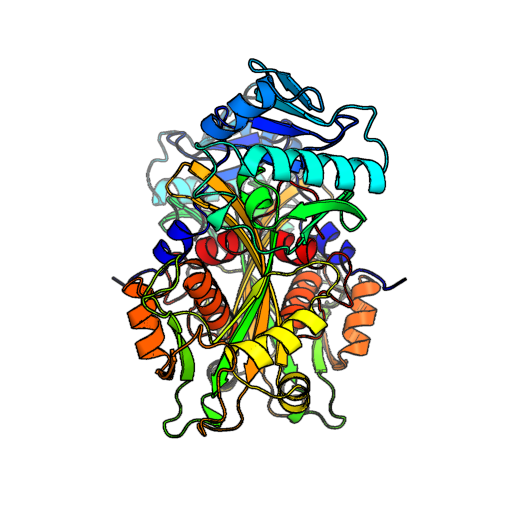36 1 95.06 234 ASN B C 1
ATOM 4366 O O . ASN B 1 234 ? -27.594 19.891 4.305 1 95.06 234 ASN B O 1
ATOM 4370 N N . ILE B 1 235 ? -26.219 18.172 4.727 1 94.06 235 ILE B N 1
ATOM 4371 C CA . ILE B 1 235 ? -26.25 18.422 6.164 1 94.06 235 ILE B CA 1
ATOM 4372 C C . ILE B 1 235 ? -24.922 19.047 6.609 1 94.06 235 ILE B C 1
ATOM 4374 O O . ILE B 1 235 ? -24.672 19.188 7.809 1 94.06 235 ILE B O 1
ATOM 4378 N N . ILE B 1 236 ? -24.031 19.344 5.715 1 95 236 ILE B N 1
ATOM 4379 C CA . ILE B 1 236 ? -22.703 19.891 5.984 1 95 236 ILE B CA 1
ATOM 4380 C C . ILE B 1 236 ? -22.828 21.375 6.309 1 95 236 ILE B C 1
ATOM 4382 O O . ILE B 1 236 ? -23.422 22.141 5.547 1 95 236 ILE B O 1
ATOM 4386 N N . LYS B 1 237 ? -22.297 21.797 7.434 1 92.19 237 LYS B N 1
ATOM 4387 C CA . LYS B 1 237 ? -22.297 23.172 7.914 1 92.19 237 LYS B CA 1
ATOM 4388 C C . LYS B 1 237 ? -20.953 23.531 8.531 1 92.19 237 LYS B C 1
ATOM 4390 O O . LYS B 1 237 ? -20.812 23.578 9.758 1 92.19 237 LYS B O 1
ATOM 4395 N N . PRO B 1 238 ? -20 23.828 7.676 1 90.31 238 PRO B N 1
ATOM 4396 C CA . PRO B 1 238 ? -18.656 24.109 8.203 1 90.31 238 PRO B CA 1
ATOM 4397 C C . PRO B 1 238 ? -18.672 25.109 9.352 1 90.31 238 PRO B C 1
ATOM 4399 O O . PRO B 1 238 ? -19.469 26.062 9.328 1 90.31 238 PRO B O 1
ATOM 4402 N N . GLN B 1 239 ? -17.719 24.953 10.359 1 87.75 239 GLN B N 1
ATOM 4403 C CA . GLN B 1 239 ? -17.719 25.766 11.57 1 87.75 239 GLN B CA 1
ATOM 4404 C C . GLN B 1 239 ? -16.516 26.719 11.586 1 87.75 239 GLN B C 1
ATOM 4406 O O . GLN B 1 239 ? -16.516 27.703 12.32 1 87.75 239 GLN B O 1
ATOM 4411 N N . ASP B 1 240 ? -15.492 26.484 10.844 1 82.62 240 ASP B N 1
ATOM 4412 C CA . ASP B 1 240 ? -14.242 27.203 11.055 1 82.62 240 ASP B CA 1
ATOM 4413 C C . ASP B 1 240 ? -13.953 28.172 9.914 1 82.62 240 ASP B C 1
ATOM 4415 O O . ASP B 1 240 ? -12.977 28.922 9.953 1 82.62 240 ASP B O 1
ATOM 4419 N N . GLY B 1 241 ? -14.781 28.188 8.938 1 79.19 241 GLY B N 1
ATOM 4420 C CA . GLY B 1 241 ? -14.625 29.125 7.84 1 79.19 241 GLY B CA 1
ATOM 4421 C C . GLY B 1 241 ? -13.508 28.75 6.883 1 79.19 241 GLY B C 1
ATOM 4422 O O . GLY B 1 241 ? -13.203 29.516 5.953 1 79.19 241 GLY B O 1
ATOM 4423 N N . GLU B 1 242 ? -12.852 27.656 7.047 1 78.81 242 GLU B N 1
ATOM 4424 C CA . GLU B 1 242 ? -11.727 27.234 6.211 1 78.81 242 GLU B CA 1
ATOM 4425 C C . GLU B 1 242 ? -12.211 26.672 4.879 1 78.81 242 GLU B C 1
ATOM 4427 O O . GLU B 1 242 ? -11.516 26.766 3.867 1 78.81 242 GLU B O 1
ATOM 4432 N N . ALA B 1 243 ? -13.43 26.078 4.992 1 75.31 243 ALA B N 1
ATOM 4433 C CA . ALA B 1 243 ? -14.055 25.516 3.797 1 75.31 243 ALA B CA 1
ATOM 4434 C C . ALA B 1 243 ? -15.273 26.344 3.383 1 75.31 243 ALA B C 1
ATOM 4436 O O . ALA B 1 243 ? -16.047 26.781 4.23 1 75.31 243 ALA B O 1
ATOM 4437 N N . GLU B 1 244 ? -15.453 26.781 2.213 1 72.5 244 GLU B N 1
ATOM 4438 C CA . GLU B 1 244 ? -16.562 27.656 1.848 1 72.5 244 GLU B CA 1
ATOM 4439 C C . GLU B 1 244 ? -17.578 26.938 0.992 1 72.5 244 GLU B C 1
ATOM 4441 O O . GLU B 1 244 ? -18.797 27.109 1.172 1 72.5 244 GLU B O 1
ATOM 4446 N N . ASP B 1 245 ? -17.203 26.141 0.188 1 84.69 245 ASP B N 1
ATOM 4447 C CA . ASP B 1 245 ? -18.109 25.719 -0.883 1 84.69 245 ASP B CA 1
ATOM 4448 C C . ASP B 1 245 ? -18.062 24.219 -1.085 1 84.69 245 ASP B C 1
ATOM 4450 O O . ASP B 1 245 ? -17.453 23.734 -2.043 1 84.69 245 ASP B O 1
ATOM 4454 N N . PHE B 1 246 ? -18.938 23.547 -0.203 1 94.06 246 PHE B N 1
ATOM 4455 C CA . PHE B 1 246 ? -19.078 22.109 -0.449 1 94.06 246 PHE B CA 1
ATOM 4456 C C . PHE B 1 246 ? -19.984 21.844 -1.648 1 94.06 246 PHE B C 1
ATOM 4458 O O . PHE B 1 246 ? -21.078 22.406 -1.744 1 94.06 246 PHE B O 1
ATOM 4465 N N . GLN B 1 247 ? -19.5 21.078 -2.527 1 96.44 247 GLN B N 1
ATOM 4466 C CA . GLN B 1 247 ? -20.281 20.625 -3.676 1 96.44 247 GLN B CA 1
ATOM 4467 C C . GLN B 1 247 ? -20.422 19.094 -3.668 1 96.44 247 GLN B C 1
ATOM 4469 O O . GLN B 1 247 ? -19.531 18.391 -3.225 1 96.44 247 GLN B O 1
ATOM 4474 N N . LEU B 1 248 ? -21.562 18.688 -4.043 1 98.19 248 LEU B N 1
ATOM 4475 C CA . LEU B 1 248 ? -21.766 17.266 -4.277 1 98.19 248 LEU B CA 1
ATOM 4476 C C . LEU B 1 248 ? -21.453 16.891 -5.723 1 98.19 248 LEU B C 1
ATOM 4478 O O . LEU B 1 248 ? -22.234 17.188 -6.629 1 98.19 248 LEU B O 1
ATOM 4482 N N . LEU B 1 249 ? -20.297 16.266 -5.945 1 98.56 249 LEU B N 1
ATOM 4483 C CA . LEU B 1 249 ? -19.812 15.984 -7.289 1 98.56 249 LEU B CA 1
ATOM 4484 C C . LEU B 1 249 ? -19.969 14.508 -7.637 1 98.56 249 LEU B C 1
ATOM 4486 O O . LEU B 1 249 ? -19.734 13.633 -6.793 1 98.56 249 LEU B O 1
ATOM 4490 N N . GLU B 1 250 ? -20.359 14.266 -8.867 1 98.56 250 GLU B N 1
ATOM 4491 C CA . GLU B 1 250 ? -20.406 12.898 -9.359 1 98.56 250 GLU B CA 1
ATOM 4492 C C . GLU B 1 250 ? -19.016 12.352 -9.633 1 98.56 250 GLU B C 1
ATOM 4494 O O . GLU B 1 250 ? -18.078 13.117 -9.898 1 98.56 250 GLU B O 1
ATOM 4499 N N . VAL B 1 251 ? -18.906 11.055 -9.625 1 98.62 251 VAL B N 1
ATOM 4500 C CA . VAL B 1 251 ? -17.625 10.375 -9.758 1 98.62 251 VAL B CA 1
ATOM 4501 C C . VAL B 1 251 ? -16.953 10.789 -11.07 1 98.62 251 VAL B C 1
ATOM 4503 O O . VAL B 1 251 ? -15.734 10.961 -11.125 1 98.62 251 VAL B O 1
ATOM 4506 N N . ASP B 1 252 ? -17.719 10.969 -12.133 1 98.19 252 ASP B N 1
ATOM 4507 C CA . ASP B 1 252 ? -17.141 11.367 -13.414 1 98.19 252 ASP B CA 1
ATOM 4508 C C . ASP B 1 252 ? -16.5 12.758 -13.32 1 98.19 252 ASP B C 1
ATOM 4510 O O . ASP B 1 252 ? -15.438 13 -13.883 1 98.19 252 ASP B O 1
ATOM 4514 N N . GLN B 1 253 ? -17.172 13.672 -12.617 1 98.5 253 GLN B N 1
ATOM 4515 C CA . GLN B 1 253 ? -16.625 15.008 -12.398 1 98.5 253 GLN B CA 1
ATOM 4516 C C . GLN B 1 253 ? -15.359 14.953 -11.555 1 98.5 253 GLN B C 1
ATOM 4518 O O . GLN B 1 253 ? -14.383 15.648 -11.844 1 98.5 253 GLN B O 1
ATOM 4523 N N . VAL B 1 254 ? -15.453 14.141 -10.516 1 98.56 254 VAL B N 1
ATOM 4524 C CA . VAL B 1 254 ? -14.305 13.992 -9.625 1 98.56 254 VAL B CA 1
ATOM 4525 C C . VAL B 1 254 ? -13.102 13.484 -10.414 1 98.56 254 VAL B C 1
ATOM 4527 O O . VAL B 1 254 ? -12 14.016 -10.289 1 98.56 254 VAL B O 1
ATOM 4530 N N . LEU B 1 255 ? -13.312 12.469 -11.258 1 98.25 255 LEU B N 1
ATOM 4531 C CA . LEU B 1 255 ? -12.242 11.914 -12.07 1 98.25 255 LEU B CA 1
ATOM 4532 C C . LEU B 1 255 ? -11.672 12.969 -13.016 1 98.25 255 LEU B C 1
ATOM 4534 O O . LEU B 1 255 ? -10.453 13.07 -13.164 1 98.25 255 LEU B O 1
ATOM 4538 N N . GLU B 1 256 ? -12.555 13.688 -13.633 1 97.81 256 GLU B N 1
ATOM 4539 C CA . GLU B 1 256 ? -12.117 14.766 -14.516 1 97.81 256 GLU B CA 1
ATOM 4540 C C . GLU B 1 256 ? -11.258 15.781 -13.766 1 97.81 256 GLU B C 1
ATOM 4542 O O . GLU B 1 256 ? -10.203 16.188 -14.258 1 97.81 256 GLU B O 1
ATOM 4547 N N . LYS B 1 257 ? -11.703 16.188 -12.617 1 98.06 257 LYS B N 1
ATOM 4548 C CA . LYS B 1 257 ? -10.992 17.188 -11.82 1 98.06 257 LYS B CA 1
ATOM 4549 C C . LYS B 1 257 ? -9.664 16.641 -11.312 1 98.06 257 LYS B C 1
ATOM 4551 O O . LYS B 1 257 ? -8.703 17.391 -11.141 1 98.06 257 LYS B O 1
ATOM 4556 N N . LEU B 1 258 ? -9.594 15.344 -11.016 1 98.06 258 LEU B N 1
ATOM 4557 C CA . LEU B 1 258 ? -8.32 14.711 -10.672 1 98.06 258 LEU B CA 1
ATOM 4558 C C . LEU B 1 258 ? -7.336 14.82 -11.828 1 98.06 258 LEU B C 1
ATOM 4560 O O . LEU B 1 258 ? -6.18 15.203 -11.633 1 98.06 258 LEU B O 1
ATOM 4564 N N . HIS B 1 259 ? -7.82 14.516 -13.008 1 97.19 259 HIS B N 1
ATOM 4565 C CA . HIS B 1 259 ? -6.965 14.578 -14.188 1 97.19 259 HIS B CA 1
ATOM 4566 C C . HIS B 1 259 ? -6.496 16 -14.453 1 97.19 259 HIS B C 1
ATOM 4568 O O . HIS B 1 259 ? -5.383 16.219 -14.93 1 97.19 259 HIS B O 1
ATOM 4574 N N . ASN B 1 260 ? -7.359 16.938 -14.086 1 96.69 260 ASN B N 1
ATOM 4575 C CA . ASN B 1 260 ? -7.047 18.344 -14.297 1 96.69 260 ASN B CA 1
ATOM 4576 C C . ASN B 1 260 ? -6.203 18.906 -13.164 1 96.69 260 ASN B C 1
ATOM 4578 O O . ASN B 1 260 ? -5.926 20.109 -13.125 1 96.69 260 ASN B O 1
ATOM 4582 N N . LYS B 1 261 ? -5.8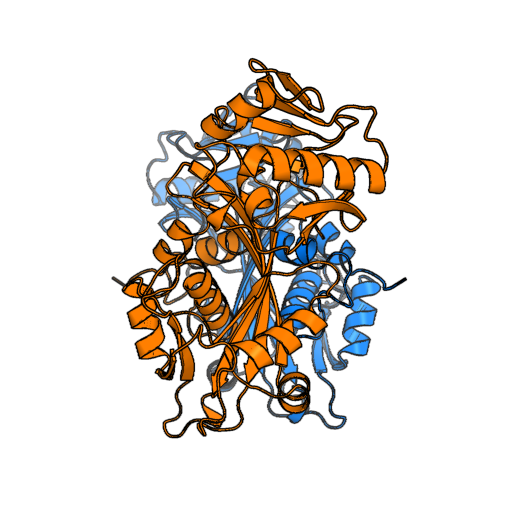91 18.109 -12.164 1 95.25 261 LYS B N 1
ATOM 4583 C CA . LYS B 1 261 ? -5.07 18.516 -11.023 1 95.25 261 LYS B CA 1
ATOM 4584 C C . LYS B 1 261 ? -5.711 19.672 -10.266 1 95.25 261 LYS B C 1
ATOM 4586 O O . LYS B 1 261 ? -5.027 20.625 -9.875 1 95.25 261 LYS B O 1
ATOM 4591 N N . GLU B 1 262 ? -6.992 19.609 -10.133 1 97.38 262 GLU B N 1
ATOM 4592 C CA . GLU B 1 262 ? -7.727 20.656 -9.453 1 97.38 262 GLU B CA 1
ATOM 4593 C C . GLU B 1 262 ? -7.762 20.422 -7.945 1 97.38 262 GLU B C 1
ATOM 4595 O O . GLU B 1 262 ? -8.117 21.328 -7.18 1 97.38 262 GLU B O 1
ATOM 4600 N N . PHE B 1 263 ? -7.402 19.266 -7.48 1 98.19 263 PHE B N 1
ATOM 4601 C CA . PHE B 1 263 ? -7.367 18.953 -6.059 1 98.19 263 PHE B CA 1
ATOM 4602 C C . PHE B 1 263 ? -6.008 19.281 -5.465 1 98.19 263 PHE B C 1
ATOM 4604 O O . PHE B 1 263 ? -4.984 19.219 -6.152 1 98.19 263 PHE B O 1
ATOM 4611 N N . LYS B 1 264 ? -6.027 19.766 -4.18 1 97.31 264 LYS B N 1
ATOM 4612 C CA . LYS B 1 264 ? -4.77 19.672 -3.441 1 97.31 264 LYS B CA 1
ATOM 4613 C C . LYS B 1 264 ? -4.145 18.281 -3.607 1 97.31 264 LYS B C 1
ATOM 4615 O O . LYS B 1 264 ? -4.824 17.266 -3.461 1 97.31 264 LYS B O 1
ATOM 4620 N N . PRO B 1 265 ? -2.895 18.219 -3.873 1 95.81 265 PRO B N 1
ATOM 4621 C CA . PRO B 1 265 ? -2.273 16.969 -4.328 1 95.81 265 PRO B CA 1
ATOM 4622 C C . PRO B 1 265 ? -2.529 15.797 -3.375 1 95.81 265 PRO B C 1
ATOM 4624 O O . PRO B 1 265 ? -2.896 14.703 -3.818 1 95.81 265 PRO B O 1
ATOM 4627 N N . ASN B 1 266 ? -2.348 15.945 -2.107 1 97.56 266 ASN B N 1
ATOM 4628 C CA . ASN B 1 266 ? -2.541 14.82 -1.202 1 97.56 266 ASN B CA 1
ATOM 4629 C C . ASN B 1 266 ? -4.012 14.406 -1.122 1 97.56 266 ASN B C 1
ATOM 4631 O O . ASN B 1 266 ? -4.32 13.234 -0.937 1 97.56 266 ASN B O 1
ATOM 4635 N N . CYS B 1 267 ? -4.938 15.383 -1.254 1 98.5 267 CYS B N 1
ATOM 4636 C CA . CYS B 1 267 ? -6.359 15.055 -1.311 1 98.5 267 CYS B CA 1
ATOM 4637 C C . CYS B 1 267 ? -6.684 14.25 -2.562 1 98.5 267 CYS B C 1
ATOM 4639 O O . CYS B 1 267 ? -7.504 13.328 -2.521 1 98.5 267 CYS B O 1
ATOM 4641 N N . GLY B 1 268 ? -6.031 14.695 -3.658 1 98.56 268 GLY B N 1
ATOM 4642 C CA . GLY B 1 268 ? -6.191 13.898 -4.863 1 98.56 268 GLY B CA 1
ATOM 4643 C C . GLY B 1 268 ? -5.785 12.445 -4.68 1 98.56 268 GLY B C 1
ATOM 4644 O O . GLY B 1 268 ? -6.496 11.539 -5.113 1 98.56 268 GLY B O 1
ATOM 4645 N N . LEU B 1 269 ? -4.66 12.203 -4.051 1 98.62 269 LEU B N 1
ATOM 4646 C CA . LEU B 1 269 ? -4.18 10.852 -3.777 1 98.62 269 LEU B CA 1
ATOM 4647 C C . LEU B 1 269 ? -5.188 10.078 -2.939 1 98.62 269 LEU B C 1
ATOM 4649 O O . LEU B 1 269 ? -5.453 8.906 -3.215 1 98.62 269 LEU B O 1
ATOM 4653 N N . ILE B 1 270 ? -5.797 10.695 -1.948 1 98.88 270 ILE B N 1
ATOM 4654 C CA . ILE B 1 270 ? -6.762 10.07 -1.05 1 98.88 270 ILE B CA 1
ATOM 4655 C C . ILE B 1 270 ? -7.992 9.625 -1.841 1 98.88 270 ILE B C 1
ATOM 4657 O O . ILE B 1 270 ? -8.523 8.531 -1.614 1 98.88 270 ILE B O 1
ATOM 4661 N N . ILE B 1 271 ? -8.43 10.453 -2.742 1 98.94 271 ILE B N 1
ATOM 4662 C CA . ILE B 1 271 ? -9.602 10.133 -3.559 1 98.94 271 ILE B CA 1
ATOM 4663 C C . ILE B 1 271 ? -9.266 8.984 -4.512 1 98.94 271 ILE B C 1
ATOM 4665 O O . ILE B 1 271 ? -10.086 8.094 -4.727 1 98.94 271 ILE B O 1
ATOM 4669 N N . VAL B 1 272 ? -8.078 9.023 -5.086 1 98.88 272 VAL B N 1
ATOM 4670 C CA . VAL B 1 272 ? -7.637 7.934 -5.953 1 98.88 272 VAL B CA 1
ATOM 4671 C C . VAL B 1 272 ? -7.656 6.617 -5.184 1 98.88 272 VAL B C 1
ATOM 4673 O O . VAL B 1 272 ? -8.172 5.609 -5.68 1 98.88 272 VAL B O 1
ATOM 4676 N N . ASP B 1 273 ? -7.09 6.613 -3.984 1 98.88 273 ASP B N 1
ATOM 4677 C CA . ASP B 1 273 ? -7.109 5.441 -3.119 1 98.88 273 ASP B CA 1
ATOM 4678 C C . ASP B 1 273 ? -8.539 4.941 -2.906 1 98.88 273 ASP B C 1
ATOM 4680 O O . ASP B 1 273 ? -8.797 3.736 -2.982 1 98.88 273 ASP B O 1
ATOM 4684 N N . PHE B 1 274 ? -9.484 5.836 -2.648 1 98.94 274 PHE B N 1
ATOM 4685 C CA . PHE B 1 274 ? -10.891 5.5 -2.471 1 98.94 274 PHE B CA 1
ATOM 4686 C C . PHE B 1 274 ? -11.445 4.832 -3.723 1 98.94 274 PHE B C 1
ATOM 4688 O O . PHE B 1 274 ? -12.094 3.787 -3.639 1 98.94 274 PHE B O 1
ATOM 4695 N N . LEU B 1 275 ? -11.211 5.453 -4.863 1 98.94 275 LEU B N 1
ATOM 4696 C CA . LEU B 1 275 ? -11.797 4.996 -6.117 1 98.94 275 LEU B CA 1
ATOM 4697 C C . LEU B 1 275 ? -11.227 3.639 -6.52 1 98.94 275 LEU B C 1
ATOM 4699 O O . LEU B 1 275 ? -11.906 2.852 -7.191 1 98.94 275 LEU B O 1
ATOM 4703 N N . ILE B 1 276 ? -10 3.326 -6.102 1 98.88 276 ILE B N 1
ATOM 4704 C CA . ILE B 1 276 ? -9.43 1.999 -6.305 1 98.88 276 ILE B CA 1
ATOM 4705 C C . ILE B 1 276 ? -10.164 0.985 -5.426 1 98.88 276 ILE B C 1
ATOM 4707 O O . ILE B 1 276 ? -10.656 -0.032 -5.922 1 98.88 276 ILE B O 1
ATOM 4711 N N . ARG B 1 277 ? -10.344 1.266 -4.176 1 98.75 277 ARG B N 1
ATOM 4712 C CA . ARG B 1 277 ? -10.953 0.339 -3.225 1 98.75 277 ARG B CA 1
ATOM 4713 C C . ARG B 1 277 ? -12.398 0.03 -3.605 1 98.75 277 ARG B C 1
ATOM 4715 O O . ARG B 1 277 ? -12.906 -1.05 -3.301 1 98.75 277 ARG B O 1
ATOM 4722 N N . HIS B 1 278 ? -13 0.961 -4.336 1 98.56 278 HIS B N 1
ATOM 4723 C CA . HIS B 1 278 ? -14.422 0.827 -4.633 1 98.56 278 HIS B CA 1
ATOM 4724 C C . HIS B 1 278 ? -14.648 0.425 -6.086 1 98.56 278 HIS B C 1
ATOM 4726 O O . HIS B 1 278 ? -15.789 0.401 -6.559 1 98.56 278 HIS B O 1
ATOM 4732 N N . GLY B 1 279 ? -13.578 0.194 -6.852 1 98.44 279 GLY B N 1
ATOM 4733 C CA . GLY B 1 279 ? -13.672 -0.466 -8.141 1 98.44 279 GLY B CA 1
ATOM 4734 C C . GLY B 1 279 ? -13.93 0.497 -9.289 1 98.44 279 GLY B C 1
ATOM 4735 O O . GLY B 1 279 ? -14.367 0.087 -10.367 1 98.44 279 GLY B O 1
ATOM 4736 N N . TYR B 1 280 ? -13.75 1.775 -9.031 1 98.62 280 TYR B N 1
ATOM 4737 C CA . TYR B 1 280 ? -13.906 2.746 -10.109 1 98.62 280 TYR B CA 1
ATOM 4738 C C . TYR B 1 280 ? -12.602 2.922 -10.883 1 98.62 280 TYR B C 1
ATOM 4740 O O . TYR B 1 280 ? -12.617 3.229 -12.078 1 98.62 280 TYR B O 1
ATOM 4748 N N . ILE B 1 281 ? -11.531 2.861 -10.219 1 98.56 281 ILE B N 1
ATOM 4749 C CA . ILE B 1 281 ? -10.219 2.717 -10.844 1 98.56 281 ILE B CA 1
ATOM 4750 C C . ILE B 1 281 ? -9.758 1.264 -10.742 1 98.56 281 ILE B C 1
ATOM 4752 O O . ILE B 1 281 ? -9.656 0.714 -9.641 1 98.56 281 ILE B O 1
ATOM 4756 N N . THR B 1 282 ? -9.516 0.631 -11.852 1 98.19 282 THR B N 1
ATOM 4757 C CA . THR B 1 282 ? -9.195 -0.791 -11.93 1 98.19 282 THR B CA 1
ATOM 4758 C C . THR B 1 282 ? -7.945 -1.018 -12.773 1 98.19 282 THR B C 1
ATOM 4760 O O . THR B 1 282 ? -7.488 -0.111 -13.477 1 98.19 282 THR B O 1
ATOM 4763 N N . PRO B 1 283 ? -7.359 -2.209 -12.68 1 97.38 283 PRO B N 1
ATOM 4764 C CA . PRO B 1 283 ? -6.203 -2.494 -13.531 1 97.38 283 PRO B CA 1
ATOM 4765 C C . PRO B 1 283 ? -6.527 -2.389 -15.016 1 97.38 283 PRO B C 1
ATOM 4767 O O . PRO B 1 283 ? -5.621 -2.207 -15.836 1 97.38 283 PRO B O 1
ATOM 4770 N N . GLU B 1 284 ? -7.758 -2.506 -15.414 1 95.31 284 GLU B N 1
ATOM 4771 C CA . GLU B 1 284 ? -8.172 -2.463 -16.812 1 95.31 284 GLU B CA 1
ATOM 4772 C C . GLU B 1 284 ? -8.234 -1.026 -17.328 1 95.31 284 GLU B C 1
ATOM 4774 O O . GLU B 1 284 ? -8.031 -0.775 -18.516 1 95.31 284 GLU B O 1
ATOM 4779 N N . ASN B 1 285 ? -8.492 -0.038 -16.406 1 96.5 285 ASN B N 1
ATOM 4780 C CA . ASN B 1 285 ? -8.695 1.316 -16.922 1 96.5 285 ASN B CA 1
ATOM 4781 C C . ASN B 1 285 ? -7.613 2.268 -16.422 1 96.5 285 ASN B C 1
ATOM 4783 O O . ASN B 1 285 ? -7.652 3.465 -16.703 1 96.5 285 ASN B O 1
ATOM 4787 N N . GLU B 1 286 ? -6.645 1.802 -15.656 1 97.44 286 GLU B N 1
ATOM 4788 C CA . GLU B 1 286 ? -5.488 2.562 -15.188 1 97.44 286 GLU B CA 1
ATOM 4789 C C . GLU B 1 286 ? -4.188 1.836 -15.508 1 97.44 286 GLU B C 1
ATOM 4791 O O . GLU B 1 286 ? -3.836 0.857 -14.844 1 97.44 286 GLU B O 1
ATOM 4796 N N . PRO B 1 287 ? -3.443 2.309 -16.453 1 95.56 287 PRO B N 1
ATOM 4797 C CA . PRO B 1 287 ? -2.254 1.589 -16.906 1 95.56 287 PRO B CA 1
ATOM 4798 C C . PRO B 1 287 ? -1.165 1.505 -15.844 1 95.56 287 PRO B C 1
ATOM 4800 O O . PRO B 1 287 ? -0.339 0.59 -15.875 1 95.56 287 PRO B O 1
ATOM 4803 N N . ASN B 1 288 ? -1.113 2.418 -14.922 1 97.31 288 ASN B N 1
ATOM 4804 C CA . ASN B 1 288 ? -0.093 2.434 -13.883 1 97.31 288 ASN B CA 1
ATOM 4805 C C . ASN B 1 288 ? -0.663 2.004 -12.531 1 97.31 288 ASN B C 1
ATOM 4807 O O . ASN B 1 288 ? -0.252 2.514 -11.484 1 97.31 288 ASN B O 1
ATOM 4811 N N . TYR B 1 289 ? -1.646 1.113 -12.586 1 98.19 289 TYR B N 1
ATOM 4812 C CA . TYR B 1 289 ? -2.432 0.704 -11.43 1 98.19 289 TYR B CA 1
ATOM 4813 C C . TYR B 1 289 ? -1.527 0.236 -10.289 1 98.19 289 TYR B C 1
ATOM 4815 O O . TYR B 1 289 ? -1.615 0.742 -9.172 1 98.19 289 TYR B O 1
ATOM 4823 N N . LEU B 1 290 ? -0.618 -0.666 -10.539 1 98.44 290 LEU B N 1
ATOM 4824 C CA . LEU B 1 290 ? 0.261 -1.246 -9.531 1 98.44 290 LEU B CA 1
ATOM 4825 C C . LEU B 1 290 ? 1.176 -0.184 -8.93 1 98.44 290 LEU B C 1
ATOM 4827 O O . LEU B 1 290 ? 1.333 -0.113 -7.707 1 98.44 290 LEU B O 1
ATOM 4831 N N . GLU B 1 291 ? 1.786 0.6 -9.758 1 97.81 291 GLU B N 1
ATOM 4832 C CA . GLU B 1 291 ? 2.688 1.646 -9.289 1 97.81 291 GLU B CA 1
ATOM 4833 C C . GLU B 1 291 ? 1.95 2.656 -8.414 1 97.81 291 GLU B C 1
ATOM 4835 O O . GLU B 1 291 ? 2.467 3.084 -7.379 1 97.81 291 GLU B O 1
ATOM 4840 N N . ILE B 1 292 ? 0.73 3.049 -8.867 1 98.5 292 ILE B N 1
ATOM 4841 C CA . ILE B 1 292 ? -0.079 3.99 -8.102 1 98.5 292 ILE B CA 1
ATOM 4842 C C . ILE B 1 292 ? -0.324 3.436 -6.699 1 98.5 292 ILE B C 1
ATOM 4844 O O . ILE B 1 292 ? -0.094 4.129 -5.707 1 98.5 292 ILE B O 1
ATOM 4848 N N . VAL B 1 293 ? -0.692 2.154 -6.582 1 98.81 293 VAL B N 1
ATOM 4849 C CA . VAL B 1 293 ? -1.031 1.571 -5.289 1 98.81 293 VAL B CA 1
ATOM 4850 C C . VAL B 1 293 ? 0.22 1.479 -4.418 1 98.81 293 VAL B C 1
ATOM 4852 O O . VAL B 1 293 ? 0.196 1.852 -3.244 1 98.81 293 VAL B O 1
ATOM 4855 N N . SER B 1 294 ? 1.311 0.996 -4.961 1 98.19 294 SER B N 1
ATOM 4856 C CA . SER B 1 294 ? 2.527 0.851 -4.168 1 98.19 294 SER B CA 1
ATOM 4857 C C . SER B 1 294 ? 3.037 2.205 -3.686 1 98.19 294 SER B C 1
ATOM 4859 O O . SER B 1 294 ? 3.484 2.334 -2.545 1 98.19 294 SER B O 1
ATOM 4861 N N . ARG B 1 295 ? 2.908 3.225 -4.527 1 98 295 ARG B N 1
ATOM 4862 C CA . ARG B 1 295 ? 3.445 4.535 -4.18 1 98 295 ARG B CA 1
ATOM 4863 C C . ARG B 1 295 ? 2.494 5.289 -3.256 1 98 295 ARG B C 1
ATOM 4865 O O . ARG B 1 295 ? 2.865 6.312 -2.678 1 98 295 ARG B O 1
ATOM 4872 N N . CYS B 1 296 ? 1.281 4.805 -3.059 1 98.5 296 CYS B N 1
ATOM 4873 C CA . CYS B 1 296 ? 0.399 5.293 -2.006 1 98.5 296 CYS B CA 1
ATOM 4874 C C . CYS B 1 296 ? 0.778 4.703 -0.655 1 98.5 296 CYS B C 1
ATOM 4876 O O . CYS B 1 296 ? 0.263 5.129 0.381 1 98.5 296 CYS B O 1
ATOM 4878 N N . HIS B 1 297 ? 1.7 3.709 -0.659 1 98.62 297 HIS B N 1
ATOM 4879 C CA . HIS B 1 297 ? 1.999 2.971 0.563 1 98.62 297 HIS B CA 1
ATOM 4880 C C . HIS B 1 297 ? 3.5 2.771 0.734 1 98.62 297 HIS B C 1
ATOM 4882 O O . HIS B 1 297 ? 3.957 1.657 0.998 1 98.62 297 HIS B O 1
ATOM 4888 N N . VAL B 1 298 ? 4.18 3.816 0.633 1 97.75 298 VAL B N 1
ATOM 4889 C CA . VAL B 1 298 ? 5.637 3.762 0.717 1 97.75 298 VAL B CA 1
ATOM 4890 C C . VAL B 1 298 ? 6.059 3.371 2.133 1 97.75 298 VAL B C 1
ATOM 4892 O O . VAL B 1 298 ? 5.473 3.842 3.111 1 97.75 298 VAL B O 1
ATOM 4895 N N . SER B 1 299 ? 7.027 2.502 2.221 1 96.62 299 SER B N 1
ATOM 4896 C CA . SER B 1 299 ? 7.609 2.168 3.518 1 96.62 299 SER B CA 1
ATOM 4897 C C . SER B 1 299 ? 8.445 3.32 4.062 1 96.62 299 SER B C 1
ATOM 4899 O O . SER B 1 299 ? 9.367 3.793 3.393 1 96.62 299 SER B O 1
ATOM 4901 N N . MET B 1 300 ? 8.164 3.758 5.223 1 96.88 300 MET B N 1
ATOM 4902 C CA . MET B 1 300 ? 8.883 4.867 5.836 1 96.88 300 MET B CA 1
ATOM 4903 C C . MET B 1 300 ? 10.25 4.418 6.344 1 96.88 300 MET B C 1
ATOM 4905 O O . MET B 1 300 ? 10.367 3.363 6.973 1 96.88 300 MET B O 1
ATOM 4909 N N . PRO B 1 301 ? 11.297 5.164 6.082 1 96.62 301 PRO B N 1
ATOM 4910 C CA . PRO B 1 301 ? 12.625 4.809 6.594 1 96.62 301 PRO B CA 1
ATOM 4911 C C . PRO B 1 301 ? 12.812 5.191 8.062 1 96.62 301 PRO B C 1
ATOM 4913 O O . PRO B 1 301 ? 13.914 5.066 8.602 1 96.62 301 PRO B O 1
ATOM 4916 N N . PHE B 1 302 ? 11.773 5.652 8.727 1 97.94 302 PHE B N 1
ATOM 4917 C CA . PHE B 1 302 ? 11.797 6.109 10.109 1 97.94 302 PHE B CA 1
ATOM 4918 C C . PHE B 1 302 ? 10.875 5.258 10.977 1 97.94 302 PHE B C 1
ATOM 4920 O O . PHE B 1 302 ? 9.969 4.602 10.461 1 97.94 302 PHE B O 1
ATOM 4927 N N . ALA B 1 303 ? 11.172 5.332 12.297 1 97.62 303 ALA B N 1
ATOM 4928 C CA . ALA B 1 303 ? 10.188 4.789 13.219 1 97.62 303 ALA B CA 1
ATOM 4929 C C . ALA B 1 303 ? 8.859 5.543 13.117 1 97.62 303 ALA B C 1
ATOM 4931 O O . ALA B 1 303 ? 8.844 6.754 12.883 1 97.62 303 ALA B O 1
ATOM 4932 N N . CYS B 1 304 ? 7.809 4.848 13.305 1 98.12 304 CYS B N 1
ATOM 4933 C CA . CYS B 1 304 ? 6.492 5.441 13.109 1 98.12 304 CYS B CA 1
ATOM 4934 C C . CYS B 1 304 ? 5.578 5.141 14.289 1 98.12 304 CYS B C 1
ATOM 4936 O O . CYS B 1 304 ? 6 4.512 15.266 1 98.12 304 CYS B O 1
ATOM 4938 N N . ARG B 1 305 ? 4.434 5.609 14.219 1 95.88 305 ARG B N 1
ATOM 4939 C CA . ARG B 1 305 ? 3.41 5.465 15.25 1 95.88 305 ARG B CA 1
ATOM 4940 C C . ARG B 1 305 ? 2.994 4.008 15.414 1 95.88 305 ARG B C 1
ATOM 4942 O O . ARG B 1 305 ? 2.893 3.273 14.43 1 95.88 305 ARG B O 1
#

Solvent-accessible surface area (backbone atoms only — not comparable to full-atom values): 31180 Å² total; per-residue (Å²): 130,80,74,57,66,54,62,40,45,51,66,30,48,52,52,72,92,57,89,72,39,24,37,32,26,37,39,80,65,79,46,52,57,22,41,19,25,54,85,58,48,60,62,41,69,78,34,85,68,36,47,62,36,83,86,79,29,36,37,26,39,32,62,85,44,77,44,52,66,49,35,27,50,48,47,50,50,53,48,58,56,44,36,69,35,76,90,26,32,72,61,30,42,71,44,55,74,90,41,33,28,62,38,35,50,62,60,66,31,79,39,34,50,35,48,54,34,54,34,44,60,45,11,29,59,44,47,29,42,37,32,45,34,29,23,47,31,95,38,32,97,82,57,45,43,28,32,42,32,28,28,34,33,75,78,42,90,71,63,48,58,22,27,43,49,40,31,63,44,69,48,38,62,90,55,52,69,68,57,42,51,45,52,33,33,26,39,52,28,37,41,52,60,70,59,47,70,75,34,50,37,46,36,50,63,36,19,34,33,24,48,46,94,88,55,33,30,40,31,40,38,36,36,33,31,41,31,59,41,81,42,82,74,83,71,70,47,52,65,68,70,58,46,72,48,74,38,82,38,44,51,70,56,49,52,51,36,50,71,66,61,43,33,38,44,66,35,37,41,52,50,50,55,49,33,23,51,70,38,74,46,35,74,88,67,23,79,53,41,67,60,48,55,21,50,40,19,42,77,69,94,43,51,42,103,129,79,76,59,68,55,63,40,44,52,67,31,46,52,51,71,91,58,88,72,41,24,36,32,26,38,39,80,65,80,46,53,57,22,40,19,25,55,85,57,50,61,60,41,69,78,34,84,67,35,47,61,36,83,86,80,28,36,37,27,39,33,62,85,44,76,43,52,66,49,34,28,52,48,47,51,51,52,49,60,56,45,34,70,35,78,90,26,31,73,62,28,43,71,46,56,73,92,38,33,29,63,38,34,51,62,59,66,32,80,40,33,49,34,47,53,35,55,33,43,60,45,12,30,60,43,47,29,41,37,32,45,35,29,22,48,30,94,39,32,96,82,57,46,43,29,32,44,31,27,28,34,34,75,80,42,89,72,65,48,56,22,27,43,48,41,31,62,44,67,48,38,61,87,55,51,70,69,56,41,52,45,50,32,34,26,39,52,28,38,40,52,58,71,60,47,69,76,34,50,36,45,37,49,64,36,20,34,32,24,48,46,94,88,55,34,32,40,32,39,37,37,37,32,33,41,30,58,40,82,41,83,74,84,71,70,46,52,65,68,72,59,46,73,48,73,39,81,38,44,53,70,56,50,51,51,36,50,72,66,60,43,34,37,44,65,36,38,41,53,50,51,54,49,34,20,50,69,38,74,46,34,73,88,66,24,80,55,41,66,59,49,53,20,52,40,18,42,75,69,93,41,50,40,106

pLDDT: mean 96.29, std 5.19, range [44.0, 98.94]

Sequence (610 aa):
MTLSLIDVINEVDSFRFNNAYYKLLTHDSSAVLGYIAPFVAQFFQHTPSFEFDGDAKTIKIGSEYDSFEKRNALFQNVGNQWRQHPEFHELLDKGWRNELYTVYNPSSVPYVLIERAFSVLLGVVTYGVHINGYVPPENSSNGKLKFWVPRRSATKPTYPGKLDNTVAGGLGYPYGLNETVIKECFEEAGLKEEFVKSHITSTGVVSYMYLTKDGRVQPEVEYTYDLKFDNEENIIKPQDGEAEDFQLLEVDQVLEKLHNKEFKPNCGLIIVDFLIRHGYITPENEPNYLEIVSRCHVSMPFACRMTLSLIDVINEVDSFRFNNAYYKLLTHDSSAVLGYIAPFVAQFFQHTPSFEFDGDAKTIKIGSEYDSFEKRNALFQNVGNQWRQHPEFHELLDKGWRNELYTVYNPSSVPYVLIERAFSVLLGVVTYGVHINGYVPPENSSNGKLKFWVPRRSATKPTYPGKLDNTVAGGLGYPYGLNETVIKECFEEAGLKEEFVKSHITSTGVVSYMYLTKDGRVQPEVEYTYDLKFDNEENIIKPQDGEAEDFQLLEVDQVLEKLHNKEFKPNCGLIIVDFLIRHGYITPENEPNYLEIVSRCHVSMPFACR

Foldseek 3Di:
DQQFLVVLLCQFQVDDDDDQWAFEAEQVRPFTFFTAHNVLLVVLVPVVQWDRDPVNRYIYGHNVCPDQVSQQVSQVVVLVVVCPDPVCVVQRVVPFDVFWFFGDPQAPHGRYTHTPSVCQRRGGEWEKEAEWEWEALVQEPNSFIKTWKFFFDQPDPPLHGFIFGQWMDTDTPPDDHLRRQQVGCCQAFVDHNVLCVVFKDFDAKFWHWHQDPVGTIYTYIYTYMYGYDNHDDRPTDHHNPRTDDIDIGTPVVLVVCSSVVRHDSVRSLNVVVVCDVVVNDDVVSHVCVPVSVDNRHDDDSGHYD/DQQFLVVLLCQFQVDDDDDQWAFEAEQVRPFTFFTAHNVLLVVLVPVVQWDRDPVNRYIYGHNVCPDQVSQQVSQVVVLVVVCPDPVCVVQRVVPFDVFWFFGDPQAPHGRYTHTPSVCQRRGGEWEKEAEWEWEALVQEPNSFIKTWKFFFDQPDPPLHGFIFGQWMDTDTPPDDHLRRQQVRCCQAFVDHNVLCVVFKDFDAKFWHWHQDPVGTIYTYIYTYMYGYDNHDDRPTDHHNPRTDDIDIGTPVVLVVCSSVVRHDSVRSLNVVVVCDVVVNDDVVSHVCVPVSVDNRHDDDSGHYD

Nearest PDB structures (foldseek):
  3dup-assembly1_B  TM=9.036E-01  e=2.743E-26  Rhodospirillum rubrum ATCC 11170
  2fkb-assembly2_B  TM=8.219E-01  e=1.398E-09  Escherichia coli K-12
  2o5f-assembly2_B  TM=6.878E-01  e=2.587E-07  Deinococcus radiodurans R1 = ATCC 13939 = DSM 20539
  6dt3-assembly1_A  TM=6.425E-01  e=5.454E-07  Klebsiella pneumoniae subsp. pneumoniae NTUH-K2044
  5t3p-assembly1_A  TM=7.184E-01  e=2.424E-06  Homo sapiens

Secondary structure (DSSP, 8-state):
-PPPSHHHHHHHS-----TTSEEEE-TTSS-EEEEE-HHHHGGGGG-TTEEEETTTTEEEE-TT--SHHHHHHHHHHHHHHHTTSGGGIIIIITT--S-EEEEESSTTSEEEEEEHHHHHHHTB-EEEEEEEEEE-GGGSTTS--EEEE-BB-TT-SSSTT-B--SEEEE--TT--HHHHHHHHHHHHH---HHHHHHHEEEEEEEEEEEE-TTS-EEEEEEEEEEEE-SSS------SSSSB---EEEEHHHHHHHHHTT-B-HHHHHHHHHHHHHTTSS-TTT-TTHHHHHHHTBPPPSS---/----SHHHHHHHS-----TTSEEEE-TTSS-EEEEE-HHHHGGGGG-TTEEEETTTTEEEEPTT--SHHHHHHHHHHHHHHHTTSGGGIIIIITT--S-EEEEESSTTSEEEEEEHHHHHHHTB-EEEEEEEEEE-GGGSTTS--EEEE-BB-TT-SSSTT-B--SEEEE--TT--HHHHHHHHHHHHH---HHHHHHHEEEEEEEEEEEE-TTS-EEEEEEEEEEEE-SSS------SSSSB---EEEEHHHHHHHHHTT-B-HHHHHHHHHHHHHTTSS-TTT-TTHHHHHHHTBPPPSS---